Protein AF-A0AAD9Z386-F1 (afdb_monomer_lite)

InterPro domains:
  IPR005164 Allantoicase [MF_00813] (205-540)
  IPR005164 Allantoicase [PTHR12045] (207-539)
  IPR005164 Allantoicase [TIGR02961] (207-537)
  IPR008979 Galactose-binding-like domain superfamily [SSF49785] (203-373)
  IPR008979 Galactose-binding-like domain superfamily [SSF49785] (378-538)
  IPR015908 Allantoicase domain [PF03561] (217-370)
  IPR015908 Allantoicase domain [PF03561] (391-539)
  IPR036259 MFS transporter superfamily [SSF103473] (27-211)

Foldseek 3Di:
DDPVPPPDDDPPDDDDPVVVVVVVVVVVVLVVLLVVLLQVLLVVLLPVVVVVVVVVLVVVPVDDDDDPPPDLVVVLVVLVVLLVVLVVCVVVDPDSVSVSVSSSSNSNSVSSVVPSVLVVLVVVLVVVVVVVVVVCVVPVDDDDPVVNVVVSVVVSVVVVCVVVVVVVVLVVVLVVQLVVCVVVVHPPSVVSSVVVVVVVVVVCLQFDQQQAVQLVKDWLDWDFQQQHDQVLQRYPDDWDADPPDADPRGHHTSWGFGDPDQVDDWTKIKMFTSFQKWQFFKKKFFQAPFAPQGQQKKWKWFADFDDPCSSVLVPDPPNPRIDTFGPIDGDHHRGMDMDTTPSVVRDMGRMMMMIGPGTGITNYITGTGHQDADDDPDLQDKDFQQAVSLVKDFLDWDAFDAEDCRLQRRPDQDDAQRSWGFGDDDDDDQAKIKIKMFTSAWFQFFKKKWFQANFAPFAFQWKWKWFAAPDPPDDPSVPPDPPPPRTHTQGPIDGDHHRDMDMGGGDPVSVVVRDIGRMMMMMGPNTGITRHITTMGGHD

Secondary structure (DSSP, 8-state):
--GGGTT-S-TTSPPPHHHHHHHHHHHHHHHHHHHHHHHHHHHHHHHHHHHHHHHHHHHHTTS-SS-----HHHHHHHHHHHHHHHHHHGGG--SHHHHHHHHHHHHHHHHHHHHHHHHHHHHHHHHHHHHHHHHHHHH--PPPTHHHHHHHHHHHHHHHHHHHHHHHHHHHHHHHHHHHHHHTT-S-HHHHHHHHHHHHHHHHHHTEETT-GGGT-EEEEES--SSB-GGGGG-SSPP---TT-EETTEE--SSEE--SS-SSPPEEEEEE-SSSEEEEEEEEEE-TT-SSSB-SEEEEEEE---STTHHHHHHSTT----EEEEEEEE--TT-EEEEE--HHHH-EESEEEEEEESS-EESEEEEEEEEE----SSTTS-EETT-GGGT-EEEEES--SEE-GGGGGSSS--SSGGGSEEPPPP-STT--EEEEEEEEEEEEEEEEEEE-TT-SSSS-SEEEEEEE---SS---TTS--TT-TT-EEEEEEEE--TT-EEEEEPPHHHHHHT--EEEEEEEEES--EESEEEEEEEE-

pLDDT: mean 81.15, std 15.43, range [26.8, 98.44]

Radius of gyration: 28.8 Å; chains: 1; bounding box: 80×57×82 Å

Structure (mmCIF, N/CA/C/O backbone):
data_AF-A0AAD9Z386-F1
#
_entry.id   AF-A0AAD9Z386-F1
#
loop_
_atom_site.group_PDB
_atom_site.id
_atom_site.type_symbol
_atom_site.label_atom_id
_atom_site.label_alt_id
_atom_site.label_comp_id
_atom_site.label_asym_id
_atom_site.label_entity_id
_atom_site.label_seq_id
_atom_site.pdbx_PDB_ins_code
_atom_site.Cartn_x
_atom_site.Cartn_y
_atom_site.Cartn_z
_atom_site.occupancy
_atom_site.B_iso_or_equiv
_atom_site.auth_seq_id
_atom_site.auth_comp_id
_atom_site.auth_asym_id
_atom_site.auth_atom_id
_atom_site.pdbx_PDB_model_num
ATOM 1 N N . MET A 1 1 ? -5.342 23.054 47.811 1.00 36.28 1 MET A N 1
ATOM 2 C CA . MET A 1 1 ? -6.812 22.907 47.830 1.00 36.28 1 MET A CA 1
ATOM 3 C C . MET A 1 1 ? -7.147 21.473 47.480 1.00 36.28 1 MET A C 1
ATOM 5 O O . MET A 1 1 ? -6.485 20.893 46.631 1.00 36.28 1 MET A O 1
ATOM 9 N N . ASP A 1 2 ? -8.095 20.919 48.220 1.00 27.78 2 ASP A N 1
ATOM 10 C CA . ASP A 1 2 ? -8.404 19.498 48.348 1.00 27.78 2 ASP A CA 1
ATOM 11 C C . ASP A 1 2 ? -8.984 18.889 47.053 1.00 27.78 2 ASP A C 1
ATOM 13 O O . ASP A 1 2 ? -10.007 19.348 46.539 1.00 27.78 2 ASP A O 1
ATOM 17 N N . VAL A 1 3 ? -8.324 17.859 46.512 1.00 33.56 3 VAL A N 1
ATOM 18 C CA . VAL A 1 3 ? -8.701 17.167 45.257 1.00 33.56 3 VAL A CA 1
ATOM 19 C C . VAL A 1 3 ? -9.955 16.293 45.457 1.00 33.56 3 VAL A C 1
ATOM 21 O O . VAL A 1 3 ? -10.592 15.870 44.493 1.00 33.56 3 VAL A O 1
ATOM 24 N N . GLY A 1 4 ? -10.401 16.110 46.706 1.00 26.80 4 GLY A N 1
ATOM 25 C CA . GLY A 1 4 ? -11.643 15.416 47.055 1.00 26.80 4 GLY A CA 1
ATOM 26 C C . GLY A 1 4 ? -12.938 16.104 46.598 1.00 26.80 4 GLY A C 1
ATOM 27 O O . GLY A 1 4 ? -14.001 15.493 46.663 1.00 26.80 4 GLY A O 1
ATOM 28 N N . ARG A 1 5 ? -12.891 17.347 46.091 1.00 31.09 5 ARG A N 1
ATOM 29 C CA . ARG A 1 5 ? -14.097 18.086 45.659 1.00 31.09 5 ARG A CA 1
ATOM 30 C C . ARG A 1 5 ? -14.436 17.974 44.166 1.00 31.09 5 ARG A C 1
ATOM 32 O O . ARG A 1 5 ? -15.479 18.474 43.755 1.00 31.09 5 ARG A O 1
ATOM 39 N N . MET A 1 6 ? -13.619 17.292 43.357 1.00 36.38 6 MET A N 1
ATOM 40 C CA . MET A 1 6 ? -13.900 17.089 41.922 1.00 36.38 6 MET A CA 1
ATOM 41 C C . MET A 1 6 ? -14.957 16.010 41.628 1.00 36.38 6 MET A C 1
ATOM 43 O O . MET A 1 6 ? -15.382 15.886 40.485 1.00 36.38 6 MET A O 1
ATOM 47 N N . LYS A 1 7 ? -15.430 15.263 42.636 1.00 36.06 7 LYS A N 1
ATOM 48 C CA . LYS A 1 7 ? -16.470 14.227 42.471 1.00 36.06 7 LYS A CA 1
ATOM 49 C C . LYS A 1 7 ? -17.872 14.609 42.962 1.00 36.06 7 LYS A C 1
ATOM 51 O O . LYS A 1 7 ? -18.749 13.757 42.986 1.00 36.06 7 LYS A O 1
ATOM 56 N N . ALA A 1 8 ? -18.119 15.874 43.300 1.00 35.91 8 ALA A N 1
ATOM 57 C CA . ALA A 1 8 ? -19.462 16.338 43.652 1.00 35.91 8 ALA A CA 1
ATOM 58 C C . ALA A 1 8 ? -19.691 17.791 43.211 1.00 35.91 8 ALA A C 1
ATOM 60 O O . ALA A 1 8 ? -19.811 18.704 44.027 1.00 35.91 8 ALA A O 1
ATOM 61 N N . ARG A 1 9 ? -19.747 18.022 41.898 1.00 37.94 9 ARG A N 1
ATOM 62 C CA . ARG A 1 9 ? -20.515 19.141 41.351 1.00 37.94 9 ARG A CA 1
ATOM 63 C C . ARG A 1 9 ? -21.393 18.595 40.243 1.00 37.94 9 ARG A C 1
ATOM 65 O O . ARG A 1 9 ? -20.897 18.138 39.220 1.00 37.94 9 ARG A O 1
ATOM 72 N N . ASP A 1 10 ? -22.680 18.600 40.544 1.00 36.50 10 ASP A N 1
ATOM 73 C CA . ASP A 1 10 ? -23.784 18.306 39.649 1.00 36.50 10 ASP A CA 1
ATOM 74 C C . ASP A 1 10 ? -23.538 18.942 38.267 1.00 36.50 10 ASP A C 1
ATOM 76 O O . ASP A 1 10 ? -23.261 20.140 38.154 1.00 36.50 10 ASP A O 1
ATOM 80 N N . SER A 1 11 ? -23.555 18.118 37.222 1.00 44.53 11 SER A N 1
ATOM 81 C CA . SER A 1 11 ? -23.128 18.432 35.851 1.00 44.53 11 SER A CA 1
ATOM 82 C C . SER A 1 11 ? -24.136 19.290 35.072 1.00 44.53 11 SER A C 1
ATOM 84 O O . SER A 1 11 ? -24.190 19.230 33.847 1.00 44.53 11 SER A O 1
ATOM 86 N N . SER A 1 12 ? -24.951 20.084 35.766 1.00 37.69 12 SER A N 1
ATOM 87 C CA . SER A 1 12 ? -26.104 20.796 35.204 1.00 37.69 12 SER A CA 1
ATOM 88 C C . SER A 1 12 ? -25.915 22.314 35.065 1.00 37.69 12 SER A C 1
ATOM 90 O O . SER A 1 12 ? -26.811 22.990 34.564 1.00 37.69 12 SER A O 1
ATOM 92 N N . THR A 1 13 ? -24.758 22.884 35.436 1.00 42.47 13 THR A N 1
ATOM 93 C CA . THR A 1 13 ? -24.485 24.329 35.265 1.00 42.47 13 THR A CA 1
ATOM 94 C C . THR A 1 13 ? -23.171 24.616 34.525 1.00 42.47 13 THR A C 1
ATOM 96 O O . THR A 1 13 ? -22.113 24.147 34.951 1.00 42.47 13 THR A O 1
ATOM 99 N N . PRO A 1 14 ? -23.188 25.405 33.427 1.00 48.25 14 PRO A N 1
ATOM 100 C CA . PRO A 1 14 ? -21.967 25.792 32.729 1.00 48.25 14 PRO A CA 1
ATOM 101 C C . PRO A 1 14 ? -21.108 26.728 33.604 1.00 48.25 14 PRO A C 1
ATOM 103 O O . PRO A 1 14 ? -21.650 27.594 34.299 1.00 48.25 14 PRO A O 1
ATOM 106 N N . PRO A 1 15 ? -19.768 26.588 33.584 1.00 52.12 15 PRO A N 1
ATOM 107 C CA . PRO A 1 15 ? -18.875 27.421 34.385 1.00 52.12 15 PRO A CA 1
ATOM 108 C C . PRO A 1 15 ? -18.962 28.895 33.964 1.00 52.12 15 PRO A C 1
ATOM 110 O O . PRO A 1 15 ? -19.078 29.212 32.777 1.00 52.12 15 PRO A O 1
ATOM 113 N N . ARG A 1 16 ? -18.894 29.809 34.943 1.00 50.69 16 ARG A N 1
ATOM 114 C CA . ARG A 1 16 ? -18.948 31.258 34.696 1.00 50.69 16 ARG A CA 1
ATOM 115 C C . ARG A 1 16 ? -17.747 31.689 33.831 1.00 50.69 16 ARG A C 1
ATOM 117 O O . ARG A 1 16 ? -16.664 31.130 33.994 1.00 50.69 16 ARG A O 1
ATOM 124 N N . PRO A 1 17 ? -17.880 32.704 32.954 1.00 52.44 17 PRO A N 1
ATOM 125 C CA . PRO A 1 17 ? -16.821 33.107 32.017 1.00 52.44 17 PRO A CA 1
ATOM 126 C C . PRO A 1 17 ? -15.457 33.400 32.669 1.00 52.44 17 PRO A C 1
ATOM 128 O O . PRO A 1 17 ? -14.423 33.105 32.076 1.00 52.44 17 PRO A O 1
ATOM 131 N N . GLY A 1 18 ? -15.449 33.922 33.902 1.00 57.09 18 GLY A N 1
ATOM 132 C CA . GLY A 1 18 ? -14.222 34.186 34.664 1.00 57.09 18 GLY A CA 1
ATOM 133 C C . GLY A 1 18 ? -13.453 32.928 35.089 1.00 57.09 18 GLY A C 1
ATOM 134 O O . GLY A 1 18 ? -12.226 32.953 35.093 1.00 57.09 18 GLY A O 1
ATOM 135 N N . ASP A 1 19 ? -14.146 31.815 35.354 1.00 55.78 19 ASP A N 1
ATOM 136 C CA . ASP A 1 19 ? -13.522 30.548 35.770 1.00 55.78 19 ASP A CA 1
ATOM 137 C C . ASP A 1 19 ? -12.853 29.816 34.593 1.00 55.78 19 ASP A C 1
ATOM 139 O O . ASP A 1 19 ? -11.899 29.067 34.777 1.00 55.78 19 ASP A O 1
ATOM 143 N N . ARG A 1 20 ? -13.315 30.032 33.351 1.00 52.78 20 ARG A N 1
ATOM 144 C CA . ARG A 1 20 ? -12.667 29.452 32.157 1.00 52.78 20 ARG A CA 1
ATOM 145 C C . ARG A 1 20 ? -11.317 30.095 31.860 1.00 52.78 20 ARG A C 1
ATOM 147 O O . ARG A 1 20 ? -10.402 29.395 31.433 1.00 52.78 20 ARG A O 1
ATOM 154 N N . ASN A 1 21 ? -11.199 31.404 32.071 1.00 56.25 21 ASN A N 1
ATOM 155 C CA . ASN A 1 21 ? -9.950 32.119 31.829 1.00 56.25 21 ASN A CA 1
ATOM 156 C C . ASN A 1 21 ? -8.896 31.768 32.884 1.00 56.25 21 ASN A C 1
ATOM 158 O O . ASN A 1 21 ? -7.758 31.499 32.511 1.00 56.25 21 ASN A O 1
ATOM 162 N N . SER A 1 22 ? -9.279 31.660 34.161 1.00 62.91 22 SER A N 1
ATOM 163 C CA . SER A 1 22 ? -8.356 31.249 35.228 1.00 62.91 22 SER A CA 1
ATOM 164 C C . SER A 1 22 ? -7.860 29.810 35.052 1.00 62.91 22 SER A C 1
ATOM 166 O O . SER A 1 22 ? -6.659 29.569 35.122 1.00 62.91 22 SER A O 1
ATOM 168 N N . LEU A 1 23 ? -8.744 28.865 34.708 1.00 61.81 23 LEU A N 1
ATOM 169 C CA . LEU A 1 23 ? -8.351 27.477 34.426 1.00 61.81 23 LEU A CA 1
ATOM 170 C C . LEU A 1 23 ? -7.419 27.358 33.208 1.00 61.81 23 LEU A C 1
ATOM 172 O O . LEU A 1 23 ? -6.529 26.507 33.191 1.00 61.81 23 LEU A O 1
ATOM 176 N N . CYS A 1 24 ? -7.612 28.201 32.189 1.00 63.41 24 CYS A N 1
ATOM 177 C CA . CYS A 1 24 ? -6.743 28.252 31.014 1.00 63.41 24 CYS A CA 1
ATOM 178 C C . CYS A 1 24 ? -5.361 28.827 31.361 1.00 63.41 24 CYS A C 1
ATOM 180 O O . CYS A 1 24 ? -4.344 28.246 30.987 1.00 63.41 24 CYS A O 1
ATOM 182 N N . GLU A 1 25 ? -5.311 29.927 32.117 1.00 68.88 25 GLU A N 1
ATOM 183 C CA . GLU A 1 25 ? -4.057 30.520 32.596 1.00 68.88 25 GLU A CA 1
ATOM 184 C C . GLU A 1 25 ? -3.264 29.550 33.472 1.00 68.88 25 GLU A C 1
ATOM 186 O O . GLU A 1 25 ? -2.053 29.403 33.287 1.00 68.88 25 GLU A O 1
ATOM 191 N N . ASP A 1 26 ? -3.944 28.838 34.370 1.00 70.62 26 ASP A N 1
ATOM 192 C CA . ASP A 1 26 ? -3.333 27.804 35.193 1.00 70.62 26 ASP A CA 1
ATOM 193 C C . ASP A 1 26 ? -2.773 26.681 34.311 1.00 70.62 26 ASP A C 1
ATOM 195 O O . ASP A 1 26 ? -1.581 26.380 34.385 1.00 70.62 26 ASP A O 1
ATOM 199 N N . ALA A 1 27 ? -3.571 26.115 33.398 1.00 66.75 27 ALA A N 1
ATOM 200 C CA . ALA A 1 27 ? -3.113 25.067 32.483 1.00 66.75 27 ALA A CA 1
ATOM 201 C C . ALA A 1 27 ? -1.885 25.492 31.653 1.00 66.75 27 ALA A C 1
ATOM 203 O O . ALA A 1 27 ? -0.944 24.708 31.501 1.00 66.75 27 ALA A O 1
ATOM 204 N N . ILE A 1 28 ? -1.853 26.739 31.173 1.00 71.75 28 ILE A N 1
ATOM 205 C CA . ILE A 1 28 ? -0.713 27.306 30.438 1.00 71.75 28 ILE A CA 1
ATOM 206 C C . ILE A 1 28 ? 0.527 27.392 31.335 1.00 71.75 28 ILE A C 1
ATOM 208 O O . ILE A 1 28 ? 1.612 26.972 30.921 1.00 71.75 28 ILE A O 1
ATOM 212 N N . ARG A 1 29 ? 0.394 27.892 32.569 1.00 76.38 29 ARG A N 1
ATOM 213 C CA . ARG A 1 29 ? 1.510 27.981 33.526 1.00 76.38 29 ARG A CA 1
ATOM 214 C C . ARG A 1 29 ? 2.087 26.606 33.840 1.00 76.38 29 ARG A C 1
ATOM 216 O O . ARG A 1 29 ? 3.303 26.430 33.798 1.00 76.38 29 ARG A O 1
ATOM 223 N N . PHE A 1 30 ? 1.229 25.619 34.083 1.00 76.38 30 PHE A N 1
ATOM 224 C CA . PHE A 1 30 ? 1.662 24.259 34.392 1.00 76.38 30 PHE A CA 1
ATOM 225 C C . PHE A 1 30 ? 2.305 23.555 33.198 1.00 76.38 30 PHE A C 1
ATOM 227 O O . PHE A 1 30 ? 3.355 22.935 33.356 1.00 76.38 30 PHE A O 1
ATOM 234 N N . GLY A 1 31 ? 1.741 23.704 31.996 1.00 74.75 31 GLY A N 1
ATOM 235 C CA . GLY A 1 31 ? 2.355 23.187 30.771 1.00 74.75 31 GLY A CA 1
ATOM 236 C C . GLY A 1 31 ? 3.732 23.804 30.506 1.00 74.75 31 GLY A C 1
ATOM 237 O O . GLY A 1 31 ? 4.682 23.098 30.161 1.00 74.75 31 GLY A O 1
ATOM 238 N N . THR A 1 32 ? 3.872 25.110 30.746 1.00 79.62 32 THR A N 1
ATOM 239 C CA . THR A 1 32 ? 5.147 25.830 30.594 1.00 79.62 32 THR A CA 1
ATOM 240 C C . THR A 1 32 ? 6.180 25.360 31.622 1.00 79.62 32 THR A C 1
ATOM 242 O O . THR A 1 32 ? 7.324 25.080 31.267 1.00 79.62 32 THR A O 1
ATOM 245 N N . PHE A 1 33 ? 5.780 25.198 32.886 1.00 84.31 33 PHE A N 1
ATOM 246 C CA . PHE A 1 33 ? 6.657 24.705 33.950 1.00 84.31 33 PHE A CA 1
ATOM 247 C C . PHE A 1 33 ? 7.118 23.257 33.711 1.00 84.31 33 PHE A C 1
ATOM 249 O O . PHE A 1 33 ? 8.301 22.949 33.857 1.00 84.31 33 PHE A O 1
ATOM 256 N N . ALA A 1 34 ? 6.217 22.378 33.265 1.00 82.62 34 ALA A N 1
ATOM 257 C CA . ALA A 1 34 ? 6.567 21.011 32.884 1.00 82.62 34 ALA A CA 1
ATOM 258 C C . ALA A 1 34 ? 7.560 20.979 31.709 1.00 82.62 34 ALA A C 1
ATOM 260 O O . ALA A 1 34 ? 8.523 20.214 31.735 1.00 82.62 34 ALA A O 1
ATOM 261 N N . SER A 1 35 ? 7.378 21.860 30.721 1.00 84.19 35 SER A N 1
ATOM 262 C CA . SER A 1 35 ? 8.297 22.000 29.583 1.00 84.19 35 SER A CA 1
ATOM 263 C C . SER A 1 35 ? 9.687 22.486 30.014 1.00 84.19 35 SER A C 1
ATOM 265 O O . SER A 1 35 ? 10.698 21.997 29.511 1.00 84.19 35 SER A O 1
ATOM 267 N N . PHE A 1 36 ? 9.756 23.403 30.986 1.00 89.75 36 PHE A N 1
ATOM 268 C CA . PHE A 1 36 ? 11.018 23.851 31.578 1.00 89.75 36 PHE A CA 1
ATOM 269 C C . PHE A 1 36 ? 11.761 22.707 32.287 1.00 89.75 36 PHE A C 1
ATOM 271 O O . PHE A 1 36 ? 12.951 22.501 32.046 1.00 89.75 36 PHE A O 1
ATOM 278 N N . LEU A 1 37 ? 11.064 21.916 33.111 1.00 90.31 37 LEU A N 1
ATOM 279 C CA . LEU A 1 37 ? 11.667 20.768 33.796 1.00 90.31 37 LEU A CA 1
ATOM 280 C C . LEU A 1 37 ? 12.118 19.675 32.820 1.00 90.31 37 LEU A C 1
ATOM 282 O O . LEU A 1 37 ? 13.205 19.124 32.989 1.00 90.31 37 LEU A O 1
ATOM 286 N N . PHE A 1 38 ? 11.330 19.402 31.778 1.00 91.88 38 PHE A N 1
ATOM 287 C CA . PHE A 1 38 ? 11.721 18.516 30.678 1.00 91.88 38 PHE A CA 1
ATOM 288 C C . PHE A 1 38 ? 13.039 18.966 30.037 1.00 91.88 38 PHE A C 1
ATOM 290 O O . PHE A 1 38 ? 13.964 18.163 29.902 1.00 91.88 38 PHE A O 1
ATOM 297 N N . ALA A 1 39 ? 13.153 20.253 29.693 1.00 88.12 39 ALA A N 1
ATOM 298 C CA . ALA A 1 39 ? 14.359 20.801 29.082 1.00 88.12 39 ALA A CA 1
ATOM 299 C C . ALA A 1 39 ? 15.573 20.700 30.019 1.00 88.12 39 ALA A C 1
ATOM 301 O O . ALA A 1 39 ? 16.662 20.337 29.576 1.00 88.12 39 ALA A O 1
ATOM 302 N N . MET A 1 40 ? 15.383 20.951 31.318 1.00 92.50 40 MET A N 1
ATOM 303 C CA . MET A 1 40 ? 16.441 20.834 32.324 1.00 92.50 40 MET A CA 1
ATOM 304 C C . MET A 1 40 ? 16.939 19.390 32.476 1.00 92.50 40 MET A C 1
ATOM 306 O O . MET A 1 40 ? 18.147 19.153 32.473 1.00 92.50 40 MET A O 1
ATOM 310 N N . VAL A 1 41 ? 16.029 18.413 32.559 1.00 93.25 41 VAL A N 1
ATOM 311 C CA . VAL A 1 41 ? 16.389 16.987 32.633 1.00 93.25 41 VAL A CA 1
ATOM 312 C C . VAL A 1 41 ? 17.108 16.546 31.360 1.00 93.25 41 VAL A C 1
ATOM 314 O O . VAL A 1 41 ? 18.145 15.890 31.449 1.00 93.25 41 VAL A O 1
ATOM 317 N N . ALA A 1 42 ? 16.608 16.940 30.186 1.00 89.69 42 ALA A N 1
ATOM 318 C CA . ALA A 1 42 ? 17.246 16.621 28.913 1.00 89.69 42 ALA A CA 1
ATOM 319 C C . ALA A 1 42 ? 18.661 17.218 28.813 1.00 89.69 42 ALA A C 1
ATOM 321 O O . ALA A 1 42 ? 19.598 16.535 28.399 1.00 89.69 42 ALA A O 1
ATOM 322 N N . PHE A 1 43 ? 18.838 18.470 29.239 1.00 89.38 43 PHE A N 1
ATOM 323 C CA . PHE A 1 43 ? 20.136 19.143 29.268 1.00 89.38 43 PHE A CA 1
ATOM 324 C C . PHE A 1 43 ? 21.137 18.427 30.185 1.00 89.38 43 PHE A C 1
ATOM 326 O O . PHE A 1 43 ? 22.238 18.088 29.751 1.00 89.38 43 PHE A O 1
ATOM 333 N N . LEU A 1 44 ? 20.743 18.133 31.428 1.00 91.44 44 LEU A N 1
ATOM 334 C CA . LEU A 1 44 ? 21.600 17.422 32.381 1.00 91.44 44 LEU A CA 1
ATOM 335 C C . LEU A 1 44 ? 21.946 16.014 31.889 1.00 91.44 44 LEU A C 1
ATOM 337 O O . LEU A 1 44 ? 23.101 15.599 31.974 1.00 91.44 44 LEU A O 1
ATOM 341 N N . ALA A 1 45 ? 20.974 15.292 31.329 1.00 88.00 45 ALA A N 1
ATOM 342 C CA . ALA A 1 45 ? 21.192 13.962 30.771 1.00 88.00 45 ALA A CA 1
ATOM 343 C C . ALA A 1 45 ? 22.189 13.978 29.601 1.00 88.00 45 ALA A C 1
ATOM 345 O O . ALA A 1 45 ? 23.062 13.113 29.541 1.00 88.00 45 ALA A O 1
ATOM 346 N N . ASN A 1 46 ? 22.116 14.977 28.717 1.00 86.12 46 ASN A N 1
ATOM 347 C CA . ASN A 1 46 ? 23.056 15.130 27.602 1.00 86.12 46 ASN A CA 1
ATOM 348 C C . ASN A 1 46 ? 24.508 15.346 28.059 1.00 86.12 46 ASN A C 1
ATOM 350 O O . ASN A 1 46 ? 25.430 14.935 27.360 1.00 86.12 46 ASN A O 1
ATOM 354 N N . ILE A 1 47 ? 24.725 15.947 29.231 1.00 86.06 47 ILE A N 1
ATOM 355 C CA . ILE A 1 47 ? 26.067 16.153 29.795 1.00 86.06 47 ILE A CA 1
ATOM 356 C C . ILE A 1 47 ? 26.532 14.916 30.570 1.00 86.06 47 ILE A C 1
ATOM 358 O O . ILE A 1 47 ? 27.646 14.429 30.378 1.00 86.06 47 ILE A O 1
ATOM 362 N N . LEU A 1 48 ? 25.692 14.404 31.470 1.00 86.81 48 LEU A N 1
ATOM 363 C CA . LEU A 1 48 ? 26.098 13.408 32.462 1.00 86.81 48 LEU A CA 1
ATOM 364 C C . LEU A 1 48 ? 26.166 11.990 31.893 1.00 86.81 48 LEU A C 1
ATOM 366 O O . LEU A 1 48 ? 27.030 11.208 32.289 1.00 86.81 48 LEU A O 1
ATOM 370 N N . LEU A 1 49 ? 25.274 11.640 30.966 1.00 82.44 49 LEU A N 1
ATOM 371 C CA . LEU A 1 49 ? 25.134 10.263 30.503 1.00 82.44 49 LEU A CA 1
ATOM 372 C C . LEU A 1 49 ? 26.343 9.780 29.678 1.00 82.44 49 LEU A C 1
ATOM 374 O O . LEU A 1 49 ? 26.837 8.687 29.964 1.00 82.44 49 LEU A O 1
ATOM 378 N N . PRO A 1 50 ? 26.917 10.571 28.746 1.00 79.81 50 PRO A N 1
ATOM 379 C CA . PRO A 1 50 ? 28.158 10.193 28.065 1.00 79.81 50 PRO A CA 1
ATOM 380 C C . PRO A 1 50 ? 29.353 10.040 29.020 1.00 79.81 50 PRO A C 1
ATOM 382 O O . PRO A 1 50 ? 30.168 9.128 28.861 1.00 79.81 50 PRO A O 1
ATOM 385 N N . LEU A 1 51 ? 29.446 10.898 30.044 1.00 83.06 51 LEU A N 1
ATOM 386 C CA . LEU A 1 51 ? 30.506 10.836 31.057 1.00 83.06 51 LEU A CA 1
ATOM 387 C C . LEU A 1 51 ? 30.394 9.571 31.914 1.00 83.06 51 LEU A C 1
ATOM 389 O O . LEU A 1 51 ? 31.397 8.891 32.144 1.00 83.06 51 LEU A O 1
ATOM 393 N N . LEU A 1 52 ? 29.173 9.223 32.325 1.00 80.62 52 LEU A N 1
ATOM 394 C CA . LEU A 1 52 ? 28.887 7.998 33.065 1.00 80.62 52 LEU A CA 1
ATOM 395 C C . LEU A 1 52 ? 29.270 6.758 32.250 1.00 80.62 52 LEU A C 1
ATOM 397 O O . LEU A 1 52 ? 29.943 5.868 32.764 1.00 80.62 52 LEU A O 1
ATOM 401 N N . LEU A 1 53 ? 28.920 6.718 30.963 1.00 74.38 53 LEU A N 1
ATOM 402 C CA . LEU A 1 53 ? 29.273 5.604 30.077 1.00 74.38 53 LEU A CA 1
ATOM 403 C C . LEU A 1 53 ? 30.784 5.456 29.907 1.00 74.38 53 LEU A C 1
ATOM 405 O O . LEU A 1 53 ? 31.304 4.341 29.946 1.00 74.38 53 LEU A O 1
ATOM 409 N N . LYS A 1 54 ? 31.507 6.572 29.770 1.00 72.88 54 LYS A N 1
ATOM 410 C CA . LYS A 1 54 ? 32.973 6.565 29.707 1.00 72.88 54 LYS A CA 1
ATOM 411 C C . LYS A 1 54 ? 33.588 6.006 30.995 1.00 72.88 54 LYS A C 1
ATOM 413 O O . LYS A 1 54 ? 34.532 5.221 30.921 1.00 72.88 54 LYS A O 1
ATOM 418 N N . ALA A 1 55 ? 33.051 6.373 32.158 1.00 75.31 55 ALA A N 1
ATOM 419 C CA . ALA A 1 55 ? 33.510 5.869 33.452 1.00 75.31 55 ALA A CA 1
ATOM 420 C C . ALA A 1 55 ? 33.225 4.366 33.631 1.00 75.31 55 ALA A C 1
ATOM 422 O O . ALA A 1 55 ? 34.125 3.617 34.011 1.00 75.31 55 ALA A O 1
ATOM 423 N N . LEU A 1 56 ? 32.014 3.912 33.286 1.00 68.88 56 LEU A N 1
ATOM 424 C CA . LEU A 1 56 ? 31.617 2.500 33.350 1.00 68.88 56 LEU A CA 1
ATOM 425 C C . LEU A 1 56 ? 32.452 1.624 32.404 1.00 68.88 56 LEU A C 1
ATOM 427 O O . LEU A 1 56 ? 32.894 0.541 32.786 1.00 68.88 56 LEU A O 1
ATOM 431 N N . ASN A 1 57 ? 32.746 2.112 31.196 1.00 65.12 57 ASN A N 1
ATOM 432 C CA . ASN A 1 57 ? 33.605 1.399 30.249 1.00 65.12 57 ASN A CA 1
ATOM 433 C C . ASN A 1 57 ? 35.065 1.327 30.720 1.00 65.12 57 ASN A C 1
ATOM 435 O O . ASN A 1 57 ? 35.717 0.305 30.516 1.00 65.12 57 ASN A O 1
ATOM 439 N N . LYS A 1 58 ? 35.579 2.370 31.388 1.00 64.00 58 LYS A N 1
ATOM 440 C CA . LYS A 1 58 ? 36.936 2.368 31.960 1.00 64.00 58 LYS A CA 1
ATOM 441 C C . LYS A 1 58 ? 37.075 1.370 33.115 1.00 64.00 58 LYS A C 1
ATOM 443 O O . LYS A 1 58 ? 38.112 0.726 33.226 1.00 64.00 58 LYS A O 1
ATOM 448 N N . ALA A 1 59 ? 36.038 1.211 33.940 1.00 60.09 59 ALA A N 1
ATOM 449 C CA . ALA A 1 59 ? 36.016 0.227 35.025 1.00 60.09 59 ALA A CA 1
ATOM 450 C C . ALA A 1 59 ? 36.003 -1.227 34.507 1.00 60.09 59 ALA A C 1
ATOM 452 O O . ALA A 1 59 ? 36.663 -2.093 35.075 1.00 60.09 59 ALA A O 1
ATOM 453 N N . ASN A 1 60 ? 35.322 -1.483 33.385 1.00 54.47 60 ASN A N 1
ATOM 454 C CA . ASN A 1 60 ? 35.217 -2.818 32.781 1.00 54.47 60 ASN A CA 1
ATOM 455 C C . ASN A 1 60 ? 36.439 -3.240 31.938 1.00 54.47 60 ASN A C 1
ATOM 457 O O . ASN A 1 60 ? 36.539 -4.403 31.554 1.00 54.47 60 ASN A O 1
ATOM 461 N N . TYR A 1 61 ? 37.397 -2.342 31.679 1.00 48.16 61 TYR A N 1
ATOM 462 C CA . TYR A 1 61 ? 38.614 -2.642 30.905 1.00 48.16 61 TYR A CA 1
ATOM 463 C C . TYR A 1 61 ? 39.610 -3.568 31.635 1.00 48.16 61 TYR A C 1
ATOM 465 O O . TYR A 1 61 ? 40.531 -4.086 31.010 1.00 48.16 61 TYR A O 1
ATOM 473 N N . SER A 1 62 ? 39.434 -3.800 32.944 1.00 47.59 62 SER A N 1
ATOM 474 C CA . SER A 1 62 ? 40.311 -4.672 33.745 1.00 47.59 62 SER A CA 1
ATOM 475 C C . SER A 1 62 ? 40.043 -6.175 33.565 1.00 47.59 62 SER A C 1
ATOM 477 O O . SER A 1 62 ? 40.807 -6.984 34.087 1.00 47.59 62 SER A O 1
ATOM 479 N N . SER A 1 63 ? 38.985 -6.575 32.853 1.00 42.62 63 SER A N 1
ATOM 480 C CA . SER A 1 63 ? 38.671 -7.984 32.584 1.00 42.62 63 SER A CA 1
ATOM 481 C C . SER A 1 63 ? 38.713 -8.233 31.078 1.00 42.62 63 SER A C 1
ATOM 483 O O . SER A 1 63 ? 37.723 -8.108 30.359 1.00 42.62 63 SER A O 1
ATOM 485 N N . ALA A 1 64 ? 39.913 -8.501 30.571 1.00 41.06 64 ALA A N 1
ATOM 486 C CA . ALA A 1 64 ? 40.150 -8.740 29.159 1.00 41.06 64 ALA A CA 1
ATOM 487 C C . ALA A 1 64 ? 39.936 -10.218 28.816 1.00 41.06 64 ALA A C 1
ATOM 489 O O . ALA A 1 64 ? 40.882 -10.991 28.882 1.00 41.06 64 ALA A O 1
ATOM 490 N N . THR A 1 65 ? 38.724 -10.612 28.418 1.00 35.56 65 THR A N 1
ATOM 491 C CA . THR A 1 65 ? 38.487 -11.566 27.314 1.00 35.56 65 THR A CA 1
ATOM 492 C C . THR A 1 65 ? 36.991 -11.597 26.980 1.00 35.56 65 THR A C 1
ATOM 494 O O . THR A 1 65 ? 36.169 -11.961 27.810 1.00 35.56 65 THR A O 1
ATOM 497 N N . THR A 1 66 ? 36.656 -11.267 25.729 1.00 33.06 66 THR A N 1
ATOM 498 C CA . THR A 1 66 ? 35.344 -11.494 25.087 1.00 33.06 66 THR A CA 1
ATOM 499 C C . THR A 1 66 ? 34.225 -10.468 25.377 1.00 33.06 66 THR A C 1
ATOM 501 O O . THR A 1 66 ? 33.617 -10.426 26.436 1.00 33.06 66 THR A O 1
ATOM 504 N N . SER A 1 67 ? 33.858 -9.722 24.322 1.00 38.47 67 SER A N 1
ATOM 505 C CA . SER A 1 67 ? 32.575 -9.015 24.126 1.00 38.47 67 SER A CA 1
ATOM 506 C C . SER A 1 67 ? 32.326 -7.687 24.875 1.00 38.47 67 SER A C 1
ATOM 508 O O . SER A 1 67 ? 31.338 -7.537 25.593 1.00 38.47 67 SER A O 1
ATOM 510 N N . SER A 1 68 ? 33.087 -6.632 24.555 1.00 40.72 68 SER A N 1
ATOM 511 C CA . SER A 1 68 ? 32.753 -5.234 24.911 1.00 40.72 68 SER A CA 1
ATOM 512 C C . SER A 1 68 ? 31.694 -4.580 23.994 1.00 40.72 68 SER A C 1
ATOM 514 O O . SER A 1 68 ? 31.688 -3.371 23.780 1.00 40.72 68 SER A O 1
ATOM 516 N N . LYS A 1 69 ? 30.736 -5.353 23.463 1.00 43.16 69 LYS A N 1
ATOM 517 C CA . LYS A 1 69 ? 29.535 -4.834 22.771 1.00 43.16 69 LYS A CA 1
ATOM 518 C C . LYS A 1 69 ? 28.411 -4.508 23.770 1.00 43.16 69 LYS A C 1
ATOM 520 O O . LYS A 1 69 ? 27.250 -4.853 23.516 1.00 43.16 69 LYS A O 1
ATOM 525 N N . PHE A 1 70 ? 28.733 -3.875 24.902 1.00 49.38 70 PHE A N 1
ATOM 526 C CA . PHE A 1 70 ? 27.703 -3.223 25.713 1.00 49.38 70 PHE A CA 1
ATOM 527 C C . PHE A 1 70 ? 27.382 -1.894 25.032 1.00 49.38 70 PHE A C 1
ATOM 529 O O . PHE A 1 70 ? 28.201 -0.986 24.917 1.00 49.38 70 PHE A O 1
ATOM 536 N N . ARG A 1 71 ? 26.235 -1.912 24.371 1.00 67.12 71 ARG A N 1
ATOM 537 C CA . ARG A 1 71 ? 25.992 -1.265 23.088 1.00 67.12 71 ARG A CA 1
ATOM 538 C C . ARG A 1 71 ? 25.275 0.058 23.335 1.00 67.12 71 ARG A C 1
ATOM 540 O O . ARG A 1 71 ? 24.242 0.069 23.994 1.00 67.12 71 ARG A O 1
ATOM 547 N N . ILE A 1 72 ? 25.734 1.154 22.732 1.00 70.06 72 ILE A N 1
ATOM 548 C CA . ILE A 1 72 ? 24.978 2.424 22.663 1.00 70.06 72 ILE A CA 1
ATOM 549 C C . ILE A 1 72 ? 23.527 2.166 22.200 1.00 70.06 72 ILE A C 1
ATOM 551 O O . ILE A 1 72 ? 22.596 2.811 22.675 1.00 70.06 72 ILE A O 1
ATOM 555 N N . SER A 1 73 ? 23.305 1.133 21.375 1.00 67.19 73 SER A N 1
ATOM 556 C CA . SER A 1 73 ? 21.968 0.677 20.987 1.00 67.19 73 SER A CA 1
ATOM 557 C C . SER A 1 73 ? 21.126 0.076 22.122 1.00 67.19 73 SER A C 1
ATOM 559 O O . SER A 1 73 ? 19.914 0.261 22.114 1.00 67.19 73 SER A O 1
ATOM 561 N N . GLN A 1 74 ? 21.710 -0.582 23.130 1.00 75.88 74 GLN A N 1
ATOM 562 C CA . GLN A 1 74 ? 20.981 -1.044 24.323 1.00 75.88 74 GLN A CA 1
ATOM 563 C C . GLN A 1 74 ? 20.521 0.134 25.185 1.00 75.88 74 GLN A C 1
ATOM 565 O O . GLN A 1 74 ? 19.400 0.125 25.685 1.00 75.88 74 GLN A O 1
ATOM 570 N N . LEU A 1 75 ? 21.351 1.171 25.315 1.00 78.31 75 LEU A N 1
ATOM 571 C CA . LEU A 1 75 ? 20.976 2.386 26.035 1.00 78.31 75 LEU A CA 1
ATOM 572 C C . LEU A 1 75 ? 19.898 3.178 25.285 1.00 78.31 75 LEU A C 1
ATOM 574 O O . LEU A 1 75 ? 18.952 3.675 25.889 1.00 78.31 75 LEU A O 1
ATOM 578 N N . TRP A 1 76 ? 19.995 3.244 23.959 1.00 83.62 76 TRP A N 1
ATOM 579 C CA . TRP A 1 76 ? 18.948 3.830 23.128 1.00 83.62 76 TRP A CA 1
ATOM 580 C C . TRP A 1 76 ? 17.627 3.050 23.236 1.00 83.62 76 TRP A C 1
ATOM 582 O O . TRP A 1 76 ? 16.565 3.642 23.423 1.00 83.62 76 TRP A O 1
ATOM 592 N N . THR A 1 77 ? 17.703 1.715 23.247 1.00 79.50 77 THR A N 1
ATOM 593 C CA . THR A 1 77 ? 16.551 0.833 23.502 1.00 79.50 77 THR A CA 1
ATOM 594 C C . THR A 1 77 ? 15.955 1.086 24.890 1.00 79.50 77 THR A C 1
ATOM 596 O O . THR A 1 77 ? 14.735 1.165 25.022 1.00 79.50 77 THR A O 1
ATOM 599 N N . PHE A 1 78 ? 16.791 1.282 25.918 1.00 85.62 78 PHE A N 1
ATOM 600 C CA . PHE A 1 78 ? 16.336 1.696 27.248 1.00 85.62 78 PHE A CA 1
ATOM 601 C C . PHE A 1 78 ? 15.613 3.044 27.200 1.00 85.62 78 PHE A C 1
ATOM 603 O O . PHE A 1 78 ? 14.561 3.174 27.811 1.00 85.62 78 PHE A O 1
ATOM 610 N N . GLY A 1 79 ? 16.112 4.020 26.436 1.00 84.69 79 GLY A N 1
ATOM 611 C CA . GLY A 1 79 ? 15.437 5.303 26.232 1.00 84.69 79 GLY A CA 1
ATOM 612 C C . GLY A 1 79 ? 14.020 5.138 25.675 1.00 84.69 79 GLY A C 1
ATOM 613 O O . GLY A 1 79 ? 13.078 5.733 26.205 1.00 84.69 79 GLY A O 1
ATOM 614 N N . HIS A 1 80 ? 13.838 4.283 24.667 1.00 83.00 80 HIS A N 1
ATOM 615 C CA . HIS A 1 80 ? 12.513 3.972 24.120 1.00 83.00 80 HIS A CA 1
ATOM 616 C C . HIS A 1 80 ? 11.621 3.218 25.113 1.00 83.00 80 HIS A C 1
ATOM 618 O O . HIS A 1 80 ? 10.451 3.566 25.268 1.00 83.00 80 HIS A O 1
ATOM 624 N N . ALA A 1 81 ? 12.164 2.228 25.824 1.00 80.69 81 ALA A N 1
ATOM 625 C CA . ALA A 1 81 ? 11.429 1.486 26.846 1.00 80.69 81 ALA A CA 1
ATOM 626 C C . ALA A 1 81 ? 11.002 2.388 28.016 1.00 80.69 81 ALA A C 1
ATOM 628 O O . ALA A 1 81 ? 9.872 2.300 28.488 1.00 80.69 81 ALA A O 1
ATOM 629 N N . PHE A 1 82 ? 11.878 3.298 28.444 1.00 86.81 82 PHE A N 1
ATOM 630 C CA . PHE A 1 82 ? 11.609 4.281 29.485 1.00 86.81 82 PHE A CA 1
ATOM 631 C C . PHE A 1 82 ? 10.531 5.276 29.050 1.00 86.81 82 PHE A C 1
ATOM 633 O O . PHE A 1 82 ? 9.617 5.556 29.819 1.00 86.81 82 PHE A O 1
ATOM 640 N N . PHE A 1 83 ? 10.580 5.761 27.805 1.00 86.56 83 PHE A N 1
ATOM 641 C CA . PHE A 1 83 ? 9.512 6.595 27.248 1.00 86.56 83 PHE A CA 1
ATOM 642 C C . PHE A 1 83 ? 8.176 5.859 27.210 1.00 86.56 83 PHE A C 1
ATOM 644 O O . PHE A 1 83 ? 7.167 6.401 27.649 1.00 86.56 83 PHE A O 1
ATOM 651 N N . ALA A 1 84 ? 8.166 4.612 26.738 1.00 75.44 84 ALA A N 1
ATOM 652 C CA . ALA A 1 84 ? 6.959 3.797 26.700 1.00 75.44 84 ALA A CA 1
ATOM 653 C C . ALA A 1 84 ? 6.382 3.564 28.108 1.00 75.44 84 ALA A C 1
ATOM 655 O O . ALA A 1 84 ? 5.175 3.699 28.299 1.00 75.44 84 ALA A O 1
ATOM 656 N N . LEU A 1 85 ? 7.237 3.280 29.098 1.00 82.75 85 LEU A N 1
ATOM 657 C CA . LEU A 1 85 ? 6.839 3.151 30.501 1.00 82.75 85 LEU A CA 1
ATOM 658 C C . LEU A 1 85 ? 6.283 4.471 31.045 1.00 82.75 85 LEU A C 1
ATOM 660 O O . LEU A 1 85 ? 5.271 4.467 31.740 1.00 82.75 85 LEU A O 1
ATOM 664 N N . ALA A 1 86 ? 6.908 5.598 30.701 1.00 80.88 86 ALA A N 1
ATOM 665 C CA . ALA A 1 86 ? 6.433 6.908 31.108 1.00 80.88 86 ALA A CA 1
ATOM 666 C C . ALA A 1 86 ? 5.054 7.217 30.501 1.00 80.88 86 ALA A C 1
ATOM 668 O O . ALA A 1 86 ? 4.147 7.625 31.217 1.00 80.88 86 ALA A O 1
ATOM 669 N N . MET A 1 87 ? 4.847 6.943 29.209 1.00 87.50 87 MET A N 1
ATOM 670 C CA . MET A 1 87 ? 3.531 7.087 28.576 1.00 87.50 87 MET A CA 1
ATOM 671 C C . MET A 1 87 ? 2.488 6.172 29.224 1.00 87.50 87 MET A C 1
ATOM 673 O O . MET A 1 87 ? 1.365 6.605 29.455 1.00 87.50 87 MET A O 1
ATOM 677 N N . PHE A 1 88 ? 2.853 4.947 29.602 1.00 76.75 88 PHE A N 1
ATOM 678 C CA . PHE A 1 88 ? 1.953 4.036 30.315 1.00 76.75 88 PHE A CA 1
ATOM 679 C C . PHE A 1 88 ? 1.625 4.511 31.740 1.00 76.75 88 PHE A C 1
ATOM 681 O O . PHE A 1 88 ? 0.499 4.363 32.206 1.00 76.75 88 PHE A O 1
ATOM 688 N N . ALA A 1 89 ? 2.572 5.148 32.431 1.00 78.56 89 ALA A N 1
ATOM 689 C CA . ALA A 1 89 ? 2.338 5.695 33.764 1.00 78.56 89 ALA A CA 1
ATOM 690 C C . ALA A 1 89 ? 1.267 6.804 33.781 1.00 78.56 89 ALA A C 1
ATOM 692 O O . ALA A 1 89 ? 0.685 7.055 34.835 1.00 78.56 89 ALA A O 1
ATOM 693 N N . THR A 1 90 ? 0.949 7.422 32.633 1.00 81.38 90 THR A N 1
ATOM 694 C CA . THR A 1 90 ? -0.118 8.437 32.532 1.00 81.38 90 THR A CA 1
ATOM 695 C C . THR A 1 90 ? -1.484 7.923 32.993 1.00 81.38 90 THR A C 1
ATOM 697 O O . THR A 1 90 ? -2.229 8.694 33.589 1.00 81.38 90 THR A O 1
ATOM 700 N N . PHE A 1 91 ? -1.785 6.627 32.827 1.00 72.56 91 PHE A N 1
ATOM 701 C CA . PHE A 1 91 ? -3.045 6.022 33.284 1.00 72.56 91 PHE A CA 1
ATOM 702 C C . PHE A 1 91 ? -3.229 6.068 34.806 1.00 72.56 91 PHE A C 1
ATOM 704 O O . PHE A 1 91 ? -4.357 6.078 35.294 1.00 72.56 91 PHE A O 1
ATOM 711 N N . PHE A 1 92 ? -2.130 6.105 35.561 1.00 82.88 92 PHE A N 1
ATOM 712 C CA . PHE A 1 92 ? -2.143 6.074 37.026 1.00 82.88 92 PHE A CA 1
ATOM 713 C C . PHE A 1 92 ? -1.922 7.456 37.648 1.00 82.88 92 PHE A C 1
ATOM 715 O O . PHE A 1 92 ? -2.026 7.622 38.865 1.00 82.88 92 PHE A O 1
ATOM 722 N N . ILE A 1 93 ? -1.620 8.463 36.828 1.00 83.94 93 ILE A N 1
ATOM 723 C CA . ILE A 1 93 ? -1.381 9.826 37.283 1.00 83.94 93 ILE A CA 1
ATOM 724 C C . ILE A 1 93 ? -2.710 10.569 37.347 1.00 83.94 93 ILE A C 1
ATOM 726 O O . ILE A 1 93 ? -3.291 10.959 36.341 1.00 83.94 93 ILE A O 1
ATOM 730 N N . THR A 1 94 ? -3.159 10.823 38.567 1.00 78.44 94 THR A N 1
ATOM 731 C CA . THR A 1 94 ? -4.368 11.610 38.851 1.00 78.44 94 THR A CA 1
ATOM 732 C C . THR A 1 94 ? -4.048 13.012 39.364 1.00 78.44 94 THR A C 1
ATOM 734 O O . THR A 1 94 ? -4.952 13.814 39.590 1.00 78.44 94 THR A O 1
ATOM 737 N N . SER A 1 95 ? -2.761 13.326 39.549 1.00 84.38 95 SER A N 1
ATOM 738 C CA . SER A 1 95 ? -2.294 14.604 40.078 1.00 84.38 95 SER A CA 1
ATOM 739 C C . SER A 1 95 ? -1.470 15.382 39.056 1.00 84.38 95 SER A C 1
ATOM 741 O O . SER A 1 95 ? -0.678 14.839 38.286 1.00 84.38 95 SER A O 1
ATOM 743 N N . GLN A 1 96 ? -1.608 16.701 39.107 1.00 79.31 96 GLN A N 1
ATOM 744 C CA . GLN A 1 96 ? -0.844 17.626 38.279 1.00 79.31 96 GLN A CA 1
ATOM 745 C C . GLN A 1 96 ? 0.664 17.591 38.555 1.00 79.31 96 GLN A C 1
ATOM 747 O O . GLN A 1 96 ? 1.473 17.717 37.632 1.00 79.31 96 GLN A O 1
ATOM 752 N N . ALA A 1 97 ? 1.047 17.390 39.819 1.00 81.94 97 ALA A N 1
ATOM 753 C CA . ALA A 1 97 ? 2.441 17.201 40.198 1.00 81.94 97 ALA A CA 1
ATOM 754 C C . ALA A 1 97 ? 3.010 15.918 39.569 1.00 81.94 97 ALA A C 1
ATOM 756 O O . ALA A 1 97 ? 4.112 15.942 39.027 1.00 81.94 97 ALA A O 1
ATOM 757 N N . GLY A 1 98 ? 2.231 14.829 39.559 1.00 83.00 98 GLY A N 1
ATOM 758 C CA . GLY A 1 98 ? 2.610 13.579 38.901 1.00 83.00 98 GLY A CA 1
ATOM 759 C C . GLY A 1 98 ? 2.777 13.741 37.390 1.00 83.00 98 GLY A C 1
ATOM 760 O O . GLY A 1 98 ? 3.769 13.274 36.838 1.00 83.00 98 GLY A O 1
ATOM 761 N N . ALA A 1 99 ? 1.870 14.466 36.728 1.00 80.12 99 ALA A N 1
ATOM 762 C CA . ALA A 1 99 ? 1.953 14.710 35.286 1.00 80.12 99 ALA A CA 1
ATOM 763 C C . ALA A 1 99 ? 3.190 15.546 34.927 1.00 80.12 99 ALA A C 1
ATOM 765 O O . ALA A 1 99 ? 3.934 15.207 34.011 1.00 80.12 99 ALA A O 1
ATOM 766 N N . THR A 1 100 ? 3.453 16.598 35.706 1.00 86.75 100 THR A N 1
ATOM 767 C CA . THR A 1 100 ? 4.646 17.445 35.570 1.00 86.75 100 THR A CA 1
ATOM 768 C C . THR A 1 100 ? 5.937 16.644 35.768 1.00 86.75 100 THR A C 1
ATOM 770 O O . THR A 1 100 ? 6.863 16.763 34.968 1.00 86.75 100 THR A O 1
ATOM 773 N N . PHE A 1 101 ? 5.998 15.798 36.801 1.00 90.00 101 PHE A N 1
ATOM 774 C CA . PHE A 1 101 ? 7.150 14.933 37.068 1.00 90.00 101 PHE A CA 1
ATOM 775 C C . PHE A 1 101 ? 7.399 13.951 35.921 1.00 90.00 101 PHE A C 1
ATOM 777 O O . PHE A 1 101 ? 8.528 13.792 35.466 1.00 90.00 101 PHE A O 1
ATOM 784 N N . LEU A 1 102 ? 6.334 13.338 35.407 1.00 86.88 102 LEU A N 1
ATOM 785 C CA . LEU A 1 102 ? 6.426 12.398 34.301 1.00 86.88 102 LEU A CA 1
ATOM 786 C C . LEU A 1 102 ? 6.958 13.062 33.025 1.00 86.88 102 LEU A C 1
ATOM 788 O O . LEU A 1 102 ? 7.861 12.527 32.382 1.00 86.88 102 LEU A O 1
ATOM 792 N N . VAL A 1 103 ? 6.438 14.247 32.687 1.00 86.81 103 VAL A N 1
ATOM 793 C CA . VAL A 1 103 ? 6.932 15.051 31.561 1.00 86.81 103 VAL A CA 1
ATOM 794 C C . VAL A 1 103 ? 8.405 15.408 31.763 1.00 86.81 103 VAL A C 1
ATOM 796 O O . VAL A 1 103 ? 9.187 15.272 30.827 1.00 86.81 103 VAL A O 1
ATOM 799 N N . ALA A 1 104 ? 8.825 15.769 32.979 1.00 90.88 104 ALA A N 1
ATOM 800 C CA . ALA A 1 104 ? 10.234 16.017 33.277 1.00 90.88 104 ALA A CA 1
ATOM 801 C C . ALA A 1 104 ? 11.105 14.773 33.020 1.00 90.88 104 ALA A C 1
ATOM 803 O O . ALA A 1 104 ? 12.126 14.861 32.339 1.00 90.88 104 ALA A O 1
ATOM 804 N N . CYS A 1 105 ? 10.678 13.597 33.490 1.00 87.50 105 CYS A N 1
ATOM 805 C CA . CYS A 1 105 ? 11.381 12.331 33.274 1.00 87.50 105 CYS A CA 1
ATOM 806 C C . CYS A 1 105 ? 11.543 11.986 31.789 1.00 87.50 105 CYS A C 1
ATOM 808 O O . CYS A 1 105 ? 12.610 11.524 31.384 1.00 87.50 105 CYS A O 1
ATOM 810 N N . VAL A 1 106 ? 10.528 12.247 30.960 1.00 89.88 106 VAL A N 1
ATOM 811 C CA . VAL A 1 106 ? 10.579 12.019 29.504 1.00 89.88 106 VAL A CA 1
ATOM 812 C C . VAL A 1 106 ? 11.744 12.772 28.837 1.00 89.88 106 VAL A C 1
ATOM 814 O O . VAL A 1 106 ? 12.275 12.296 27.830 1.00 89.88 106 VAL A O 1
ATOM 817 N N . GLY A 1 107 ? 12.241 13.855 29.450 1.00 88.94 107 GLY A N 1
ATOM 818 C CA . GLY A 1 107 ? 13.461 14.557 29.033 1.00 88.94 107 GLY A CA 1
ATOM 819 C C . GLY A 1 107 ? 14.699 13.658 28.929 1.00 88.94 107 GLY A C 1
ATOM 820 O O . GLY A 1 107 ? 15.530 13.859 28.046 1.00 88.94 107 GLY A O 1
ATOM 821 N N . LEU A 1 108 ? 14.799 12.606 29.750 1.00 89.06 108 LEU A N 1
ATOM 822 C CA . LEU A 1 108 ? 15.897 11.633 29.692 1.00 89.06 108 LEU A CA 1
ATOM 823 C C . LEU A 1 108 ? 15.861 10.789 28.408 1.00 89.06 108 LEU A C 1
ATOM 825 O O . LEU A 1 108 ? 16.897 10.543 27.789 1.00 89.06 108 LEU A O 1
ATOM 829 N N . SER A 1 109 ? 14.671 10.354 27.991 1.00 87.31 109 SER A N 1
ATOM 830 C CA . SER A 1 109 ? 14.508 9.603 26.740 1.00 87.31 109 SER A CA 1
ATOM 831 C C . SER A 1 109 ? 14.759 10.487 25.519 1.00 87.31 109 SER A C 1
ATOM 833 O O . SER A 1 109 ? 15.407 10.070 24.553 1.00 87.31 109 SER A O 1
ATOM 835 N N . TRP A 1 110 ? 14.308 11.740 25.593 1.00 85.75 110 TRP A N 1
ATOM 836 C CA . TRP A 1 110 ? 14.585 12.733 24.566 1.00 85.75 110 TRP A CA 1
ATOM 837 C C . TRP A 1 110 ? 16.089 12.961 24.389 1.00 85.75 110 TRP A C 1
ATOM 839 O O . TRP A 1 110 ? 16.589 12.871 23.271 1.00 85.75 110 TRP A O 1
ATOM 849 N N . ALA A 1 111 ? 16.828 13.153 25.488 1.00 87.56 111 ALA A N 1
ATOM 850 C CA . ALA A 1 111 ? 18.285 13.279 25.460 1.00 87.56 111 ALA A CA 1
ATOM 851 C C . ALA A 1 111 ? 18.953 12.092 24.748 1.00 87.56 111 ALA A C 1
ATOM 853 O O . ALA A 1 111 ? 19.755 12.284 23.840 1.00 87.56 111 ALA A O 1
ATOM 854 N N . LEU A 1 112 ? 18.565 10.859 25.082 1.00 84.94 112 LEU A N 1
ATOM 855 C CA . LEU A 1 112 ? 19.093 9.657 24.429 1.00 84.94 112 LEU A CA 1
ATOM 856 C C . LEU A 1 112 ? 18.823 9.608 22.924 1.00 84.94 112 LEU A C 1
ATOM 858 O O . LEU A 1 112 ? 19.700 9.226 22.151 1.00 84.94 112 LEU A O 1
ATOM 862 N N . THR A 1 113 ? 17.628 10.019 22.510 1.00 82.56 113 THR A N 1
ATOM 863 C CA . THR A 1 113 ? 17.232 10.053 21.097 1.00 82.56 113 THR A CA 1
ATOM 864 C C . THR A 1 113 ? 18.063 11.061 20.298 1.00 82.56 113 THR A C 1
ATOM 866 O O . THR A 1 113 ? 18.336 10.826 19.123 1.00 82.56 113 THR A O 1
ATOM 869 N N . LEU A 1 114 ? 18.520 12.147 20.932 1.00 79.62 114 LEU A N 1
ATOM 870 C CA . LEU A 1 114 ? 19.288 13.200 20.266 1.00 79.62 114 LEU A CA 1
ATOM 871 C C . LEU A 1 114 ? 20.725 12.811 19.909 1.00 79.62 114 LEU A C 1
ATOM 873 O O . LEU A 1 114 ? 21.238 13.349 18.937 1.00 79.62 114 LEU A O 1
ATOM 877 N N . TRP A 1 115 ? 21.394 11.927 20.659 1.00 79.75 115 TRP A N 1
ATOM 878 C CA . TRP A 1 115 ? 22.822 11.638 20.426 1.00 79.75 115 TRP A CA 1
ATOM 879 C C . TRP A 1 115 ? 23.151 10.163 20.192 1.00 79.75 115 TRP A C 1
ATOM 881 O O . TRP A 1 115 ? 24.162 9.868 19.545 1.00 79.75 115 TRP A O 1
ATOM 891 N N . ALA A 1 116 ? 22.337 9.222 20.682 1.00 80.31 116 ALA A N 1
ATOM 892 C CA . ALA A 1 116 ? 22.653 7.800 20.563 1.00 80.31 116 ALA A CA 1
ATOM 893 C C . ALA A 1 116 ? 22.695 7.315 19.097 1.00 80.31 116 ALA A C 1
ATOM 895 O O . ALA A 1 116 ? 23.670 6.644 18.748 1.00 80.31 116 ALA A O 1
ATOM 896 N N . PRO A 1 117 ? 21.753 7.694 18.203 1.00 75.38 117 PRO A N 1
ATOM 897 C CA . PRO A 1 117 ? 21.828 7.332 16.784 1.00 75.38 117 PRO A CA 1
ATOM 898 C C . PRO A 1 117 ? 23.085 7.877 16.097 1.00 75.38 117 PRO A C 1
ATOM 900 O O . PRO A 1 117 ? 23.784 7.133 15.411 1.00 75.38 117 PRO A O 1
ATOM 903 N N . PHE A 1 118 ? 23.431 9.144 16.346 1.00 75.25 118 PHE A N 1
ATOM 904 C CA . PHE A 1 118 ? 24.635 9.766 15.784 1.00 75.25 118 PHE A CA 1
ATOM 905 C C . PHE A 1 118 ? 25.911 9.088 16.277 1.00 75.25 118 PHE A C 1
ATOM 907 O O . PHE A 1 118 ? 26.839 8.881 15.502 1.00 75.25 118 PHE A O 1
ATOM 914 N N . SER A 1 119 ? 25.937 8.674 17.543 1.00 75.81 119 SER A N 1
ATOM 915 C CA . SER A 1 119 ? 27.079 7.959 18.113 1.00 75.81 119 SER A CA 1
ATOM 916 C C . SER A 1 119 ? 27.231 6.550 17.527 1.00 75.81 119 SER A C 1
ATOM 918 O O . SER A 1 119 ? 28.352 6.102 17.298 1.00 75.81 119 SER A O 1
ATOM 920 N N . ILE A 1 120 ? 26.122 5.864 17.219 1.00 72.62 120 ILE A N 1
ATOM 921 C CA . ILE A 1 120 ? 26.137 4.568 16.519 1.00 72.62 120 ILE A CA 1
ATOM 922 C C . ILE A 1 120 ? 26.669 4.743 15.092 1.00 72.62 120 ILE A C 1
ATOM 924 O O . ILE A 1 120 ? 27.609 4.047 14.709 1.00 72.62 120 ILE A O 1
ATOM 928 N N . ILE A 1 121 ? 26.120 5.699 14.335 1.00 70.00 121 ILE A N 1
ATOM 929 C CA . ILE A 1 121 ? 26.547 5.999 12.960 1.00 70.00 121 ILE A CA 1
ATOM 930 C C . ILE A 1 121 ? 28.031 6.384 12.933 1.00 70.00 121 ILE A C 1
ATOM 932 O O . ILE A 1 121 ? 28.781 5.867 12.109 1.00 70.00 121 ILE A O 1
ATOM 936 N N . GLY A 1 122 ? 28.473 7.231 13.866 1.00 67.56 122 GLY A N 1
ATOM 937 C CA . GLY A 1 122 ? 29.874 7.625 13.994 1.00 67.56 122 GLY A CA 1
ATOM 938 C C . GLY A 1 122 ? 30.797 6.444 14.302 1.00 67.56 122 GLY A C 1
ATOM 939 O O . GLY A 1 122 ? 31.861 6.334 13.701 1.00 67.56 122 GLY A O 1
ATOM 940 N N . SER A 1 123 ? 30.382 5.520 15.177 1.00 68.12 123 SER A N 1
ATOM 941 C CA . SER A 1 123 ? 31.185 4.329 15.497 1.00 68.12 123 SER A CA 1
ATOM 942 C C . SER A 1 123 ? 31.306 3.344 14.328 1.00 68.12 123 SER A C 1
ATOM 944 O O . SER A 1 123 ? 32.385 2.810 14.084 1.00 68.12 123 SER A O 1
ATOM 946 N N . GLU A 1 124 ? 30.227 3.144 13.568 1.00 65.50 124 GLU A N 1
ATOM 947 C CA . GLU A 1 124 ? 30.224 2.309 12.363 1.00 65.50 124 GLU A CA 1
ATOM 948 C C . GLU A 1 124 ? 31.088 2.935 11.264 1.00 65.50 124 GLU A C 1
ATOM 950 O O . GLU A 1 124 ? 31.842 2.243 10.579 1.00 65.50 124 GLU A O 1
ATOM 955 N N . LEU A 1 125 ? 31.030 4.260 11.115 1.00 66.38 125 LEU A N 1
ATOM 956 C CA . LEU A 1 125 ? 31.858 4.965 10.148 1.00 66.38 125 LEU A CA 1
ATOM 957 C C . LEU A 1 125 ? 33.344 4.908 10.515 1.00 66.38 125 LEU A C 1
ATOM 959 O O . LEU A 1 125 ? 34.166 4.655 9.639 1.00 66.38 125 LEU A O 1
ATOM 963 N N . ALA A 1 126 ? 33.681 5.057 11.798 1.00 66.12 126 ALA A N 1
ATOM 964 C CA . ALA A 1 126 ? 35.044 4.879 12.292 1.00 66.12 126 ALA A CA 1
ATOM 965 C C . ALA A 1 126 ? 35.563 3.447 12.055 1.00 66.12 126 ALA A C 1
ATOM 967 O O . ALA A 1 126 ? 36.708 3.273 11.649 1.00 66.12 126 ALA A O 1
ATOM 968 N N . ALA A 1 127 ? 34.720 2.421 12.225 1.00 66.38 127 ALA A N 1
ATOM 969 C CA . ALA A 1 127 ? 35.085 1.032 11.931 1.00 66.38 127 ALA A CA 1
ATOM 970 C C . ALA A 1 127 ? 35.322 0.791 10.427 1.00 66.38 127 ALA A C 1
ATOM 972 O O . ALA A 1 127 ? 36.274 0.112 10.032 1.00 66.38 127 ALA A O 1
ATOM 973 N N . ARG A 1 128 ? 34.487 1.385 9.564 1.00 68.06 128 ARG A N 1
ATOM 974 C CA . ARG A 1 128 ? 34.683 1.355 8.104 1.00 68.06 128 ARG A CA 1
ATOM 975 C C . ARG A 1 128 ? 35.927 2.120 7.674 1.00 68.06 128 ARG A C 1
ATOM 977 O O . ARG A 1 128 ? 36.558 1.718 6.701 1.00 68.06 128 ARG A O 1
ATOM 984 N N . GLN A 1 129 ? 36.273 3.189 8.388 1.00 67.38 129 GLN A N 1
ATOM 985 C CA . GLN A 1 129 ? 37.511 3.927 8.176 1.00 67.38 129 GLN A CA 1
ATOM 986 C C . GLN A 1 129 ? 38.718 3.057 8.526 1.00 67.38 129 GLN A C 1
ATOM 988 O O . GLN A 1 129 ? 39.558 2.848 7.662 1.00 67.38 129 GLN A O 1
ATOM 993 N N . SER A 1 130 ? 38.745 2.429 9.708 1.00 66.88 130 SER A N 1
ATOM 994 C CA . SER A 1 130 ? 39.857 1.546 10.092 1.00 66.88 130 SER A CA 1
ATOM 995 C C . SER A 1 130 ? 40.037 0.360 9.144 1.00 66.88 130 SER A C 1
ATOM 997 O O . SER A 1 130 ? 41.162 -0.028 8.841 1.00 66.88 130 SER A O 1
ATOM 999 N N . LEU A 1 131 ? 38.937 -0.205 8.635 1.00 68.50 131 LEU A N 1
ATOM 1000 C CA . LEU A 1 131 ? 38.997 -1.276 7.642 1.00 68.50 131 LEU A CA 1
ATOM 1001 C C . LEU A 1 131 ? 39.582 -0.771 6.317 1.00 68.50 131 LEU A C 1
ATOM 1003 O O . LEU A 1 131 ? 40.388 -1.457 5.700 1.00 68.50 131 LEU A O 1
ATOM 1007 N N . ARG A 1 132 ? 39.190 0.431 5.890 1.00 65.38 132 ARG A N 1
ATOM 1008 C CA . ARG A 1 132 ? 39.682 1.058 4.663 1.00 65.38 132 ARG A CA 1
ATOM 1009 C C . ARG A 1 132 ? 41.158 1.434 4.761 1.00 65.38 132 ARG A C 1
ATOM 1011 O O . ARG A 1 132 ? 41.878 1.189 3.805 1.00 65.38 132 ARG A O 1
ATOM 1018 N N . ASP A 1 133 ? 41.598 1.959 5.902 1.00 69.69 133 ASP A N 1
ATOM 1019 C CA . ASP A 1 133 ? 43.009 2.259 6.168 1.00 69.69 133 ASP A CA 1
ATOM 1020 C C . ASP A 1 133 ? 43.840 0.964 6.149 1.00 69.69 133 ASP A C 1
ATOM 1022 O O . ASP A 1 133 ? 44.852 0.896 5.465 1.00 69.69 133 ASP A O 1
ATOM 1026 N N . THR A 1 134 ? 43.332 -0.121 6.749 1.00 72.25 134 THR A N 1
ATOM 1027 C CA . THR A 1 134 ? 43.969 -1.452 6.669 1.00 72.25 134 THR A CA 1
ATOM 1028 C C . THR A 1 134 ? 44.083 -1.956 5.221 1.00 72.25 134 THR A C 1
ATOM 1030 O O . THR A 1 134 ? 45.096 -2.526 4.831 1.00 72.25 134 THR A O 1
ATOM 1033 N N . ILE A 1 135 ? 43.046 -1.758 4.400 1.00 67.62 135 ILE A N 1
ATOM 1034 C CA . ILE A 1 135 ? 43.055 -2.133 2.976 1.00 67.62 135 ILE A CA 1
ATOM 1035 C C . ILE A 1 135 ? 44.031 -1.252 2.180 1.00 67.62 135 ILE A C 1
ATOM 1037 O O . ILE A 1 135 ? 44.703 -1.753 1.281 1.00 67.62 135 ILE A O 1
ATOM 1041 N N . SER A 1 136 ? 44.140 0.034 2.518 1.00 70.69 136 SER A N 1
ATOM 1042 C CA . SER A 1 136 ? 45.112 0.968 1.937 1.00 70.69 136 SER A CA 1
ATOM 1043 C C . SER A 1 136 ? 46.549 0.538 2.245 1.00 70.69 136 SER A C 1
ATOM 1045 O O . SER A 1 136 ? 47.368 0.495 1.332 1.00 70.69 136 SER A O 1
ATOM 1047 N N . ASP A 1 137 ? 46.833 0.131 3.486 1.00 72.56 137 ASP A N 1
ATOM 1048 C CA . ASP A 1 137 ? 48.149 -0.381 3.897 1.00 72.56 137 ASP A CA 1
ATOM 1049 C C . ASP A 1 137 ? 48.530 -1.669 3.146 1.00 72.56 137 ASP A C 1
ATOM 1051 O O . ASP A 1 137 ? 49.699 -1.895 2.838 1.00 72.56 137 ASP A O 1
ATOM 1055 N N . ILE A 1 138 ? 47.545 -2.516 2.823 1.00 71.94 138 ILE A N 1
ATOM 1056 C CA . ILE A 1 138 ? 47.757 -3.767 2.076 1.00 71.94 138 ILE A CA 1
ATOM 1057 C C . ILE A 1 138 ? 47.932 -3.514 0.568 1.00 71.94 138 ILE A C 1
ATOM 1059 O O . ILE A 1 138 ? 48.687 -4.230 -0.087 1.00 71.94 138 ILE A O 1
ATOM 1063 N N . SER A 1 139 ? 47.219 -2.538 0.002 1.00 73.94 139 SER A N 1
ATOM 1064 C CA . SER A 1 139 ? 47.188 -2.279 -1.449 1.00 73.94 139 SER A CA 1
ATOM 1065 C C . SER A 1 139 ? 48.215 -1.250 -1.929 1.00 73.94 139 SER A C 1
ATOM 1067 O O . SER A 1 139 ? 48.530 -1.230 -3.115 1.00 73.94 139 SER A O 1
ATOM 1069 N N . GLY A 1 140 ? 48.761 -0.419 -1.036 1.00 71.19 140 GLY A N 1
ATOM 1070 C CA . GLY A 1 140 ? 49.762 0.603 -1.361 1.00 71.19 140 GLY A CA 1
ATOM 1071 C C . GLY A 1 140 ? 49.216 1.838 -2.093 1.00 71.19 140 GLY A C 1
ATOM 1072 O O . GLY A 1 140 ? 49.985 2.748 -2.392 1.00 71.19 140 GLY A O 1
ATOM 1073 N N . GLU A 1 141 ? 47.910 1.901 -2.367 1.00 66.38 141 GLU A N 1
ATOM 1074 C CA . GLU A 1 141 ? 47.240 3.068 -2.948 1.00 66.38 141 GLU A CA 1
ATOM 1075 C C . GLU A 1 141 ? 46.547 3.882 -1.849 1.00 66.38 141 GLU A C 1
ATOM 1077 O O . GLU A 1 141 ? 45.597 3.414 -1.221 1.00 66.38 141 GLU A O 1
ATOM 1082 N N . GLU A 1 142 ? 46.995 5.122 -1.619 1.00 59.53 142 GLU A N 1
ATOM 1083 C CA . GLU A 1 142 ? 46.312 6.023 -0.688 1.00 59.53 142 GLU A CA 1
ATOM 1084 C C . GLU A 1 142 ? 45.009 6.573 -1.298 1.00 59.53 142 GLU A C 1
ATOM 1086 O O . GLU A 1 142 ? 45.029 7.189 -2.370 1.00 59.53 142 GLU A O 1
ATOM 1091 N N . PRO A 1 143 ? 43.856 6.449 -0.613 1.00 60.19 143 PRO A N 1
ATOM 1092 C CA . PRO A 1 143 ? 42.611 7.023 -1.099 1.00 60.19 143 PRO A CA 1
ATOM 1093 C C . PRO A 1 143 ? 42.640 8.560 -1.021 1.00 60.19 143 PRO A C 1
ATOM 1095 O O . PRO A 1 143 ? 43.179 9.116 -0.055 1.00 60.19 143 PRO A O 1
ATOM 1098 N N . PRO A 1 144 ? 41.994 9.270 -1.967 1.00 62.28 144 PRO A N 1
ATOM 1099 C CA . PRO A 1 144 ? 42.062 10.725 -2.068 1.00 62.28 144 PRO A CA 1
ATOM 1100 C C . PRO A 1 144 ? 41.571 11.428 -0.783 1.00 62.28 144 PRO A C 1
ATOM 1102 O O . PRO A 1 144 ? 40.506 11.073 -0.253 1.00 62.28 144 PRO A O 1
ATOM 1105 N N . PRO A 1 145 ? 42.298 12.454 -0.291 1.00 55.16 145 PRO A N 1
ATOM 1106 C CA . PRO A 1 145 ? 42.089 13.052 1.033 1.00 55.16 145 PRO A CA 1
ATOM 1107 C C . PRO A 1 145 ? 40.733 13.758 1.191 1.00 55.16 145 PRO A C 1
ATOM 1109 O O . PRO A 1 145 ? 40.175 13.791 2.283 1.00 55.16 145 PRO A O 1
ATOM 1112 N N . SER A 1 146 ? 40.144 14.258 0.103 1.00 50.97 146 SER A N 1
ATOM 1113 C CA . SER A 1 146 ? 38.867 14.990 0.113 1.00 50.97 146 SER A CA 1
ATOM 1114 C C . SER A 1 146 ? 37.623 14.112 0.303 1.00 50.97 146 SER A C 1
ATOM 1116 O O . SER A 1 146 ? 36.544 14.631 0.583 1.00 50.97 146 SER A O 1
ATOM 1118 N N . SER A 1 147 ? 37.745 12.788 0.168 1.00 55.31 147 SER A N 1
ATOM 1119 C CA . SER A 1 147 ? 36.610 11.856 0.272 1.00 55.31 147 SER A CA 1
ATOM 1120 C C . SER A 1 147 ? 36.291 11.414 1.707 1.00 55.31 147 SER A C 1
ATOM 1122 O O . SER A 1 147 ? 35.207 10.886 1.955 1.00 55.31 147 SER A O 1
ATOM 1124 N N . ARG A 1 148 ? 37.222 11.630 2.648 1.00 51.72 148 ARG A N 1
ATOM 1125 C CA . ARG A 1 148 ? 37.209 11.027 3.992 1.00 51.72 148 ARG A CA 1
ATOM 1126 C C . ARG A 1 148 ? 36.263 11.759 4.958 1.00 51.72 148 ARG A C 1
ATOM 1128 O O . ARG A 1 148 ? 35.343 11.148 5.497 1.00 51.72 148 ARG A O 1
ATOM 1135 N N . ASP A 1 149 ? 36.411 13.077 5.096 1.00 54.41 149 ASP A N 1
ATOM 1136 C CA . ASP A 1 149 ? 35.645 13.875 6.073 1.00 54.41 149 ASP A CA 1
ATOM 1137 C C . ASP A 1 149 ? 34.290 14.370 5.541 1.00 54.41 149 ASP A C 1
ATOM 1139 O O . ASP A 1 149 ? 33.315 14.505 6.287 1.00 54.41 149 ASP A O 1
ATOM 1143 N N . VAL A 1 150 ? 34.194 14.582 4.224 1.00 55.84 150 VAL A N 1
ATOM 1144 C CA . VAL A 1 150 ? 32.977 15.086 3.567 1.00 55.84 150 VAL A CA 1
ATOM 1145 C C . VAL A 1 150 ? 31.837 14.065 3.656 1.00 55.84 150 VAL A C 1
ATOM 1147 O O . VAL A 1 150 ? 30.686 14.443 3.864 1.00 55.84 150 VAL A O 1
ATOM 1150 N N . GLN A 1 151 ? 32.139 12.764 3.574 1.00 61.69 151 GLN A N 1
ATOM 1151 C CA . GLN A 1 151 ? 31.132 11.697 3.616 1.00 61.69 151 GLN A CA 1
ATOM 1152 C C . GLN A 1 151 ? 30.554 11.502 5.027 1.00 61.69 151 GLN A C 1
ATOM 1154 O O . GLN A 1 151 ? 29.346 11.318 5.176 1.00 61.69 151 GLN A O 1
ATOM 1159 N N . ALA A 1 152 ? 31.390 11.616 6.064 1.00 61.00 152 ALA A N 1
ATOM 1160 C CA . ALA A 1 152 ? 30.972 11.553 7.464 1.00 61.00 152 ALA A CA 1
ATOM 1161 C C . ALA A 1 152 ? 30.018 12.691 7.833 1.00 61.00 152 ALA A C 1
ATOM 1163 O O . ALA A 1 152 ? 28.915 12.459 8.339 1.00 61.00 152 ALA A O 1
ATOM 1164 N N . GLY A 1 153 ? 30.437 13.922 7.526 1.00 66.38 153 GLY A N 1
ATOM 1165 C CA . GLY A 1 153 ? 29.641 15.122 7.753 1.00 66.38 153 GLY A CA 1
ATOM 1166 C C . GLY A 1 153 ? 28.337 15.105 6.957 1.00 66.38 153 GLY A C 1
ATOM 1167 O O . GLY A 1 153 ? 27.286 15.430 7.508 1.00 66.38 153 GLY A O 1
ATOM 1168 N N . ALA A 1 154 ? 28.370 14.653 5.698 1.00 67.88 154 ALA A N 1
ATOM 1169 C CA . ALA A 1 154 ? 27.181 14.546 4.856 1.00 67.88 154 ALA A CA 1
ATOM 1170 C C . ALA A 1 154 ? 26.174 13.508 5.373 1.00 67.88 154 ALA A C 1
ATOM 1172 O O . ALA A 1 154 ? 24.980 13.795 5.408 1.00 67.88 154 ALA A O 1
ATOM 1173 N N . ILE A 1 155 ? 26.624 12.328 5.818 1.00 66.62 155 ILE A N 1
ATOM 1174 C CA . ILE A 1 155 ? 25.738 11.287 6.369 1.00 66.62 155 ILE A CA 1
ATOM 1175 C C . ILE A 1 155 ? 25.079 11.768 7.669 1.00 66.62 155 ILE A C 1
ATOM 1177 O O . ILE A 1 155 ? 23.866 11.620 7.836 1.00 66.62 155 ILE A O 1
ATOM 1181 N N . MET A 1 156 ? 25.851 12.384 8.572 1.00 68.50 156 MET A N 1
ATOM 1182 C CA . MET A 1 156 ? 25.305 12.956 9.808 1.00 68.50 156 MET A CA 1
ATOM 1183 C C . MET A 1 156 ? 24.336 14.111 9.521 1.00 68.50 156 MET A C 1
ATOM 1185 O O . MET A 1 156 ? 23.255 14.171 10.109 1.00 68.50 156 MET A O 1
ATOM 1189 N N . GLY A 1 157 ? 24.682 14.991 8.578 1.00 70.00 157 GLY A N 1
ATOM 1190 C CA . GLY A 1 157 ? 23.826 16.091 8.139 1.00 70.00 157 GLY A CA 1
ATOM 1191 C C . GLY A 1 157 ? 22.512 15.606 7.524 1.00 70.00 157 GLY A C 1
ATOM 1192 O O . GLY A 1 157 ? 21.446 16.092 7.896 1.00 70.00 157 GLY A O 1
ATOM 1193 N N . LEU A 1 158 ? 22.563 14.598 6.649 1.00 70.88 158 LEU A N 1
ATOM 1194 C CA . LEU A 1 158 ? 21.385 14.018 6.004 1.00 70.88 158 LEU A CA 1
ATOM 1195 C C . LEU A 1 158 ? 20.433 13.379 7.022 1.00 70.88 158 LEU A C 1
ATOM 1197 O O . LEU A 1 158 ? 19.222 13.559 6.919 1.00 70.88 158 LEU A O 1
ATOM 1201 N N . HIS A 1 159 ? 20.963 12.676 8.026 1.00 67.25 159 HIS A N 1
ATOM 1202 C CA . HIS A 1 159 ? 20.148 12.095 9.095 1.00 67.25 159 HIS A CA 1
ATOM 1203 C C . HIS A 1 159 ? 19.443 13.174 9.928 1.00 67.25 159 HIS A C 1
ATOM 1205 O O . HIS A 1 159 ? 18.245 13.067 10.192 1.00 67.25 159 HIS A O 1
ATOM 1211 N N . ASN A 1 160 ? 20.159 14.247 10.282 1.00 73.69 160 ASN A N 1
ATOM 1212 C CA . ASN A 1 160 ? 19.581 15.372 11.014 1.00 73.69 160 ASN A CA 1
ATOM 1213 C C . ASN A 1 160 ? 18.460 16.053 10.209 1.00 73.69 160 ASN A C 1
ATOM 1215 O O . ASN A 1 160 ? 17.372 16.294 10.726 1.00 73.69 160 ASN A O 1
ATOM 1219 N N . VAL A 1 161 ? 18.684 16.283 8.912 1.00 76.31 161 VAL A N 1
ATOM 1220 C CA . VAL A 1 161 ? 17.662 16.831 8.006 1.00 76.31 161 VAL A CA 1
ATOM 1221 C C . VAL A 1 161 ? 16.460 15.889 7.893 1.00 76.31 161 VAL A C 1
ATOM 1223 O O . VAL A 1 161 ? 15.325 16.352 7.965 1.00 76.31 161 VAL A O 1
ATOM 1226 N N . ALA A 1 162 ? 16.677 14.578 7.777 1.00 67.06 162 ALA A N 1
ATOM 1227 C CA . ALA A 1 162 ? 15.601 13.595 7.652 1.00 67.06 162 ALA A CA 1
ATOM 1228 C C . ALA A 1 162 ? 14.678 13.544 8.883 1.00 67.06 162 ALA A C 1
ATOM 1230 O O . ALA A 1 162 ? 13.482 13.297 8.738 1.00 67.06 162 ALA A O 1
ATOM 1231 N N . ILE A 1 163 ? 15.209 13.802 10.081 1.00 64.94 163 ILE A N 1
ATOM 1232 C CA . ILE A 1 163 ? 14.422 13.834 11.322 1.00 64.94 163 ILE A CA 1
ATOM 1233 C C . ILE A 1 163 ? 13.758 15.201 11.519 1.00 64.94 163 ILE A C 1
ATOM 1235 O O . ILE A 1 163 ? 12.568 15.275 11.828 1.00 64.94 163 ILE A O 1
ATOM 1239 N N . SER A 1 164 ? 14.509 16.290 11.348 1.00 73.81 164 SER A N 1
ATOM 1240 C CA . SER A 1 164 ? 14.029 17.633 11.680 1.00 73.81 164 SER A CA 1
ATOM 1241 C C . SER A 1 164 ? 13.132 18.241 10.603 1.00 73.81 164 SER A C 1
ATOM 1243 O O . SER A 1 164 ? 12.193 18.959 10.942 1.00 73.81 164 SER A O 1
ATOM 1245 N N . ALA A 1 165 ? 13.363 17.965 9.314 1.00 73.19 165 ALA A N 1
ATOM 1246 C CA . ALA A 1 165 ? 12.606 18.609 8.237 1.00 73.19 165 ALA A CA 1
ATOM 1247 C C . ALA A 1 165 ? 11.097 18.298 8.283 1.00 73.19 165 ALA A C 1
ATOM 1249 O O . ALA A 1 165 ? 10.314 19.249 8.232 1.00 73.19 165 ALA A O 1
ATOM 1250 N N . PRO A 1 166 ? 10.643 17.038 8.467 1.00 71.25 166 PRO A N 1
ATOM 1251 C CA . PRO A 1 166 ? 9.213 16.752 8.584 1.00 71.25 166 PRO A CA 1
ATOM 1252 C C . PRO A 1 166 ? 8.567 17.447 9.787 1.00 71.25 166 PRO A C 1
ATOM 1254 O O . PRO A 1 166 ? 7.455 17.960 9.682 1.00 71.25 166 PRO A O 1
ATOM 1257 N N . GLN A 1 167 ? 9.278 17.512 10.917 1.00 72.62 167 GLN A N 1
ATOM 1258 C CA . GLN A 1 167 ? 8.788 18.148 12.140 1.00 72.62 167 GLN A CA 1
ATOM 1259 C C . GLN A 1 167 ? 8.656 19.664 11.977 1.00 72.62 167 GLN A C 1
ATOM 1261 O O . GLN A 1 167 ? 7.637 20.232 12.362 1.00 72.62 167 GLN A O 1
ATOM 1266 N N . ILE A 1 168 ? 9.651 20.313 11.365 1.00 75.31 168 ILE A N 1
ATOM 1267 C CA . ILE A 1 168 ? 9.636 21.755 11.089 1.00 75.31 168 ILE A CA 1
ATOM 1268 C C . ILE A 1 168 ? 8.487 22.095 10.138 1.00 75.31 168 ILE A C 1
ATOM 1270 O O . ILE A 1 168 ? 7.706 23.001 10.421 1.00 75.31 168 ILE A O 1
ATOM 1274 N N . ILE A 1 169 ? 8.344 21.345 9.043 1.00 77.81 169 ILE A N 1
ATOM 1275 C CA . ILE A 1 169 ? 7.276 21.562 8.059 1.00 77.81 169 ILE A CA 1
ATOM 1276 C C . ILE A 1 169 ? 5.903 21.383 8.716 1.00 77.81 169 ILE A C 1
ATOM 1278 O O . ILE A 1 169 ? 5.032 22.240 8.557 1.00 77.81 169 ILE A O 1
ATOM 1282 N N . ALA A 1 170 ? 5.716 20.318 9.499 1.00 73.62 170 ALA A N 1
ATOM 1283 C CA . ALA A 1 170 ? 4.464 20.067 10.204 1.00 73.62 170 ALA A CA 1
ATOM 1284 C C . ALA A 1 170 ? 4.154 21.161 11.239 1.00 73.62 170 ALA A C 1
ATOM 1286 O O . ALA A 1 170 ? 3.027 21.647 11.299 1.00 73.62 170 ALA A O 1
ATOM 1287 N N . ALA A 1 171 ? 5.144 21.598 12.022 1.00 77.62 171 ALA A N 1
ATOM 1288 C CA . ALA A 1 171 ? 4.970 22.650 13.019 1.00 77.62 171 ALA A CA 1
ATOM 1289 C C . ALA A 1 171 ? 4.619 24.002 12.380 1.00 77.62 171 ALA A C 1
ATOM 1291 O O . ALA A 1 171 ? 3.713 24.686 12.858 1.00 77.62 171 ALA A O 1
ATOM 1292 N N . LEU A 1 172 ? 5.285 24.372 11.281 1.00 83.50 172 LEU A N 1
ATOM 1293 C CA . LEU A 1 172 ? 4.986 25.592 10.527 1.00 83.50 172 LEU A CA 1
ATOM 1294 C C . LEU A 1 172 ? 3.580 25.546 9.919 1.00 83.50 172 LEU A C 1
ATOM 1296 O O . LEU A 1 172 ? 2.834 26.518 10.039 1.00 83.50 172 LEU A O 1
ATOM 1300 N N . ALA A 1 173 ? 3.191 24.411 9.333 1.00 80.19 173 ALA A N 1
ATOM 1301 C CA . ALA A 1 173 ? 1.851 24.216 8.787 1.00 80.19 173 ALA A CA 1
ATOM 1302 C C . ALA A 1 173 ? 0.775 24.320 9.880 1.00 80.19 173 ALA A C 1
ATOM 1304 O O . ALA A 1 173 ? -0.185 25.078 9.733 1.00 80.19 173 ALA A O 1
ATOM 1305 N N . CYS A 1 174 ? 0.962 23.632 11.011 1.00 81.50 174 CYS A N 1
ATOM 1306 C CA . CYS A 1 174 ? 0.066 23.722 12.162 1.00 81.50 174 CYS A CA 1
ATOM 1307 C C . CYS A 1 174 ? -0.030 25.159 12.686 1.00 81.50 174 CYS A C 1
ATOM 1309 O O . CYS A 1 174 ? -1.135 25.658 12.881 1.00 81.50 174 CYS A O 1
ATOM 1311 N N . SER A 1 175 ? 1.103 25.842 12.872 1.00 83.69 175 SER A N 1
ATOM 1312 C CA . SER A 1 175 ? 1.153 27.233 13.338 1.00 83.69 175 SER A CA 1
ATOM 1313 C C . SER A 1 175 ? 0.392 28.181 12.404 1.00 83.69 175 SER A C 1
ATOM 1315 O O . SER A 1 175 ? -0.420 28.983 12.867 1.00 83.69 175 SER A O 1
ATOM 1317 N N . GLY A 1 176 ? 0.566 28.035 11.085 1.00 85.00 176 GLY A N 1
ATOM 1318 C CA . GLY A 1 176 ? -0.189 28.794 10.086 1.00 85.00 176 GLY A CA 1
ATOM 1319 C C . GLY A 1 176 ? -1.697 28.550 10.176 1.00 85.00 176 GLY A C 1
ATOM 1320 O O . GLY A 1 176 ? -2.475 29.503 10.215 1.00 85.00 176 GLY A O 1
ATOM 1321 N N . ILE A 1 177 ? -2.118 27.286 10.295 1.00 83.44 177 ILE A N 1
ATOM 1322 C CA . ILE A 1 177 ? -3.536 26.917 10.438 1.00 83.44 177 ILE A CA 1
ATOM 1323 C C . ILE A 1 177 ? -4.125 27.482 11.739 1.00 83.44 177 ILE A C 1
ATOM 1325 O O . ILE A 1 177 ? -5.220 28.045 11.719 1.00 83.44 177 ILE A O 1
ATOM 1329 N N . PHE A 1 178 ? -3.401 27.395 12.860 1.00 79.12 178 PHE A N 1
ATOM 1330 C CA . PHE A 1 178 ? -3.811 28.001 14.130 1.00 79.12 178 PHE A CA 1
ATOM 1331 C C . PHE A 1 178 ? -3.932 29.526 14.025 1.00 79.12 178 PHE A C 1
ATOM 1333 O O . PHE A 1 178 ? -4.904 30.095 14.523 1.00 79.12 178 PHE A O 1
ATOM 1340 N N . GLY A 1 179 ? -2.979 30.184 13.359 1.00 81.12 179 GLY A N 1
ATOM 1341 C CA . GLY A 1 179 ? -2.994 31.627 13.126 1.00 81.12 179 GLY A CA 1
ATOM 1342 C C . GLY A 1 179 ? -4.216 32.075 12.325 1.00 81.12 179 GLY A C 1
ATOM 1343 O O . GLY A 1 179 ? -4.925 32.987 12.747 1.00 81.12 179 GLY A O 1
ATOM 1344 N N . ILE A 1 180 ? -4.517 31.383 11.222 1.00 83.88 180 ILE A N 1
ATOM 1345 C CA . ILE A 1 180 ? -5.697 31.652 10.386 1.00 83.88 180 ILE A CA 1
ATOM 1346 C C . ILE A 1 180 ? -6.989 31.388 11.168 1.00 83.88 180 ILE A C 1
ATOM 1348 O O . ILE A 1 180 ? -7.884 32.230 11.182 1.00 83.88 180 ILE A O 1
ATOM 1352 N N . ALA A 1 181 ? -7.083 30.257 11.874 1.00 81.06 181 ALA A N 1
ATOM 1353 C CA . ALA A 1 181 ? -8.259 29.926 12.677 1.00 81.06 181 ALA A CA 1
ATOM 1354 C C . ALA A 1 181 ? -8.529 30.986 13.760 1.00 81.06 181 ALA A C 1
ATOM 1356 O O . ALA A 1 181 ? -9.681 31.366 13.976 1.00 81.06 181 ALA A O 1
ATOM 1357 N N . LYS A 1 182 ? -7.471 31.505 14.398 1.00 79.62 182 LYS A N 1
ATOM 1358 C CA . LYS A 1 182 ? -7.567 32.589 15.383 1.00 79.62 182 LYS A CA 1
ATOM 1359 C C . LYS A 1 182 ? -7.985 33.914 14.740 1.00 79.62 182 LYS A C 1
ATOM 1361 O O . LYS A 1 182 ? -8.836 34.598 15.301 1.00 79.62 182 LYS A O 1
ATOM 1366 N N . ALA A 1 183 ? -7.437 34.258 13.571 1.00 81.62 183 ALA A N 1
ATOM 1367 C CA . ALA A 1 183 ? -7.811 35.464 12.824 1.00 81.62 183 ALA A CA 1
ATOM 1368 C C . ALA A 1 183 ? -9.290 35.457 12.393 1.00 81.62 183 ALA A C 1
ATOM 1370 O O . ALA A 1 183 ? -9.928 36.503 12.357 1.00 81.62 183 ALA A O 1
ATOM 1371 N N . LEU A 1 184 ? -9.850 34.271 12.140 1.00 82.25 184 LEU A N 1
ATOM 1372 C CA . LEU A 1 184 ? -11.264 34.061 11.810 1.00 82.25 184 LEU A CA 1
ATOM 1373 C C . LEU A 1 184 ? -12.176 33.912 13.047 1.00 82.25 184 LEU A C 1
ATOM 1375 O O . LEU A 1 184 ? -13.348 33.572 12.909 1.00 82.25 184 LEU A O 1
ATOM 1379 N N . GLY A 1 185 ? -11.661 34.131 14.264 1.00 77.50 185 GLY A N 1
ATOM 1380 C CA . GLY A 1 185 ? -12.445 34.093 15.506 1.00 77.50 185 GLY A CA 1
ATOM 1381 C C . GLY A 1 185 ? -12.790 32.691 16.030 1.00 77.50 185 GLY A C 1
ATOM 1382 O O . GLY A 1 185 ? -13.578 32.561 16.967 1.00 77.50 185 GLY A O 1
ATOM 1383 N N . SER A 1 186 ? -12.204 31.627 15.473 1.00 70.12 186 SER A N 1
ATOM 1384 C CA . SER A 1 186 ? -12.488 30.245 15.875 1.00 70.12 186 SER A CA 1
ATOM 1385 C C . SER A 1 186 ? -11.650 29.807 17.083 1.00 70.12 186 SER A C 1
ATOM 1387 O O . SER A 1 186 ? -10.423 29.809 17.042 1.00 70.12 186 SER A O 1
ATOM 1389 N N . GLN A 1 187 ? -12.315 29.309 18.132 1.00 63.47 187 GLN A N 1
ATOM 1390 C CA . GLN A 1 187 ? -11.676 28.754 19.340 1.00 63.47 187 GLN A CA 1
ATOM 1391 C C . GLN A 1 187 ? -11.228 27.285 19.180 1.00 63.47 187 GLN A C 1
ATOM 1393 O O . GLN A 1 187 ? -10.536 26.743 20.036 1.00 63.47 187 GLN A O 1
ATOM 1398 N N . ALA A 1 188 ? -11.601 26.625 18.078 1.00 64.25 188 ALA A N 1
ATOM 1399 C CA . ALA A 1 188 ? -11.327 25.208 17.822 1.00 64.25 188 ALA A CA 1
ATOM 1400 C C . ALA A 1 188 ? -10.107 24.996 16.904 1.00 64.25 188 ALA A C 1
ATOM 1402 O O . ALA A 1 188 ? -10.203 24.312 15.884 1.00 64.25 188 ALA A O 1
ATOM 1403 N N . GLY A 1 189 ? -8.961 25.602 17.233 1.00 67.56 189 GLY A N 1
ATOM 1404 C CA . GLY A 1 189 ? -7.752 25.541 16.397 1.00 67.56 189 GLY A CA 1
ATOM 1405 C C . GLY A 1 189 ? -7.299 24.110 16.070 1.00 67.56 189 GLY A C 1
ATOM 1406 O O . GLY A 1 189 ? -7.026 23.799 14.913 1.00 67.56 189 GLY A O 1
ATOM 1407 N N . THR A 1 190 ? -7.353 23.200 17.049 1.00 64.00 190 THR A N 1
ATOM 1408 C CA . THR A 1 190 ? -7.042 21.771 16.856 1.00 64.00 190 THR A CA 1
ATOM 1409 C C . THR A 1 190 ? -7.971 21.111 15.834 1.00 64.00 190 THR A C 1
ATOM 1411 O O . THR A 1 190 ? -7.528 20.318 15.010 1.00 64.00 190 THR A O 1
ATOM 1414 N N . GLY A 1 191 ? -9.256 21.480 15.826 1.00 63.69 191 GLY A N 1
ATOM 1415 C CA . GLY A 1 191 ? -10.225 20.960 14.860 1.00 63.69 191 GLY A CA 1
ATOM 1416 C C . GLY A 1 191 ? -9.924 21.391 13.423 1.00 63.69 191 GLY A C 1
ATOM 1417 O O . GLY A 1 191 ? -10.130 20.614 12.497 1.00 63.69 191 GLY A O 1
ATOM 1418 N N . TRP A 1 192 ? -9.399 22.600 13.212 1.00 73.19 192 TRP A N 1
ATOM 1419 C CA . TRP A 1 192 ? -8.982 23.060 11.882 1.00 73.19 192 TRP A CA 1
ATOM 1420 C C . TRP A 1 192 ? -7.722 22.360 11.381 1.00 73.19 192 TRP A C 1
ATOM 1422 O O . TRP A 1 192 ? -7.668 22.004 10.207 1.00 73.19 192 TRP A O 1
ATOM 1432 N N . VAL A 1 193 ? -6.757 22.091 12.266 1.00 70.81 193 VAL A N 1
ATOM 1433 C CA . VAL A 1 193 ? -5.572 21.285 11.931 1.00 70.81 193 VAL A CA 1
ATOM 1434 C C . VAL A 1 193 ? -5.986 19.881 11.482 1.00 70.81 193 VAL A C 1
ATOM 1436 O O . VAL A 1 193 ? -5.539 19.420 10.434 1.00 70.81 193 VAL A O 1
ATOM 1439 N N . LEU A 1 194 ? -6.903 19.230 12.208 1.00 63.00 194 LEU A N 1
ATOM 1440 C CA . LEU A 1 194 ? -7.415 17.906 11.837 1.00 63.00 194 LEU A CA 1
ATOM 1441 C C . LEU A 1 194 ? -8.191 17.922 10.509 1.00 63.00 194 LEU A C 1
ATOM 1443 O O . LEU A 1 194 ? -7.986 17.045 9.674 1.00 63.00 194 LEU A O 1
ATOM 1447 N N . ARG A 1 195 ? -9.037 18.933 10.267 1.00 69.88 195 ARG A N 1
ATOM 1448 C CA . ARG A 1 195 ? -9.777 19.079 8.997 1.00 69.88 195 ARG A CA 1
ATOM 1449 C C . ARG A 1 195 ? -8.850 19.319 7.806 1.00 69.88 195 ARG A C 1
ATOM 1451 O O . ARG A 1 195 ? -9.031 18.698 6.765 1.00 69.88 195 ARG A O 1
ATOM 1458 N N . ALA A 1 196 ? -7.840 20.174 7.966 1.00 69.62 196 ALA A N 1
ATOM 1459 C CA . ALA A 1 196 ? -6.822 20.398 6.942 1.00 69.62 196 ALA A CA 1
ATOM 1460 C C . ALA A 1 196 ? -6.014 19.119 6.662 1.00 69.62 196 ALA A C 1
ATOM 1462 O O . ALA A 1 196 ? -5.763 18.792 5.502 1.00 69.62 196 ALA A O 1
ATOM 1463 N N . GLY A 1 197 ? -5.686 18.351 7.708 1.00 59.53 197 GLY A N 1
ATOM 1464 C CA . GLY A 1 197 ? -5.119 17.007 7.576 1.00 59.53 197 GLY A CA 1
ATOM 1465 C C . GLY A 1 197 ? -6.030 16.055 6.790 1.00 59.53 197 GLY A C 1
ATOM 1466 O O . GLY A 1 197 ? -5.552 15.326 5.924 1.00 59.53 197 GLY A O 1
ATOM 1467 N N . GLY A 1 198 ? -7.347 16.125 7.002 1.00 56.72 198 GLY A N 1
ATOM 1468 C CA . GLY A 1 198 ? -8.343 15.403 6.204 1.00 56.72 198 GLY A CA 1
ATOM 1469 C C . GLY A 1 198 ? -8.310 15.770 4.715 1.00 56.72 198 GLY A C 1
ATOM 1470 O O . GLY A 1 198 ? -8.324 14.884 3.864 1.00 56.72 198 GLY A O 1
ATOM 1471 N N . CYS A 1 199 ? -8.175 17.055 4.372 1.00 68.00 199 CYS A N 1
ATOM 1472 C CA . CYS A 1 199 ? -8.005 17.486 2.977 1.00 68.00 199 CYS A CA 1
ATOM 1473 C C . CYS A 1 199 ? -6.709 16.947 2.352 1.00 68.00 199 CYS A C 1
ATOM 1475 O O . CYS A 1 199 ? -6.708 16.545 1.189 1.00 68.00 199 CYS A O 1
ATOM 1477 N N . ALA A 1 200 ? -5.616 16.893 3.119 1.00 61.84 200 ALA A N 1
ATOM 1478 C CA . ALA A 1 200 ? -4.371 16.276 2.665 1.00 61.84 200 ALA A CA 1
ATOM 1479 C C . ALA A 1 200 ? -4.540 14.765 2.418 1.00 61.84 200 ALA A C 1
ATOM 1481 O O . ALA A 1 200 ? -4.007 14.250 1.436 1.00 61.84 200 ALA A O 1
ATOM 1482 N N . ALA A 1 201 ? -5.337 14.069 3.237 1.00 53.09 201 ALA A N 1
ATOM 1483 C CA . ALA A 1 201 ? -5.681 12.663 3.019 1.00 53.09 201 ALA A CA 1
ATOM 1484 C C . ALA A 1 201 ? -6.521 12.456 1.744 1.00 53.09 201 ALA A C 1
ATOM 1486 O O . ALA A 1 201 ? -6.256 11.523 0.988 1.00 53.09 201 ALA A O 1
ATOM 1487 N N . LEU A 1 202 ? -7.468 13.355 1.444 1.00 57.53 202 LEU A N 1
ATOM 1488 C CA . LEU A 1 202 ? -8.202 13.349 0.169 1.00 57.53 202 LEU A CA 1
ATOM 1489 C C . LEU A 1 202 ? -7.271 13.599 -1.028 1.00 57.53 202 LEU A C 1
ATOM 1491 O O . LEU A 1 202 ? -7.399 12.942 -2.060 1.00 57.53 202 LEU A O 1
ATOM 1495 N N . GLY A 1 203 ? -6.300 14.504 -0.880 1.00 61.53 203 GLY A N 1
ATOM 1496 C CA . GLY A 1 203 ? -5.252 14.729 -1.877 1.00 61.53 203 GLY A CA 1
ATOM 1497 C C . GLY A 1 203 ? -4.376 13.494 -2.100 1.00 61.53 203 GLY A C 1
ATOM 1498 O O . GLY A 1 203 ? -4.109 13.131 -3.243 1.00 61.53 203 GLY A O 1
ATOM 1499 N N . ALA A 1 204 ? -3.984 12.799 -1.030 1.00 60.59 204 ALA A N 1
ATOM 1500 C CA . ALA A 1 204 ? -3.240 11.544 -1.113 1.00 60.59 204 ALA A CA 1
ATOM 1501 C C . ALA A 1 204 ? -4.059 10.435 -1.794 1.00 60.59 204 ALA A C 1
ATOM 1503 O O . ALA A 1 204 ? -3.539 9.739 -2.664 1.00 60.59 204 ALA A O 1
ATOM 1504 N N . ALA A 1 205 ? -5.353 10.322 -1.475 1.00 55.38 205 ALA A N 1
ATOM 1505 C CA . ALA A 1 205 ? -6.263 9.400 -2.150 1.00 55.38 205 ALA A CA 1
ATOM 1506 C C . ALA A 1 205 ? -6.371 9.713 -3.655 1.00 55.38 205 ALA A C 1
ATOM 1508 O O . ALA A 1 205 ? -6.280 8.805 -4.479 1.00 55.38 205 ALA A O 1
ATOM 1509 N N . TYR A 1 206 ? -6.470 10.995 -4.024 1.00 59.34 206 TYR A N 1
ATOM 1510 C CA . TYR A 1 206 ? -6.496 11.445 -5.421 1.00 59.34 206 TYR A CA 1
ATOM 1511 C C . TYR A 1 206 ? -5.179 11.180 -6.176 1.00 59.34 206 TYR A C 1
ATOM 1513 O O . TYR A 1 206 ? -5.187 10.958 -7.387 1.00 59.34 206 TYR A O 1
ATOM 1521 N N . LEU A 1 207 ? -4.050 11.175 -5.462 1.00 67.38 207 LEU A N 1
ATOM 1522 C CA . LEU A 1 207 ? -2.701 10.952 -5.990 1.00 67.38 207 LEU A CA 1
ATOM 1523 C C . LEU A 1 207 ? -2.175 9.536 -5.702 1.00 67.38 207 LEU A C 1
ATOM 1525 O O . LEU A 1 207 ? -0.963 9.318 -5.662 1.00 67.38 207 LEU A O 1
ATOM 1529 N N . THR A 1 208 ? -3.057 8.554 -5.508 1.00 79.19 208 THR A N 1
ATOM 1530 C CA . THR A 1 208 ? -2.627 7.175 -5.243 1.00 79.19 208 THR A CA 1
ATOM 1531 C C . THR A 1 208 ? -1.950 6.589 -6.479 1.00 79.19 208 THR A C 1
ATOM 1533 O O . THR A 1 208 ? -2.513 6.607 -7.573 1.00 79.19 208 THR A O 1
ATOM 1536 N N . ASN A 1 209 ? -0.742 6.038 -6.313 1.00 85.94 209 ASN A N 1
ATOM 1537 C CA . ASN A 1 209 ? -0.090 5.262 -7.365 1.00 85.94 209 ASN A CA 1
ATOM 1538 C C . ASN A 1 209 ? -0.739 3.871 -7.458 1.00 85.94 209 ASN A C 1
ATOM 1540 O O . ASN A 1 209 ? -0.442 2.984 -6.660 1.00 85.94 209 ASN A O 1
ATOM 1544 N N . LEU A 1 210 ? -1.604 3.685 -8.450 1.00 87.06 210 LEU A N 1
ATOM 1545 C CA . LEU A 1 210 ? -2.408 2.484 -8.679 1.00 87.06 210 LEU A CA 1
ATOM 1546 C C . LEU A 1 210 ? -1.578 1.237 -9.021 1.00 87.06 210 LEU A C 1
ATOM 1548 O O . LEU A 1 210 ? -2.070 0.118 -8.883 1.00 87.06 210 LEU A O 1
ATOM 1552 N N . ILE A 1 211 ? -0.329 1.418 -9.455 1.00 89.50 211 ILE A N 1
ATOM 1553 C CA . ILE A 1 211 ? 0.617 0.338 -9.786 1.00 89.50 211 ILE A CA 1
ATOM 1554 C C . ILE A 1 211 ? 1.777 0.261 -8.785 1.00 89.50 211 ILE A C 1
ATOM 1556 O O . ILE A 1 211 ? 2.890 -0.119 -9.131 1.00 89.50 211 ILE A O 1
ATOM 1560 N N . SER A 1 212 ? 1.558 0.707 -7.549 1.00 81.00 212 SER A N 1
ATOM 1561 C CA . SER A 1 212 ? 2.568 0.606 -6.496 1.00 81.00 212 SER A CA 1
ATOM 1562 C C . SER A 1 212 ? 2.662 -0.832 -5.984 1.00 81.00 212 SER A C 1
ATOM 1564 O O . SER A 1 212 ? 1.644 -1.404 -5.587 1.00 81.00 212 SER A O 1
ATOM 1566 N N . ALA A 1 213 ? 3.872 -1.393 -5.902 1.00 72.31 213 ALA A N 1
ATOM 1567 C CA . ALA A 1 213 ? 4.083 -2.764 -5.424 1.00 72.31 213 ALA A CA 1
ATOM 1568 C C . ALA A 1 213 ? 3.460 -3.068 -4.035 1.00 72.31 213 ALA A C 1
ATOM 1570 O O . ALA A 1 213 ? 2.890 -4.147 -3.878 1.00 72.31 213 ALA A O 1
ATOM 1571 N N . PRO A 1 214 ? 3.453 -2.149 -3.041 1.00 69.06 214 PRO A N 1
ATOM 1572 C CA . PRO A 1 214 ? 2.737 -2.345 -1.773 1.00 69.06 214 PRO A CA 1
ATOM 1573 C C . PRO A 1 214 ? 1.217 -2.528 -1.898 1.00 69.06 214 PRO A C 1
ATOM 1575 O O . PRO A 1 214 ? 0.603 -3.105 -1.007 1.00 69.06 214 PRO A O 1
ATOM 1578 N N . LEU A 1 215 ? 0.602 -2.069 -2.994 1.00 70.19 215 LEU A N 1
ATOM 1579 C CA . LEU A 1 215 ? -0.802 -2.352 -3.310 1.00 70.19 215 LEU A CA 1
ATOM 1580 C C . LEU A 1 215 ? -0.969 -3.699 -4.037 1.00 70.19 215 LEU A C 1
ATOM 1582 O O . LEU A 1 215 ? -2.056 -3.981 -4.528 1.00 70.19 215 LEU A O 1
ATOM 1586 N N . ASN A 1 216 ? 0.086 -4.523 -4.114 1.00 75.12 216 ASN A N 1
ATOM 1587 C CA . ASN A 1 216 ? 0.140 -5.802 -4.832 1.00 75.12 216 ASN A CA 1
ATOM 1588 C C . ASN A 1 216 ? -0.184 -5.662 -6.328 1.00 75.12 216 ASN A C 1
ATOM 1590 O O . ASN A 1 216 ? -0.811 -6.536 -6.924 1.00 75.12 216 ASN A O 1
ATOM 1594 N N . SER A 1 217 ? 0.257 -4.568 -6.953 1.00 85.19 217 SER A N 1
ATOM 1595 C CA . SER A 1 217 ? 0.357 -4.538 -8.411 1.00 85.19 217 SER A CA 1
ATOM 1596 C C . SER A 1 217 ? 1.335 -5.611 -8.879 1.00 85.19 217 SER A C 1
ATOM 1598 O O . SER A 1 217 ? 2.359 -5.834 -8.230 1.00 85.19 217 SER A O 1
ATOM 1600 N N . ARG A 1 218 ? 1.055 -6.254 -10.012 1.00 89.00 218 ARG A N 1
ATOM 1601 C CA . ARG A 1 218 ? 1.873 -7.365 -10.518 1.00 89.00 218 ARG A CA 1
ATOM 1602 C C . ARG A 1 218 ? 2.304 -7.108 -11.946 1.00 89.00 218 ARG A C 1
ATOM 1604 O O . ARG A 1 218 ? 1.477 -6.744 -12.778 1.00 89.00 218 ARG A O 1
ATOM 1611 N N . ILE A 1 219 ? 3.577 -7.353 -12.231 1.00 94.38 219 ILE A N 1
ATOM 1612 C CA . ILE A 1 219 ? 4.044 -7.492 -13.608 1.00 94.38 219 ILE A CA 1
ATOM 1613 C C . ILE A 1 219 ? 3.494 -8.819 -14.137 1.00 94.38 219 ILE A C 1
ATOM 1615 O O . ILE A 1 219 ? 3.721 -9.866 -13.534 1.00 94.38 219 ILE A O 1
ATOM 1619 N N . LEU A 1 220 ? 2.713 -8.769 -15.215 1.00 93.62 220 LEU A N 1
ATOM 1620 C CA . LEU A 1 220 ? 2.091 -9.948 -15.821 1.00 93.62 220 LEU A CA 1
ATOM 1621 C C . LEU A 1 220 ? 2.932 -10.526 -16.953 1.00 93.62 220 LEU A C 1
ATOM 1623 O O . LEU A 1 220 ? 3.025 -11.744 -17.084 1.00 93.62 220 LEU A O 1
ATOM 1627 N N . SER A 1 221 ? 3.487 -9.654 -17.790 1.00 95.12 221 SER A N 1
ATOM 1628 C CA . SER A 1 221 ? 4.337 -10.025 -18.915 1.00 95.12 221 SER A CA 1
ATOM 1629 C C . SER A 1 221 ? 5.220 -8.855 -19.325 1.00 95.12 221 SER A C 1
ATOM 1631 O O . SER A 1 221 ? 4.881 -7.692 -19.095 1.00 95.12 221 SER A O 1
ATOM 1633 N N . PHE A 1 222 ? 6.339 -9.178 -19.955 1.00 95.94 222 PHE A N 1
ATOM 1634 C CA . PHE A 1 222 ? 7.284 -8.233 -20.531 1.00 95.94 222 PHE A CA 1
ATOM 1635 C C . PHE A 1 222 ? 7.923 -8.856 -21.777 1.00 95.94 222 PHE A C 1
ATOM 1637 O O . PHE A 1 222 ? 7.901 -10.078 -21.934 1.00 95.94 222 PHE A O 1
ATOM 1644 N N . THR A 1 223 ? 8.468 -8.029 -22.664 1.00 95.31 223 THR A N 1
ATOM 1645 C CA . THR A 1 223 ? 9.175 -8.488 -23.872 1.00 95.31 223 THR A CA 1
ATOM 1646 C C . THR A 1 223 ? 10.601 -8.943 -23.582 1.00 95.31 223 THR A C 1
ATOM 1648 O O . THR A 1 223 ? 11.004 -10.009 -24.040 1.00 95.31 223 THR A O 1
ATOM 1651 N N . ASP A 1 224 ? 11.349 -8.164 -22.801 1.00 94.88 224 ASP A N 1
ATOM 1652 C CA . ASP A 1 224 ? 12.734 -8.440 -22.411 1.00 94.88 224 ASP A CA 1
ATOM 1653 C C . ASP A 1 224 ? 13.037 -7.786 -21.047 1.00 94.88 224 ASP A C 1
ATOM 1655 O O . ASP A 1 224 ? 12.372 -6.833 -20.644 1.00 94.88 224 ASP A O 1
ATOM 1659 N N . GLU A 1 225 ? 14.011 -8.324 -20.314 1.00 94.94 225 GLU A N 1
ATOM 1660 C CA . GLU A 1 225 ? 14.505 -7.816 -19.017 1.00 94.94 225 GLU A CA 1
ATOM 1661 C C . GLU A 1 225 ? 16.027 -8.038 -18.891 1.00 94.94 225 GLU A C 1
ATOM 1663 O O . GLU A 1 225 ? 16.544 -8.331 -17.814 1.00 94.94 225 GLU A O 1
ATOM 1668 N N . PHE A 1 226 ? 16.765 -8.004 -20.005 1.00 92.19 226 PHE A N 1
ATOM 1669 C CA . PHE A 1 226 ? 18.136 -8.519 -20.039 1.00 92.19 226 PHE A CA 1
ATOM 1670 C C . PHE A 1 226 ? 19.110 -7.791 -19.105 1.00 92.19 226 PHE A C 1
ATOM 1672 O O . PHE A 1 226 ? 19.934 -8.440 -18.458 1.00 92.19 226 PHE A O 1
ATOM 1679 N N . PHE A 1 227 ? 19.040 -6.460 -19.033 1.00 91.38 227 PHE A N 1
ATOM 1680 C CA . PHE A 1 227 ? 19.952 -5.678 -18.193 1.00 91.38 227 PHE A CA 1
ATOM 1681 C C . PHE A 1 227 ? 19.357 -5.386 -16.815 1.00 91.38 227 PHE A C 1
ATOM 1683 O O . PHE A 1 227 ? 20.079 -5.423 -15.819 1.00 91.38 227 PHE A O 1
ATOM 1690 N N . ALA A 1 228 ? 18.047 -5.133 -16.729 1.00 93.94 228 ALA A N 1
ATOM 1691 C CA . ALA A 1 228 ? 17.384 -4.884 -15.454 1.00 93.94 228 ALA A CA 1
ATOM 1692 C C . ALA A 1 228 ? 15.896 -5.274 -15.483 1.00 93.94 228 ALA A C 1
ATOM 1694 O O . ALA A 1 228 ? 15.217 -5.095 -16.494 1.00 93.94 228 ALA A O 1
ATOM 1695 N N . SER A 1 229 ? 15.378 -5.792 -14.363 1.00 95.81 229 SER A N 1
ATOM 1696 C CA . SER A 1 229 ? 14.024 -6.366 -14.286 1.00 95.81 229 SER A CA 1
ATOM 1697 C C . SER A 1 229 ? 12.904 -5.318 -14.248 1.00 95.81 229 SER A C 1
ATOM 1699 O O . SER A 1 229 ? 12.983 -4.314 -13.535 1.00 95.81 229 SER A O 1
ATOM 1701 N N . ALA A 1 230 ? 11.792 -5.591 -14.937 1.00 96.00 230 ALA A N 1
ATOM 1702 C CA . ALA A 1 230 ? 10.612 -4.738 -14.995 1.00 96.00 230 ALA A CA 1
ATOM 1703 C C . ALA A 1 230 ? 9.878 -4.623 -13.657 1.00 96.00 230 ALA A C 1
ATOM 1705 O O . ALA A 1 230 ? 9.131 -3.662 -13.453 1.00 96.00 230 ALA A O 1
ATOM 1706 N N . SER A 1 231 ? 10.122 -5.524 -12.696 1.00 93.75 231 SER A N 1
ATOM 1707 C CA . SER A 1 231 ? 9.585 -5.379 -11.336 1.00 93.75 231 SER A CA 1
ATOM 1708 C C . SER A 1 231 ? 9.988 -4.048 -10.690 1.00 93.75 231 SER A C 1
ATOM 1710 O O . SER A 1 231 ? 9.198 -3.463 -9.941 1.00 93.75 231 SER A O 1
ATOM 1712 N N . ASN A 1 232 ? 11.173 -3.525 -11.037 1.00 94.38 232 ASN A N 1
ATOM 1713 C CA . ASN A 1 232 ? 11.703 -2.265 -10.512 1.00 94.38 232 ASN A CA 1
ATOM 1714 C C . ASN A 1 232 ? 10.842 -1.047 -10.876 1.00 94.38 232 ASN A C 1
ATOM 1716 O O . ASN A 1 232 ? 10.800 -0.082 -10.110 1.00 94.38 232 ASN A O 1
ATOM 1720 N N . LEU A 1 233 ? 10.081 -1.101 -11.978 1.00 96.12 233 LEU A N 1
ATOM 1721 C CA . LEU A 1 233 ? 9.189 -0.013 -12.402 1.00 96.12 233 LEU A CA 1
ATOM 1722 C C . LEU A 1 233 ? 8.196 0.385 -11.303 1.00 96.12 233 LEU A C 1
ATOM 1724 O O . LEU A 1 233 ? 7.883 1.565 -11.133 1.00 96.12 233 LEU A O 1
ATOM 1728 N N . THR A 1 234 ? 7.716 -0.609 -10.552 1.00 91.56 234 THR A N 1
ATOM 1729 C CA . THR A 1 234 ? 6.653 -0.467 -9.543 1.00 91.56 234 THR A CA 1
ATOM 1730 C C . THR A 1 234 ? 7.177 -0.248 -8.121 1.00 91.56 234 THR A C 1
ATOM 1732 O O . THR A 1 234 ? 6.393 0.014 -7.202 1.00 91.56 234 THR A O 1
ATOM 1735 N N . THR A 1 235 ? 8.500 -0.283 -7.924 1.00 85.81 235 THR A N 1
ATOM 1736 C CA . THR A 1 235 ? 9.152 -0.101 -6.620 1.00 85.81 235 THR A CA 1
ATOM 1737 C C . THR A 1 235 ? 8.836 1.282 -6.047 1.00 85.81 235 THR A C 1
ATOM 1739 O O . THR A 1 235 ? 9.046 2.273 -6.743 1.00 85.81 235 THR A O 1
ATOM 1742 N N . PRO A 1 236 ? 8.342 1.421 -4.801 1.00 76.44 236 PRO A N 1
ATOM 1743 C CA . PRO A 1 236 ? 7.875 2.706 -4.269 1.00 76.44 236 PRO A CA 1
ATOM 1744 C C . PRO A 1 236 ? 9.008 3.697 -3.968 1.00 76.44 236 PRO A C 1
ATOM 1746 O O . PRO A 1 236 ? 8.789 4.906 -4.009 1.00 76.44 236 PRO A O 1
ATOM 1749 N N . THR A 1 237 ? 10.217 3.210 -3.683 1.00 80.94 237 THR A N 1
ATOM 1750 C CA . THR A 1 237 ? 11.368 4.067 -3.389 1.00 80.94 237 THR A CA 1
ATOM 1751 C C . THR A 1 237 ? 11.876 4.776 -4.648 1.00 80.94 237 THR A C 1
ATOM 1753 O O . THR A 1 237 ? 11.718 4.251 -5.760 1.00 80.94 237 THR A O 1
ATOM 1756 N N . PRO A 1 238 ? 12.505 5.955 -4.498 1.00 81.94 238 PRO A N 1
ATOM 1757 C CA . PRO A 1 238 ? 13.264 6.568 -5.580 1.00 81.94 238 PRO A CA 1
ATOM 1758 C C . PRO A 1 238 ? 14.320 5.600 -6.139 1.00 81.94 238 PRO A C 1
ATOM 1760 O O . PRO A 1 238 ? 14.820 4.768 -5.372 1.00 81.94 238 PRO A O 1
ATOM 1763 N N . PRO A 1 239 ? 14.647 5.687 -7.438 1.00 89.50 239 PRO A N 1
ATOM 1764 C CA . PRO A 1 239 ? 15.774 4.969 -8.022 1.00 89.50 239 PRO A CA 1
ATOM 1765 C C . PRO A 1 239 ? 17.075 5.252 -7.274 1.00 89.50 239 PRO A C 1
ATOM 1767 O O . PRO A 1 239 ? 17.314 6.383 -6.841 1.00 89.50 239 PRO A O 1
ATOM 1770 N N . ILE A 1 240 ? 17.941 4.247 -7.169 1.00 89.50 240 ILE A N 1
ATOM 1771 C CA . ILE A 1 240 ? 19.311 4.403 -6.675 1.00 89.50 240 ILE A CA 1
ATOM 1772 C C . ILE A 1 240 ? 20.333 4.085 -7.768 1.00 89.50 240 ILE A C 1
ATOM 1774 O O . ILE A 1 240 ? 20.145 3.180 -8.574 1.00 89.50 240 ILE A O 1
ATOM 1778 N N . CYS A 1 241 ? 21.457 4.797 -7.755 1.00 85.12 241 CYS A N 1
ATOM 1779 C CA . CYS A 1 241 ? 22.599 4.507 -8.616 1.00 85.12 241 CYS A CA 1
ATOM 1780 C C . CYS A 1 241 ? 23.734 3.897 -7.791 1.00 85.12 241 CYS A C 1
ATOM 1782 O O . CYS A 1 241 ? 23.985 4.316 -6.657 1.00 85.12 241 CYS A O 1
ATOM 1784 N N . ARG A 1 242 ? 24.435 2.915 -8.365 1.00 86.25 242 ARG A N 1
ATOM 1785 C CA . ARG A 1 242 ? 25.655 2.328 -7.796 1.00 86.25 242 ARG A CA 1
ATOM 1786 C C . ARG A 1 242 ? 26.781 2.384 -8.832 1.00 86.25 242 ARG A C 1
ATOM 1788 O O . ARG A 1 242 ? 27.026 1.388 -9.511 1.00 86.25 242 ARG A O 1
ATOM 1795 N N . PRO A 1 243 ? 27.465 3.533 -8.972 1.00 80.94 243 PRO A N 1
ATOM 1796 C CA . PRO A 1 243 ? 28.562 3.666 -9.924 1.00 80.94 243 PRO A CA 1
ATOM 1797 C C . PRO A 1 243 ? 29.633 2.594 -9.691 1.00 80.94 243 PRO A C 1
ATOM 1799 O O . PRO A 1 243 ? 30.049 2.369 -8.555 1.00 80.94 243 PRO A O 1
ATOM 1802 N N . GLY A 1 244 ? 30.062 1.924 -10.761 1.00 80.38 244 GLY A N 1
ATOM 1803 C CA . GLY A 1 244 ? 31.073 0.863 -10.700 1.00 80.38 244 GLY A CA 1
ATOM 1804 C C . GLY A 1 244 ? 30.566 -0.505 -10.227 1.00 80.38 244 GLY A C 1
ATOM 1805 O O . GLY A 1 244 ? 31.362 -1.436 -10.143 1.00 80.38 244 GLY A O 1
ATOM 1806 N N . TYR A 1 245 ? 29.270 -0.657 -9.934 1.00 86.00 245 TYR A N 1
ATOM 1807 C CA . TYR A 1 245 ? 28.678 -1.953 -9.606 1.00 86.00 245 TYR A CA 1
ATOM 1808 C C . TYR A 1 245 ? 28.153 -2.638 -10.873 1.00 86.00 245 TYR A C 1
ATOM 1810 O O . TYR A 1 245 ? 27.215 -2.157 -11.509 1.00 86.00 245 TYR A O 1
ATOM 1818 N N . TYR A 1 246 ? 28.766 -3.766 -11.227 1.00 84.31 246 TYR A N 1
ATOM 1819 C CA . TYR A 1 246 ? 28.424 -4.558 -12.404 1.00 84.31 246 TYR A CA 1
ATOM 1820 C C . TYR A 1 246 ? 27.836 -5.909 -11.992 1.00 84.31 246 TYR A C 1
ATOM 1822 O O . TYR A 1 246 ? 28.254 -6.516 -11.005 1.00 84.31 246 TYR A O 1
ATOM 1830 N N . ILE A 1 247 ? 26.864 -6.361 -12.770 1.00 85.19 247 ILE A N 1
ATOM 1831 C CA . ILE A 1 247 ? 26.302 -7.709 -12.770 1.00 85.19 247 ILE A CA 1
ATOM 1832 C C . ILE A 1 247 ? 26.762 -8.438 -14.037 1.00 85.19 247 ILE A C 1
ATOM 1834 O O . ILE A 1 247 ? 27.396 -7.848 -14.910 1.00 85.19 247 ILE A O 1
ATOM 1838 N N . GLU A 1 248 ? 26.436 -9.723 -14.155 1.00 82.69 248 GLU A N 1
ATOM 1839 C CA . GLU A 1 248 ? 26.868 -10.562 -15.285 1.00 82.69 248 GLU A CA 1
ATOM 1840 C C . GLU A 1 248 ? 26.467 -9.999 -16.657 1.00 82.69 248 GLU A C 1
ATOM 1842 O O . GLU A 1 248 ? 27.165 -10.220 -17.644 1.00 82.69 248 GLU A O 1
ATOM 1847 N N . THR A 1 249 ? 25.371 -9.240 -16.721 1.00 83.94 249 THR A N 1
ATOM 1848 C CA . THR A 1 249 ? 24.852 -8.654 -17.959 1.00 83.94 249 THR A CA 1
ATOM 1849 C C . THR A 1 249 ? 25.344 -7.232 -18.228 1.00 83.94 249 THR A C 1
ATOM 1851 O O . THR A 1 249 ? 25.134 -6.740 -19.330 1.00 83.94 249 THR A O 1
ATOM 1854 N N . GLY A 1 250 ? 26.033 -6.565 -17.293 1.00 86.06 250 GLY A N 1
ATOM 1855 C CA . GLY A 1 250 ? 26.508 -5.190 -17.480 1.00 86.06 250 GLY A CA 1
ATOM 1856 C C . GLY A 1 250 ? 26.469 -4.346 -16.208 1.00 86.06 250 GLY A C 1
ATOM 1857 O O . GLY A 1 250 ? 26.565 -4.864 -15.098 1.00 86.06 250 GLY A O 1
ATOM 1858 N N . ALA A 1 251 ? 26.375 -3.023 -16.355 1.00 85.38 251 ALA A N 1
ATOM 1859 C CA . ALA A 1 251 ? 26.200 -2.132 -15.210 1.00 85.38 251 ALA A CA 1
ATOM 1860 C C . ALA A 1 251 ? 24.841 -2.399 -14.549 1.00 85.38 251 ALA A C 1
ATOM 1862 O O . ALA A 1 251 ? 23.834 -2.572 -15.230 1.00 85.38 251 ALA A O 1
ATOM 1863 N N . TRP A 1 252 ? 24.808 -2.437 -13.220 1.00 90.88 252 TRP A N 1
ATOM 1864 C CA . TRP A 1 252 ? 23.557 -2.634 -12.499 1.00 90.88 252 TRP A CA 1
ATOM 1865 C C . TRP A 1 252 ? 22.712 -1.355 -12.497 1.00 90.88 252 TRP A C 1
ATOM 1867 O O . TRP A 1 252 ? 23.194 -0.297 -12.085 1.00 90.88 252 TRP A O 1
ATOM 1877 N N . TYR A 1 253 ? 21.433 -1.481 -12.855 1.00 90.38 253 TYR A N 1
ATOM 1878 C CA . TYR A 1 253 ? 20.454 -0.396 -12.797 1.00 90.38 253 TYR A CA 1
ATOM 1879 C C . TYR A 1 253 ? 19.269 -0.724 -11.886 1.00 90.38 253 TYR A C 1
ATOM 1881 O O . TYR A 1 253 ? 18.724 -1.828 -11.894 1.00 90.38 253 TYR A O 1
ATOM 1889 N N . ASP A 1 254 ? 18.819 0.283 -11.136 1.00 94.19 254 ASP A N 1
ATOM 1890 C CA . ASP A 1 254 ? 17.553 0.257 -10.402 1.00 94.19 254 ASP A CA 1
ATOM 1891 C C . ASP A 1 254 ? 16.403 0.711 -11.317 1.00 94.19 254 ASP A C 1
ATOM 1893 O O . ASP A 1 254 ? 15.846 1.801 -11.171 1.00 94.19 254 ASP A O 1
ATOM 1897 N N . GLY A 1 255 ? 16.083 -0.124 -12.303 1.00 95.75 255 GLY A N 1
ATOM 1898 C CA . GLY A 1 255 ? 15.063 0.141 -13.312 1.00 95.75 255 GLY A CA 1
ATOM 1899 C C . GLY A 1 255 ? 14.732 -1.096 -14.138 1.00 95.75 255 GLY A C 1
ATOM 1900 O O . GLY A 1 255 ? 15.135 -2.201 -13.786 1.00 95.75 255 GLY A O 1
ATOM 1901 N N . TRP A 1 256 ? 13.986 -0.896 -15.217 1.00 97.88 256 TRP A N 1
ATOM 1902 C CA . TRP A 1 256 ? 13.782 -1.860 -16.292 1.00 97.88 256 TRP A CA 1
ATOM 1903 C C . TRP A 1 256 ? 14.663 -1.465 -17.469 1.00 97.88 256 TRP A C 1
ATOM 1905 O O . TRP A 1 256 ? 14.605 -0.307 -17.880 1.00 97.88 256 TRP A O 1
ATOM 1915 N N . GLU A 1 257 ? 15.455 -2.393 -17.999 1.00 97.31 257 GLU A N 1
ATOM 1916 C CA . GLU A 1 257 ? 16.291 -2.138 -19.173 1.00 97.31 257 GLU A CA 1
ATOM 1917 C C . GLU A 1 257 ? 16.361 -3.372 -20.075 1.00 97.31 257 GLU A C 1
ATOM 1919 O O . GLU A 1 257 ? 16.645 -4.486 -19.611 1.00 97.31 257 GLU A O 1
ATOM 1924 N N . THR A 1 258 ? 16.105 -3.150 -21.364 1.00 96.31 258 THR A N 1
ATOM 1925 C CA . THR A 1 258 ? 16.039 -4.188 -22.396 1.00 96.31 258 THR A CA 1
ATOM 1926 C C . THR A 1 258 ? 17.274 -4.208 -23.294 1.00 96.31 258 THR A C 1
ATOM 1928 O O . THR A 1 258 ? 18.090 -3.282 -23.306 1.00 96.31 258 THR A O 1
ATOM 1931 N N . ARG A 1 259 ? 17.456 -5.299 -24.049 1.00 94.06 259 ARG A N 1
ATOM 1932 C CA . ARG A 1 259 ? 18.533 -5.401 -25.047 1.00 94.06 259 ARG A CA 1
ATOM 1933 C C . ARG A 1 259 ? 18.397 -4.335 -26.126 1.00 94.06 259 ARG A C 1
ATOM 1935 O O . ARG A 1 259 ? 17.313 -4.056 -26.620 1.00 94.06 259 ARG A O 1
ATOM 1942 N N . ARG A 1 260 ? 19.552 -3.842 -26.567 1.00 92.50 260 ARG A N 1
ATOM 1943 C CA . ARG A 1 260 ? 19.659 -2.913 -27.693 1.00 92.50 260 ARG A CA 1
ATOM 1944 C C . ARG A 1 260 ? 19.206 -3.552 -29.001 1.00 92.50 260 ARG A C 1
ATOM 1946 O O . ARG A 1 260 ? 19.431 -4.745 -29.219 1.00 92.50 260 ARG A O 1
ATOM 1953 N N . HIS A 1 261 ? 18.735 -2.701 -29.910 1.00 91.62 261 HIS A N 1
ATOM 1954 C CA . HIS A 1 261 ? 18.388 -3.051 -31.289 1.00 91.62 261 HIS A CA 1
ATOM 1955 C C . HIS A 1 261 ? 17.219 -4.033 -31.359 1.00 91.62 261 HIS A C 1
ATOM 1957 O O . HIS A 1 261 ? 17.297 -5.062 -32.037 1.00 91.62 261 HIS A O 1
ATOM 1963 N N . ASN A 1 262 ? 16.135 -3.715 -30.654 1.00 90.25 262 ASN A N 1
ATOM 1964 C CA . ASN A 1 262 ? 14.923 -4.514 -30.678 1.00 90.25 262 ASN A CA 1
ATOM 1965 C C . ASN A 1 262 ? 14.431 -4.695 -32.133 1.00 90.25 262 ASN A C 1
ATOM 1967 O O . ASN A 1 262 ? 14.073 -3.713 -32.790 1.00 90.25 262 ASN A O 1
ATOM 1971 N N . PRO A 1 263 ? 14.392 -5.934 -32.666 1.00 87.81 263 PRO A N 1
ATOM 1972 C CA . PRO A 1 263 ? 13.967 -6.191 -34.041 1.00 87.81 263 PRO A CA 1
ATOM 1973 C C . PRO A 1 263 ? 12.445 -6.084 -34.220 1.00 87.81 263 PRO A C 1
ATOM 1975 O O . PRO A 1 263 ? 11.944 -6.167 -35.341 1.00 87.81 263 PRO A O 1
ATOM 1978 N N . SER A 1 264 ? 11.683 -5.968 -33.132 1.00 91.50 264 SER A N 1
ATOM 1979 C CA . SER A 1 264 ? 10.219 -5.932 -33.126 1.00 91.50 264 SER A CA 1
ATOM 1980 C C . SER A 1 264 ? 9.700 -4.921 -32.095 1.00 91.50 264 SER A C 1
ATOM 1982 O O . SER A 1 264 ? 9.052 -5.312 -31.123 1.00 91.50 264 SER A O 1
ATOM 1984 N N . PRO A 1 265 ? 9.974 -3.615 -32.287 1.00 89.06 265 PRO A N 1
ATOM 1985 C CA . PRO A 1 265 ? 9.518 -2.582 -31.366 1.00 89.06 265 PRO A CA 1
ATOM 1986 C C . PRO A 1 265 ? 7.981 -2.494 -31.331 1.00 89.06 265 PRO A C 1
ATOM 1988 O O . PRO A 1 265 ? 7.325 -2.729 -32.352 1.00 89.06 265 PRO A O 1
ATOM 1991 N N . PRO A 1 266 ? 7.380 -2.075 -30.203 1.00 95.56 266 PRO A N 1
ATOM 1992 C CA . PRO A 1 266 ? 8.032 -1.653 -28.959 1.00 95.56 266 PRO A CA 1
ATOM 1993 C C . PRO A 1 266 ? 8.366 -2.802 -28.004 1.00 95.56 266 PRO A C 1
ATOM 1995 O O . PRO A 1 266 ? 7.639 -3.799 -27.936 1.00 95.56 266 PRO A O 1
ATOM 1998 N N . ASP A 1 267 ? 9.359 -2.572 -27.144 1.00 97.31 267 ASP A N 1
ATOM 1999 C CA . ASP A 1 267 ? 9.419 -3.282 -25.870 1.00 97.31 267 ASP A CA 1
ATOM 2000 C C . ASP A 1 267 ? 8.236 -2.881 -24.994 1.00 97.31 267 ASP A C 1
ATOM 2002 O O . ASP A 1 267 ? 7.866 -1.707 -24.910 1.00 97.31 267 ASP A O 1
ATOM 2006 N N . HIS A 1 268 ? 7.610 -3.847 -24.329 1.00 96.50 268 HIS A N 1
ATOM 2007 C CA . HIS A 1 268 ? 6.455 -3.553 -23.494 1.00 96.50 268 HIS A CA 1
ATOM 2008 C C . HIS A 1 268 ? 6.425 -4.358 -22.206 1.00 96.50 268 HIS A C 1
ATOM 2010 O O . HIS A 1 268 ? 6.895 -5.487 -22.142 1.00 96.50 268 HIS A O 1
ATOM 2016 N N . CYS A 1 269 ? 5.802 -3.765 -21.192 1.00 97.38 269 CYS A N 1
ATOM 2017 C CA . CYS A 1 269 ? 5.567 -4.358 -19.887 1.00 97.38 269 CYS A CA 1
ATOM 2018 C C . CYS A 1 269 ? 4.089 -4.194 -19.514 1.00 97.38 269 CYS A C 1
ATOM 2020 O O . CYS A 1 269 ? 3.558 -3.080 -19.471 1.00 97.38 269 CYS A O 1
ATOM 2022 N N . THR A 1 270 ? 3.410 -5.314 -19.276 1.00 97.62 270 THR A N 1
ATOM 2023 C CA . THR A 1 270 ? 1.998 -5.373 -18.886 1.00 97.62 270 THR A CA 1
ATOM 2024 C C . THR A 1 270 ? 1.887 -5.540 -17.376 1.00 97.62 270 THR A C 1
ATOM 2026 O O . THR A 1 270 ? 2.474 -6.450 -16.795 1.00 97.62 270 THR A O 1
ATOM 2029 N N . ILE A 1 271 ? 1.098 -4.680 -16.737 1.00 97.19 271 ILE A N 1
ATOM 2030 C CA . ILE A 1 271 ? 0.989 -4.561 -15.284 1.00 97.19 271 ILE A CA 1
ATOM 2031 C C . ILE A 1 271 ? -0.482 -4.646 -14.870 1.00 97.19 271 ILE A C 1
ATOM 2033 O O . ILE A 1 271 ? -1.323 -3.875 -15.339 1.00 97.19 271 ILE A O 1
ATOM 2037 N N . ARG A 1 272 ? -0.788 -5.555 -13.943 1.00 94.50 272 ARG A N 1
ATOM 2038 C CA . ARG A 1 272 ? -2.051 -5.597 -13.199 1.00 94.50 272 ARG A CA 1
ATOM 2039 C C . ARG A 1 272 ? -2.025 -4.511 -12.127 1.00 94.50 272 ARG A C 1
ATOM 2041 O O . ARG A 1 272 ? -1.083 -4.461 -11.332 1.00 94.50 272 ARG A O 1
ATOM 2048 N N . LEU A 1 273 ? -3.057 -3.661 -12.080 1.00 91.62 273 LEU A N 1
ATOM 2049 C CA . LEU A 1 273 ? -3.202 -2.660 -11.015 1.00 91.62 273 LEU A CA 1
ATOM 2050 C C . LEU A 1 273 ? -3.225 -3.347 -9.641 1.00 91.62 273 LEU A C 1
ATOM 2052 O O . LEU A 1 273 ? -3.669 -4.485 -9.531 1.00 91.62 273 LEU A O 1
ATOM 2056 N N . GLY A 1 274 ? -2.782 -2.657 -8.593 1.00 84.62 274 GLY A N 1
ATOM 2057 C CA . GLY A 1 274 ? -2.958 -3.145 -7.225 1.00 84.62 274 GLY A CA 1
ATOM 2058 C C . GLY A 1 274 ? -4.436 -3.179 -6.812 1.00 84.62 274 GLY A C 1
ATOM 2059 O O . GLY A 1 274 ? -4.944 -4.232 -6.427 1.00 84.62 274 GLY A O 1
ATOM 2060 N N . PRO A 1 275 ? -5.168 -2.055 -6.953 1.00 80.31 275 PRO A N 1
ATOM 2061 C CA . PRO A 1 275 ? -6.618 -2.018 -6.776 1.00 80.31 275 PRO A CA 1
ATOM 2062 C C . PRO A 1 275 ? -7.396 -2.864 -7.794 1.00 80.31 275 PRO A C 1
ATOM 2064 O O . PRO A 1 275 ? -6.897 -3.169 -8.880 1.00 80.31 275 PRO A O 1
ATOM 2067 N N . ALA A 1 276 ? -8.659 -3.184 -7.478 1.00 79.38 276 ALA A N 1
ATOM 2068 C CA . ALA A 1 276 ? -9.543 -3.948 -8.361 1.00 79.38 276 ALA A CA 1
ATOM 2069 C C . ALA A 1 276 ? -9.680 -3.278 -9.741 1.00 79.38 276 ALA A C 1
ATOM 2071 O O . ALA A 1 276 ? -9.377 -3.913 -10.751 1.00 79.38 276 ALA A O 1
ATOM 2072 N N . ALA A 1 277 ? -10.021 -1.988 -9.766 1.00 87.38 277 ALA A N 1
ATOM 2073 C CA . ALA A 1 277 ? -9.856 -1.078 -10.897 1.00 87.38 277 ALA A CA 1
ATOM 2074 C C . ALA A 1 277 ? -9.339 0.283 -10.418 1.00 87.38 277 ALA A C 1
ATOM 2076 O O . ALA A 1 277 ? -9.299 0.579 -9.224 1.00 87.38 277 ALA A O 1
ATOM 2077 N N . GLY A 1 278 ? -9.002 1.156 -11.362 1.00 88.75 278 GLY A N 1
ATOM 2078 C CA . GLY A 1 278 ? -8.834 2.572 -11.087 1.00 88.75 278 GLY A CA 1
ATOM 2079 C C . GLY A 1 278 ? -9.184 3.464 -12.268 1.00 88.75 278 GLY A C 1
ATOM 2080 O O . GLY A 1 278 ? -9.291 3.008 -13.404 1.00 88.75 278 GLY A O 1
ATOM 2081 N N . ILE A 1 279 ? -9.379 4.749 -11.987 1.00 90.31 279 ILE A N 1
ATOM 2082 C CA . ILE A 1 279 ? -9.521 5.804 -12.997 1.00 90.31 279 ILE A CA 1
ATOM 2083 C C . ILE A 1 279 ? -8.211 6.584 -13.020 1.00 90.31 279 ILE A C 1
ATOM 2085 O O . ILE A 1 279 ? -7.866 7.248 -12.040 1.00 90.31 279 ILE A O 1
ATOM 2089 N N . VAL A 1 280 ? -7.486 6.506 -14.136 1.00 92.31 280 VAL A N 1
ATOM 2090 C CA . VAL A 1 280 ? -6.169 7.140 -14.293 1.00 92.31 280 VAL A CA 1
ATOM 2091 C C . VAL A 1 280 ? -6.319 8.656 -14.400 1.00 92.31 280 VAL A C 1
ATOM 2093 O O . VAL A 1 280 ? -7.088 9.155 -15.214 1.00 92.31 280 VAL A O 1
ATOM 2096 N N . LYS A 1 281 ? -5.566 9.406 -13.598 1.00 90.06 281 LYS A N 1
ATOM 2097 C CA . LYS A 1 281 ? -5.518 10.878 -13.613 1.00 90.06 281 LYS A CA 1
ATOM 2098 C C . LYS A 1 281 ? -4.138 11.423 -13.983 1.00 90.06 281 LYS A C 1
ATOM 2100 O O . LYS A 1 281 ? -4.031 12.579 -14.395 1.00 90.06 281 LYS A O 1
ATOM 2105 N N . GLY A 1 282 ? -3.091 10.608 -13.884 1.00 92.62 282 GLY A N 1
ATOM 2106 C CA . GLY A 1 282 ? -1.741 10.992 -14.272 1.00 92.62 282 GLY A CA 1
ATOM 2107 C C . GLY A 1 282 ? -0.843 9.796 -14.559 1.00 92.62 282 GLY A C 1
ATOM 2108 O O . GLY A 1 282 ? -1.026 8.716 -14.002 1.00 92.62 282 GLY A O 1
ATOM 2109 N N . VAL A 1 283 ? 0.139 10.017 -15.422 1.00 96.50 283 VAL A N 1
ATOM 2110 C CA . VAL A 1 283 ? 1.223 9.079 -15.724 1.00 96.50 283 VAL A CA 1
ATOM 2111 C C . VAL A 1 283 ? 2.536 9.783 -15.436 1.00 96.50 283 VAL A C 1
ATOM 2113 O O . VAL A 1 283 ? 2.720 10.922 -15.862 1.00 96.50 283 VAL A O 1
ATOM 2116 N N . GLU A 1 284 ? 3.446 9.105 -14.746 1.00 96.75 284 GLU A N 1
ATOM 2117 C CA . GLU A 1 284 ? 4.825 9.550 -14.584 1.00 96.75 284 GLU A CA 1
ATOM 2118 C C . GLU A 1 284 ? 5.799 8.462 -15.028 1.00 96.75 284 GLU A C 1
ATOM 2120 O O . GLU A 1 284 ? 5.665 7.303 -14.632 1.00 96.75 284 GLU A O 1
ATOM 2125 N N . ILE A 1 285 ? 6.790 8.864 -15.817 1.00 98.06 285 ILE A N 1
ATOM 2126 C CA . ILE A 1 285 ? 7.908 8.037 -16.259 1.00 98.06 285 ILE A CA 1
ATOM 2127 C C . ILE A 1 285 ? 9.199 8.700 -15.792 1.00 98.06 285 ILE A C 1
ATOM 2129 O O . ILE A 1 285 ? 9.498 9.842 -16.153 1.00 98.06 285 ILE A O 1
ATOM 2133 N N . ASP A 1 286 ? 9.952 7.979 -14.973 1.00 97.31 286 ASP A N 1
ATOM 2134 C CA . ASP A 1 286 ? 11.254 8.402 -14.476 1.00 97.31 286 ASP A CA 1
ATOM 2135 C C . ASP A 1 286 ? 12.348 7.638 -15.218 1.00 97.31 286 ASP A C 1
ATOM 2137 O O . ASP A 1 286 ? 12.403 6.412 -15.138 1.00 97.31 286 ASP A O 1
ATOM 2141 N N . THR A 1 287 ? 13.209 8.354 -15.939 1.00 97.56 287 THR A N 1
ATOM 2142 C CA . THR A 1 287 ? 14.376 7.793 -16.637 1.00 97.56 287 THR A CA 1
ATOM 2143 C C . THR A 1 287 ? 15.667 7.973 -15.836 1.00 97.56 287 THR A C 1
ATOM 2145 O O . THR A 1 287 ? 16.746 7.863 -16.407 1.00 97.56 287 THR A O 1
ATOM 2148 N N . ALA A 1 288 ? 15.591 8.275 -14.530 1.00 94.69 288 ALA A N 1
ATOM 2149 C CA . ALA A 1 288 ? 16.750 8.505 -13.663 1.00 94.69 288 ALA A CA 1
ATOM 2150 C C . ALA A 1 288 ? 17.895 7.506 -13.895 1.00 94.69 288 ALA A C 1
ATOM 2152 O O . ALA A 1 288 ? 17.687 6.294 -13.912 1.00 94.69 288 ALA A O 1
ATOM 2153 N N . PHE A 1 289 ? 19.107 8.049 -14.025 1.00 93.50 289 PHE A N 1
ATOM 2154 C CA . PHE A 1 289 ? 20.369 7.337 -14.258 1.00 93.50 289 PHE A CA 1
ATOM 2155 C C . PHE A 1 289 ? 20.529 6.675 -15.628 1.00 93.50 289 PHE A C 1
ATOM 2157 O O . PHE A 1 289 ? 21.657 6.353 -15.984 1.00 93.50 289 PHE A O 1
ATOM 2164 N N . PHE A 1 290 ? 19.470 6.560 -16.429 1.00 93.81 290 PHE A N 1
ATOM 2165 C CA . PHE A 1 290 ? 19.588 6.217 -17.841 1.00 93.81 290 PHE A CA 1
ATOM 2166 C C . PHE A 1 290 ? 19.941 7.482 -18.632 1.00 93.81 290 PHE A C 1
ATOM 2168 O O . PHE A 1 290 ? 19.090 8.337 -18.898 1.00 93.81 290 PHE A O 1
ATOM 2175 N N . ASP A 1 291 ? 21.223 7.627 -18.963 1.00 90.88 291 ASP A N 1
ATOM 2176 C CA . ASP A 1 291 ? 21.768 8.765 -19.704 1.00 90.88 291 ASP A CA 1
ATOM 2177 C C . ASP A 1 291 ? 22.390 8.276 -21.015 1.00 90.88 291 ASP A C 1
ATOM 2179 O O . ASP A 1 291 ? 23.390 7.562 -21.036 1.00 90.88 291 ASP A O 1
ATOM 2183 N N . GLY A 1 292 ? 21.715 8.584 -22.124 1.00 89.62 292 GLY A N 1
ATOM 2184 C CA . GLY A 1 292 ? 22.009 8.038 -23.454 1.00 89.62 292 GLY A CA 1
ATOM 2185 C C . GLY A 1 292 ? 21.379 6.673 -23.779 1.00 89.62 292 GLY A C 1
ATOM 2186 O O . GLY A 1 292 ? 21.207 6.378 -24.953 1.00 89.62 292 GLY A O 1
ATOM 2187 N N . ASN A 1 293 ? 20.980 5.867 -22.787 1.00 93.56 293 ASN A N 1
ATOM 2188 C CA . ASN A 1 293 ? 20.261 4.585 -22.965 1.00 93.56 293 ASN A CA 1
ATOM 2189 C C . ASN A 1 293 ? 18.824 4.605 -22.405 1.00 93.56 293 ASN A C 1
ATOM 2191 O O . ASN A 1 293 ? 18.238 3.560 -22.140 1.00 93.56 293 ASN A O 1
ATOM 2195 N N . HIS A 1 294 ? 18.259 5.790 -22.178 1.00 96.44 294 HIS A N 1
ATOM 2196 C CA . HIS A 1 294 ? 16.871 5.940 -21.743 1.00 96.44 294 HIS A CA 1
ATOM 2197 C C . HIS A 1 294 ? 15.891 5.578 -22.861 1.00 96.44 294 HIS A C 1
ATOM 2199 O O . HIS A 1 294 ? 16.225 5.680 -24.038 1.00 96.44 294 HIS A O 1
ATOM 2205 N N . ALA A 1 295 ? 14.662 5.226 -22.484 1.00 96.81 295 ALA A N 1
ATOM 2206 C CA . ALA A 1 295 ? 13.542 5.176 -23.419 1.00 96.81 295 ALA A CA 1
ATOM 2207 C C . ALA A 1 295 ? 13.418 6.506 -24.181 1.00 96.81 295 ALA A C 1
ATOM 2209 O O . ALA A 1 295 ? 13.168 7.530 -23.543 1.00 96.81 295 ALA A O 1
ATOM 2210 N N . GLU A 1 296 ? 13.550 6.505 -25.509 1.00 95.38 296 GLU A N 1
ATOM 2211 C CA . GLU A 1 296 ? 13.395 7.728 -26.312 1.00 95.38 296 GLU A CA 1
ATOM 2212 C C . GLU A 1 296 ? 11.935 8.170 -26.375 1.00 95.38 296 GLU A C 1
ATOM 2214 O O . GLU A 1 296 ? 11.622 9.346 -26.188 1.00 95.38 296 GLU A O 1
ATOM 2219 N N . GLU A 1 297 ? 11.021 7.222 -26.591 1.00 97.81 297 GLU A N 1
ATOM 2220 C CA . GLU A 1 297 ? 9.586 7.473 -26.557 1.00 97.81 297 GLU A CA 1
ATOM 2221 C C . GLU A 1 297 ? 8.844 6.414 -25.745 1.00 97.81 297 GLU A C 1
ATOM 2223 O O . GLU A 1 297 ? 9.208 5.237 -25.710 1.00 97.81 297 GLU A O 1
ATOM 2228 N N . VAL A 1 298 ? 7.743 6.834 -25.127 1.00 98.25 298 VAL A N 1
ATOM 2229 C CA . VAL A 1 298 ? 6.855 5.964 -24.358 1.00 98.25 298 VAL A CA 1
ATOM 2230 C C . VAL A 1 298 ? 5.402 6.145 -24.765 1.00 98.25 298 VAL A C 1
ATOM 2232 O O . VAL A 1 298 ? 4.964 7.230 -25.152 1.00 98.25 298 VAL A O 1
ATOM 2235 N N . GLU A 1 299 ? 4.629 5.075 -24.643 1.00 98.12 299 GLU A N 1
ATOM 2236 C CA . GLU A 1 299 ? 3.175 5.072 -24.791 1.00 98.12 299 GLU A CA 1
ATOM 2237 C C . GLU A 1 299 ? 2.568 4.214 -23.679 1.00 98.12 299 GLU A C 1
ATOM 2239 O O . GLU A 1 299 ? 3.159 3.215 -23.271 1.00 98.12 299 GLU A O 1
ATOM 2244 N N . VAL A 1 300 ? 1.390 4.588 -23.174 1.00 98.25 300 VAL A N 1
ATOM 2245 C CA . VAL A 1 300 ? 0.694 3.802 -22.147 1.00 98.25 300 VAL A CA 1
ATOM 2246 C C . VAL A 1 300 ? -0.694 3.437 -22.632 1.00 98.25 300 VAL A C 1
ATOM 2248 O O . VAL A 1 300 ? -1.489 4.295 -23.024 1.00 98.25 300 VAL A O 1
ATOM 2251 N N . TRP A 1 301 ? -0.997 2.151 -22.537 1.00 97.56 301 TRP A N 1
ATOM 2252 C CA . TRP A 1 301 ? -2.301 1.579 -22.821 1.00 97.56 301 TRP A CA 1
ATOM 2253 C C . TRP A 1 301 ? -2.947 1.082 -21.533 1.00 97.56 301 TRP A C 1
ATOM 2255 O O . TRP A 1 301 ? -2.265 0.732 -20.575 1.00 97.56 301 TRP A O 1
ATOM 2265 N N . GLY A 1 302 ? -4.271 1.050 -21.506 1.00 96.62 302 GLY A N 1
ATOM 2266 C CA . GLY A 1 302 ? -5.070 0.580 -20.385 1.00 96.62 302 GLY A CA 1
ATOM 2267 C C . GLY A 1 302 ? -6.235 -0.258 -20.875 1.00 96.62 302 GLY A C 1
ATOM 2268 O O . GLY A 1 302 ? -6.729 -0.059 -21.983 1.00 96.62 302 GLY A O 1
ATOM 2269 N N . THR A 1 303 ? -6.675 -1.208 -20.060 1.00 96.38 303 THR A N 1
ATOM 2270 C CA . THR A 1 303 ? -7.860 -2.008 -20.367 1.00 96.38 303 THR A CA 1
ATOM 2271 C C . THR A 1 303 ? -8.658 -2.354 -19.115 1.00 96.38 303 THR A C 1
ATOM 2273 O O . THR A 1 303 ? -8.130 -2.368 -17.997 1.00 96.38 303 THR A O 1
ATOM 2276 N N . TYR A 1 304 ? -9.947 -2.614 -19.301 1.00 94.81 304 TYR A N 1
ATOM 2277 C CA . TYR A 1 304 ? -10.869 -3.071 -18.273 1.00 94.81 304 TYR A CA 1
ATOM 2278 C C . TYR A 1 304 ? -11.270 -4.511 -18.575 1.00 94.81 304 TYR A C 1
ATOM 2280 O O . TYR A 1 304 ? -12.193 -4.752 -19.346 1.00 94.81 304 TYR A O 1
ATOM 2288 N N . GLU A 1 305 ? -10.563 -5.451 -17.959 1.00 91.81 305 GLU A N 1
ATOM 2289 C CA . GLU A 1 305 ? -10.807 -6.879 -18.080 1.00 91.81 305 GLU A CA 1
ATOM 2290 C C . GLU A 1 305 ? -11.038 -7.442 -16.678 1.00 91.81 305 GLU A C 1
ATOM 2292 O O . GLU A 1 305 ? -10.228 -7.235 -15.771 1.00 91.81 305 GLU A O 1
ATOM 2297 N N . VAL A 1 306 ? -12.167 -8.119 -16.492 1.00 85.75 306 VAL A N 1
ATOM 2298 C CA . VAL A 1 306 ? -12.616 -8.646 -15.198 1.00 85.75 306 VAL A CA 1
ATOM 2299 C C . VAL A 1 306 ? -13.071 -10.096 -15.342 1.00 85.75 306 VAL A C 1
ATOM 2301 O O . VAL A 1 306 ? -13.300 -10.578 -16.451 1.00 85.75 306 VAL A O 1
ATOM 2304 N N . GLY A 1 307 ? -13.221 -10.783 -14.212 1.00 78.94 307 GLY A N 1
ATOM 2305 C CA . GLY A 1 307 ? -13.643 -12.181 -14.160 1.00 78.94 307 GLY A CA 1
ATOM 2306 C C . GLY A 1 307 ? -12.482 -13.172 -14.239 1.00 78.94 307 GLY A C 1
ATOM 2307 O O . GLY A 1 307 ? -11.313 -12.803 -14.376 1.00 78.94 307 GLY A O 1
ATOM 2308 N N . GLU A 1 308 ? -12.817 -14.454 -14.134 1.00 75.75 308 GLU A N 1
ATOM 2309 C CA . GLU A 1 308 ? -11.842 -15.542 -14.128 1.00 75.75 308 GLU A CA 1
ATOM 2310 C C . GLU A 1 308 ? -11.020 -15.566 -15.430 1.00 75.75 308 GLU A C 1
ATOM 2312 O O . GLU A 1 308 ? -11.545 -15.357 -16.527 1.00 75.75 308 GLU A O 1
ATOM 2317 N N . GLY A 1 309 ? -9.703 -15.754 -15.314 1.00 84.06 309 GLY A N 1
ATOM 2318 C CA . GLY A 1 309 ? -8.777 -15.768 -16.453 1.00 84.06 309 GLY A CA 1
ATOM 2319 C C . GLY A 1 309 ? -8.510 -14.406 -17.113 1.00 84.06 309 GLY A C 1
ATOM 2320 O O . GLY A 1 309 ? -7.901 -14.379 -18.183 1.00 84.06 309 GLY A O 1
ATOM 2321 N N . ALA A 1 310 ? -8.941 -13.286 -16.516 1.00 88.19 310 ALA A N 1
ATOM 2322 C CA . ALA A 1 310 ? -8.684 -11.937 -17.035 1.00 88.19 310 ALA A CA 1
ATOM 2323 C C . ALA A 1 310 ? -7.193 -11.688 -17.318 1.00 88.19 310 ALA A C 1
ATOM 2325 O O . ALA A 1 310 ? -6.832 -11.303 -18.430 1.00 88.19 310 ALA A O 1
ATOM 2326 N N . ASP A 1 311 ? -6.326 -11.981 -16.346 1.00 91.94 311 ASP A N 1
ATOM 2327 C CA . ASP A 1 311 ? -4.879 -11.791 -16.466 1.00 91.94 311 ASP A CA 1
ATOM 2328 C C . ASP A 1 311 ? -4.296 -12.598 -17.645 1.00 91.94 311 ASP A C 1
ATOM 2330 O O . ASP A 1 311 ? -3.478 -12.080 -18.404 1.00 91.94 311 ASP A O 1
ATOM 2334 N N . GLU A 1 312 ? -4.753 -13.838 -17.858 1.00 92.88 312 GLU A N 1
ATOM 2335 C CA . GLU A 1 312 ? -4.299 -14.693 -18.968 1.00 92.88 312 GLU A CA 1
ATOM 2336 C C . GLU A 1 312 ? -4.768 -14.175 -20.333 1.00 92.88 312 GLU A C 1
ATOM 2338 O O . GLU A 1 312 ? -4.000 -14.173 -21.298 1.00 92.88 312 GLU A O 1
ATOM 2343 N N . ARG A 1 313 ? -5.998 -13.649 -20.421 1.00 94.00 313 ARG A N 1
ATOM 2344 C CA . ARG A 1 313 ? -6.486 -12.997 -21.647 1.00 94.00 313 ARG A CA 1
ATOM 2345 C C . ARG A 1 313 ? -5.651 -11.771 -21.996 1.00 94.00 313 ARG A C 1
ATOM 2347 O O . ARG A 1 313 ? -5.261 -11.622 -23.149 1.00 94.00 313 ARG A O 1
ATOM 2354 N N . VAL A 1 314 ? -5.348 -10.923 -21.013 1.00 94.50 314 VAL A N 1
ATOM 2355 C CA . VAL A 1 314 ? -4.589 -9.676 -21.212 1.00 94.50 314 VAL A CA 1
ATOM 2356 C C . VAL A 1 314 ? -3.120 -9.943 -21.575 1.00 94.50 314 VAL A C 1
ATOM 2358 O O . VAL A 1 314 ? -2.519 -9.168 -22.326 1.00 94.50 314 VAL A O 1
ATOM 2361 N N . LYS A 1 315 ? -2.537 -11.047 -21.086 1.00 92.19 315 LYS A N 1
ATOM 2362 C CA . LYS A 1 315 ? -1.187 -11.498 -21.468 1.00 92.19 315 LYS A CA 1
ATOM 2363 C C . LYS A 1 315 ? -1.093 -11.942 -22.927 1.00 92.19 315 LYS A C 1
ATOM 2365 O O . LYS A 1 315 ? -0.007 -11.865 -23.499 1.00 92.19 315 LYS A O 1
ATOM 2370 N N . SER A 1 316 ? -2.195 -12.399 -23.527 1.00 90.56 316 SER A N 1
ATOM 2371 C CA . SER A 1 316 ? -2.197 -12.892 -24.905 1.00 90.56 316 SER A CA 1
ATOM 2372 C C . SER A 1 316 ? -1.709 -11.816 -25.889 1.00 90.56 316 SER A C 1
ATOM 2374 O O . SER A 1 316 ? -2.230 -10.695 -25.881 1.00 90.56 316 SER A O 1
ATOM 2376 N N . PRO A 1 317 ? -0.777 -12.142 -26.807 1.00 84.00 317 PRO A N 1
ATOM 2377 C CA . PRO A 1 317 ? -0.356 -11.225 -27.868 1.00 84.00 317 PRO A CA 1
ATOM 2378 C C . PRO A 1 317 ? -1.508 -10.761 -28.772 1.00 84.00 317 PRO A C 1
ATOM 2380 O O . PRO A 1 317 ? -1.428 -9.695 -29.372 1.00 84.00 317 PRO A O 1
ATOM 2383 N N . GLN A 1 318 ? -2.588 -11.545 -28.855 1.00 86.81 318 GLN A N 1
ATOM 2384 C CA . GLN A 1 318 ? -3.764 -11.253 -29.683 1.00 86.81 318 GLN A CA 1
ATOM 2385 C C . GLN A 1 318 ? -4.801 -10.368 -28.970 1.00 86.81 318 GLN A C 1
ATOM 2387 O O . GLN A 1 318 ? -5.848 -10.063 -29.541 1.00 86.81 318 GLN A O 1
ATOM 2392 N N . TYR A 1 319 ? -4.552 -9.965 -27.721 1.00 93.19 319 TYR A N 1
ATOM 2393 C CA . TYR A 1 319 ? -5.504 -9.161 -26.963 1.00 93.19 319 TYR A CA 1
ATOM 2394 C C . TYR A 1 319 ? -5.675 -7.762 -27.574 1.00 93.19 319 TYR A C 1
ATOM 2396 O O . TYR A 1 319 ? -4.771 -6.927 -27.524 1.00 93.19 319 TYR A O 1
ATOM 2404 N N . GLY A 1 320 ? -6.864 -7.497 -28.121 1.00 91.44 320 GLY A N 1
ATOM 2405 C CA . GLY A 1 320 ? -7.212 -6.232 -28.779 1.00 91.44 320 GLY A CA 1
ATOM 2406 C C . GLY A 1 320 ? -7.936 -5.210 -27.895 1.00 91.44 320 GLY A C 1
ATOM 2407 O O . GLY A 1 320 ? -8.225 -4.112 -28.358 1.00 91.44 320 GLY A O 1
ATOM 2408 N N . GLY A 1 321 ? -8.236 -5.531 -26.632 1.00 94.19 321 GLY A N 1
ATOM 2409 C CA . GLY A 1 321 ? -9.050 -4.693 -25.736 1.00 94.19 321 GLY A CA 1
ATOM 2410 C C . GLY A 1 321 ? -8.347 -3.455 -25.164 1.00 94.19 321 GLY A C 1
ATOM 2411 O O . GLY A 1 321 ? -8.792 -2.912 -24.153 1.00 94.19 321 GLY A O 1
ATOM 2412 N N . TRP A 1 322 ? -7.228 -3.023 -25.745 1.00 95.25 322 TRP A N 1
ATOM 2413 C CA . TRP A 1 322 ? -6.427 -1.907 -25.246 1.00 95.25 322 TRP A CA 1
ATOM 2414 C C . TRP A 1 322 ? -6.993 -0.551 -25.672 1.00 95.25 322 TRP A C 1
ATOM 2416 O O . TRP A 1 322 ? -7.330 -0.324 -26.831 1.00 95.25 322 TRP A O 1
ATOM 2426 N N . LYS A 1 323 ? -7.018 0.396 -24.733 1.00 95.50 323 LYS A N 1
ATOM 2427 C CA . LYS A 1 323 ? -7.322 1.809 -24.973 1.00 95.50 323 LYS A CA 1
ATOM 2428 C C . LYS A 1 323 ? -6.116 2.669 -24.637 1.00 95.50 323 LYS A C 1
ATOM 2430 O O . LYS A 1 323 ? -5.365 2.372 -23.711 1.00 95.50 323 LYS A O 1
ATOM 2435 N N . LYS A 1 324 ? -5.928 3.748 -25.388 1.00 95.62 324 LYS A N 1
ATOM 2436 C CA . LYS A 1 324 ? -4.793 4.652 -25.205 1.00 95.62 324 LYS A CA 1
ATOM 2437 C C . LYS A 1 324 ? -5.007 5.501 -23.950 1.00 95.62 324 LYS A C 1
ATOM 2439 O O . LYS A 1 324 ? -5.973 6.251 -23.876 1.00 95.62 324 LYS A O 1
ATOM 2444 N N . VAL A 1 325 ? -4.117 5.362 -22.969 1.00 96.69 325 VAL A N 1
ATOM 2445 C CA . VAL A 1 325 ? -4.106 6.164 -21.730 1.00 96.69 325 VAL A CA 1
ATOM 2446 C C . VAL A 1 325 ? -3.219 7.387 -21.926 1.00 96.69 325 VAL A C 1
ATOM 2448 O O . VAL A 1 325 ? -3.617 8.504 -21.617 1.00 96.69 325 VAL A O 1
ATOM 2451 N N . LEU A 1 326 ? -2.024 7.172 -22.476 1.00 97.19 326 LEU A N 1
ATOM 2452 C CA . LEU A 1 326 ? -1.081 8.207 -22.876 1.00 97.19 326 LEU A CA 1
ATOM 2453 C C . LEU A 1 326 ? -0.632 7.884 -24.298 1.00 97.19 326 LEU A C 1
ATOM 2455 O O . LEU A 1 326 ? -0.059 6.821 -24.522 1.00 97.19 326 LEU A O 1
ATOM 2459 N N . GLY A 1 327 ? -0.896 8.781 -25.250 1.00 96.00 327 GLY A N 1
ATOM 2460 C CA . GLY A 1 327 ? -0.331 8.652 -26.595 1.00 96.00 327 GLY A CA 1
ATOM 2461 C C . GLY A 1 327 ? 1.175 8.867 -26.604 1.00 96.00 327 GLY A C 1
ATOM 2462 O O . GLY A 1 327 ? 1.715 9.391 -25.637 1.00 96.00 327 GLY A O 1
ATOM 2463 N N . ARG A 1 328 ? 1.843 8.465 -27.688 1.00 96.75 328 ARG A N 1
ATOM 2464 C CA . ARG A 1 328 ? 3.306 8.479 -27.770 1.00 96.75 328 ARG A CA 1
ATOM 2465 C C . ARG A 1 328 ? 3.907 9.841 -27.387 1.00 96.75 328 ARG A C 1
ATOM 2467 O O . ARG A 1 328 ? 3.487 10.881 -27.905 1.00 96.75 328 ARG A O 1
ATOM 2474 N N . ARG A 1 329 ? 4.866 9.831 -26.459 1.00 97.38 329 ARG A N 1
ATOM 2475 C CA . ARG A 1 329 ? 5.602 11.008 -25.977 1.00 97.38 329 ARG A CA 1
ATOM 2476 C C . ARG A 1 329 ? 7.093 10.723 -25.940 1.00 97.38 329 ARG A C 1
ATOM 2478 O O . ARG A 1 329 ? 7.484 9.649 -25.503 1.00 97.38 329 ARG A O 1
ATOM 2485 N N . GLY A 1 330 ? 7.891 11.722 -26.305 1.00 96.62 330 GLY A N 1
ATOM 2486 C CA . GLY A 1 330 ? 9.332 11.695 -26.090 1.00 96.62 330 GLY A CA 1
ATOM 2487 C C . GLY A 1 330 ? 9.700 11.836 -24.611 1.00 96.62 330 GLY A C 1
ATOM 2488 O O . GLY A 1 330 ? 9.052 12.578 -23.863 1.00 96.62 330 GLY A O 1
ATOM 2489 N N . CYS A 1 331 ? 10.765 11.152 -24.223 1.00 96.44 331 CYS A N 1
ATOM 2490 C CA . CYS A 1 331 ? 11.421 11.223 -22.928 1.00 96.44 331 CYS A CA 1
ATOM 2491 C C . CYS A 1 331 ? 12.860 11.723 -23.125 1.00 96.44 331 CYS A C 1
ATOM 2493 O O . CYS A 1 331 ? 13.467 11.521 -24.169 1.00 96.44 331 CYS A O 1
ATOM 2495 N N . GLY A 1 332 ? 13.399 12.417 -22.127 1.00 95.25 332 GLY A N 1
ATOM 2496 C CA . GLY A 1 332 ? 14.806 12.799 -22.069 1.00 95.25 332 GLY A CA 1
ATOM 2497 C C . GLY A 1 332 ? 15.592 11.960 -21.067 1.00 95.25 332 GLY A C 1
ATOM 2498 O O . GLY A 1 332 ? 15.023 11.263 -20.222 1.00 95.25 332 GLY A O 1
ATOM 2499 N N . ALA A 1 333 ? 16.912 12.088 -21.135 1.00 95.94 333 ALA A N 1
ATOM 2500 C CA . ALA A 1 333 ? 17.852 11.398 -20.264 1.00 95.94 333 ALA A CA 1
ATOM 2501 C C . ALA A 1 333 ? 17.709 11.800 -18.788 1.00 95.94 333 ALA A C 1
ATOM 2503 O O . ALA A 1 333 ? 17.530 12.979 -18.469 1.00 95.94 333 ALA A O 1
ATOM 2504 N N . SER A 1 334 ? 17.818 10.806 -17.901 1.00 93.50 334 SER A N 1
ATOM 2505 C CA . SER A 1 334 ? 17.925 10.943 -16.444 1.00 93.50 334 SER A CA 1
ATOM 2506 C C . SER A 1 334 ? 16.998 11.988 -15.805 1.00 93.50 334 SER A C 1
ATOM 2508 O O . SER A 1 334 ? 17.430 12.810 -14.988 1.00 93.50 334 SER A O 1
ATOM 2510 N N . ARG A 1 335 ? 15.707 11.971 -16.155 1.00 92.69 335 ARG A N 1
ATOM 2511 C CA . ARG A 1 335 ? 14.733 12.945 -15.644 1.00 92.69 335 ARG A CA 1
ATOM 2512 C C . ARG A 1 335 ? 13.330 12.360 -15.501 1.00 92.69 335 ARG A C 1
ATOM 2514 O O . ARG A 1 335 ? 12.958 11.373 -16.130 1.00 92.69 335 ARG A O 1
ATOM 2521 N N . ARG A 1 336 ? 12.510 13.052 -14.712 1.00 92.62 336 ARG A N 1
ATOM 2522 C CA . ARG A 1 336 ? 11.093 12.727 -14.521 1.00 92.62 336 ARG A CA 1
ATOM 2523 C C . ARG A 1 336 ? 10.230 13.413 -15.573 1.00 92.62 336 ARG A C 1
ATOM 2525 O O . ARG A 1 336 ? 10.405 14.599 -15.866 1.00 92.62 336 ARG A O 1
ATOM 2532 N N . HIS A 1 337 ? 9.264 12.671 -16.090 1.00 96.81 337 HIS A N 1
ATOM 2533 C CA . HIS A 1 337 ? 8.257 13.136 -17.033 1.00 96.81 337 HIS A CA 1
ATOM 2534 C C . HIS A 1 337 ? 6.890 12.827 -16.456 1.00 96.81 337 HIS A C 1
ATOM 2536 O O . HIS A 1 337 ? 6.632 11.685 -16.095 1.00 96.81 337 HIS A O 1
ATOM 2542 N N . ALA A 1 338 ? 6.016 13.824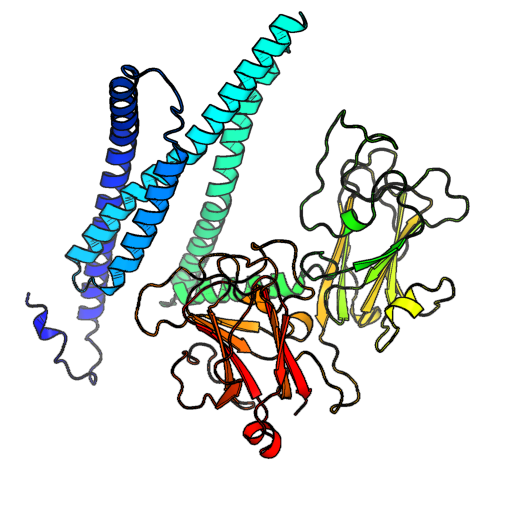 -16.367 1.00 94.75 338 ALA A N 1
ATOM 2543 C CA . ALA A 1 338 ? 4.675 13.641 -15.838 1.00 94.75 338 ALA A CA 1
ATOM 2544 C C . ALA A 1 338 ? 3.647 14.264 -16.779 1.00 94.75 338 ALA A C 1
ATOM 2546 O O . ALA A 1 338 ? 3.797 15.407 -17.216 1.00 94.75 338 ALA A O 1
ATOM 2547 N N . TRP A 1 339 ? 2.582 13.518 -17.055 1.00 95.69 339 TRP A N 1
ATOM 2548 C CA . TRP A 1 339 ? 1.471 13.957 -17.889 1.00 95.69 339 TRP A CA 1
ATOM 2549 C C . TRP A 1 339 ? 0.157 13.777 -17.142 1.00 95.69 339 TRP A C 1
ATOM 2551 O O . TRP A 1 339 ? -0.114 12.724 -16.561 1.00 95.69 339 TRP A O 1
ATOM 2561 N N . LYS A 1 340 ? -0.683 14.814 -17.178 1.00 93.00 340 LYS A N 1
ATOM 2562 C CA . LYS A 1 340 ? -2.058 14.745 -16.684 1.00 93.00 340 LYS A CA 1
ATOM 2563 C C . LYS A 1 340 ? -2.921 14.020 -17.713 1.00 93.00 340 LYS A C 1
ATOM 2565 O O . LYS A 1 340 ? -2.861 14.345 -18.896 1.00 93.00 340 LYS A O 1
ATOM 2570 N N . ILE A 1 341 ? -3.732 13.074 -17.250 1.00 93.06 341 ILE A N 1
ATOM 2571 C CA . ILE A 1 341 ? -4.614 12.262 -18.090 1.00 93.06 341 ILE A CA 1
ATOM 2572 C C . ILE A 1 341 ? -6.067 12.629 -17.806 1.00 93.06 341 ILE A C 1
ATOM 2574 O O . ILE A 1 341 ? -6.468 12.768 -16.644 1.00 93.06 341 ILE A O 1
ATOM 2578 N N . ASN A 1 342 ? -6.872 12.753 -18.862 1.00 86.06 342 ASN A N 1
ATOM 2579 C CA . ASN A 1 342 ? -8.315 12.849 -18.709 1.00 86.06 342 ASN A CA 1
ATOM 2580 C C . ASN A 1 342 ? -8.908 11.453 -18.463 1.00 86.06 342 ASN A C 1
ATOM 2582 O O . ASN A 1 342 ? -9.278 10.737 -19.389 1.00 86.06 342 ASN A O 1
ATOM 2586 N N . GLY A 1 343 ? -8.979 11.053 -17.192 1.00 76.81 343 GLY A N 1
ATOM 2587 C CA . GLY A 1 343 ? -9.464 9.722 -16.816 1.00 76.81 343 GLY A CA 1
ATOM 2588 C C . GLY A 1 343 ? -10.900 9.399 -17.229 1.00 76.81 343 GLY A C 1
ATOM 2589 O O . GLY A 1 343 ? -11.257 8.227 -17.262 1.00 76.81 343 GLY A O 1
ATOM 2590 N N . GLU A 1 344 ? -11.726 10.403 -17.537 1.00 79.94 344 GLU A N 1
ATOM 2591 C CA . GLU A 1 344 ? -13.101 10.179 -18.006 1.00 79.94 344 GLU A CA 1
ATOM 2592 C C . GLU A 1 344 ? -13.133 9.584 -19.420 1.00 79.94 344 GLU A C 1
ATOM 2594 O O . GLU A 1 344 ? -13.938 8.696 -19.684 1.00 79.94 344 GLU A O 1
ATOM 2599 N N . GLU A 1 345 ? -12.209 9.991 -20.296 1.00 83.69 345 GLU A N 1
ATOM 2600 C CA . GLU A 1 345 ? -12.098 9.468 -21.667 1.00 83.69 345 GLU A CA 1
ATOM 2601 C C . GLU A 1 345 ? -11.565 8.030 -21.697 1.00 83.69 345 GLU A C 1
ATOM 2603 O O . GLU A 1 345 ? -11.989 7.207 -22.510 1.00 83.69 345 GLU A O 1
ATOM 2608 N N . VAL A 1 346 ? -10.648 7.709 -20.782 1.00 86.12 346 VAL A N 1
ATOM 2609 C CA . VAL A 1 346 ? -10.075 6.362 -20.642 1.00 86.12 346 VAL A CA 1
ATOM 2610 C C . VAL A 1 346 ? -11.091 5.397 -20.020 1.00 86.12 346 VAL A C 1
ATOM 2612 O O . VAL A 1 346 ? -11.192 4.237 -20.430 1.00 86.12 346 VAL A O 1
ATOM 2615 N N . GLY A 1 347 ? -11.858 5.878 -19.039 1.00 89.56 347 GLY A N 1
ATOM 2616 C CA . GLY A 1 347 ? -12.728 5.062 -18.202 1.00 89.56 347 GLY A CA 1
ATOM 2617 C C . GLY A 1 347 ? -11.963 4.305 -17.110 1.00 89.56 347 GLY A C 1
ATOM 2618 O O . GLY A 1 347 ? -10.821 4.619 -16.767 1.00 89.56 347 GLY A O 1
ATOM 2619 N N . LYS A 1 348 ? -12.621 3.300 -16.522 1.00 92.69 348 LYS A N 1
ATOM 2620 C CA . LYS A 1 348 ? -12.002 2.415 -15.525 1.00 92.69 348 LYS A CA 1
ATOM 2621 C C . LYS A 1 348 ? -10.977 1.512 -16.209 1.00 92.69 348 LYS A C 1
ATOM 2623 O O . LYS A 1 348 ? -11.231 1.029 -17.305 1.00 92.69 348 LYS A O 1
ATOM 2628 N N . VAL A 1 349 ? -9.865 1.229 -15.540 1.00 94.69 349 VAL A N 1
ATOM 2629 C CA . VAL A 1 349 ? -8.855 0.261 -15.987 1.00 94.69 349 VAL A CA 1
ATOM 2630 C C . VAL A 1 349 ? -8.513 -0.718 -14.869 1.00 94.69 349 VAL A C 1
ATOM 2632 O O . VAL A 1 349 ? -8.595 -0.393 -13.690 1.00 94.69 349 VAL A O 1
ATOM 2635 N N . THR A 1 350 ? -8.121 -1.921 -15.261 1.00 93.69 350 THR A N 1
ATOM 2636 C CA . THR A 1 350 ? -7.696 -3.050 -14.406 1.00 93.69 350 THR A CA 1
ATOM 2637 C C . THR A 1 350 ? -6.248 -3.441 -14.687 1.00 93.69 350 THR A C 1
ATOM 2639 O O . THR A 1 350 ? -5.526 -3.885 -13.795 1.00 93.69 350 THR A O 1
ATOM 2642 N N . HIS A 1 351 ? -5.802 -3.178 -15.915 1.00 96.75 351 HIS A N 1
ATOM 2643 C CA . HIS A 1 351 ? -4.462 -3.438 -16.401 1.00 96.75 351 HIS A CA 1
ATOM 2644 C C . HIS A 1 351 ? -3.953 -2.233 -17.180 1.00 96.75 351 HIS A C 1
ATOM 2646 O O . HIS A 1 351 ? -4.735 -1.520 -17.819 1.00 96.75 351 HIS A O 1
ATOM 2652 N N . VAL A 1 352 ? -2.638 -2.047 -17.168 1.00 97.69 352 VAL A N 1
ATOM 2653 C CA . VAL A 1 352 ? -1.941 -1.116 -18.055 1.00 97.69 352 VAL A CA 1
ATOM 2654 C C . VAL A 1 352 ? -0.785 -1.804 -18.759 1.00 97.69 352 VAL A C 1
ATOM 2656 O O . VAL A 1 352 ? -0.212 -2.755 -18.239 1.00 97.69 352 VAL A O 1
ATOM 2659 N N . ARG A 1 353 ? -0.431 -1.310 -19.940 1.00 97.56 353 ARG A N 1
ATOM 2660 C CA . ARG A 1 353 ? 0.760 -1.715 -20.679 1.00 97.56 353 ARG A CA 1
ATOM 2661 C C . ARG A 1 353 ? 1.594 -0.480 -20.971 1.00 97.56 353 ARG A C 1
ATOM 2663 O O . ARG A 1 353 ? 1.114 0.447 -21.620 1.00 97.56 353 ARG A O 1
ATOM 2670 N N . LEU A 1 354 ? 2.819 -0.475 -20.464 1.00 98.25 354 LEU A N 1
ATOM 2671 C CA . LEU A 1 354 ? 3.841 0.502 -20.813 1.00 98.25 354 LEU A CA 1
ATOM 2672 C C . LEU A 1 354 ? 4.567 -0.000 -22.058 1.00 98.25 354 LEU A C 1
ATOM 2674 O O . LEU A 1 354 ? 5.046 -1.130 -22.055 1.00 98.25 354 LEU A O 1
ATOM 2678 N N . CYS A 1 355 ? 4.647 0.829 -23.090 1.00 98.00 355 CYS A N 1
ATOM 2679 C CA . CYS A 1 355 ? 5.426 0.580 -24.296 1.00 98.00 355 CYS A CA 1
ATOM 2680 C C . CYS A 1 355 ? 6.591 1.571 -24.349 1.00 98.00 355 CYS A C 1
ATOM 2682 O O . CYS A 1 355 ? 6.382 2.769 -24.155 1.00 98.00 355 CYS A O 1
ATOM 2684 N N . MET A 1 356 ? 7.782 1.069 -24.641 1.00 97.62 356 MET A N 1
ATOM 2685 C CA . MET A 1 356 ? 9.027 1.804 -24.828 1.00 97.62 356 MET A CA 1
ATOM 2686 C C . MET A 1 356 ? 9.489 1.617 -26.274 1.00 97.62 356 MET A C 1
ATOM 2688 O O . MET A 1 356 ? 9.498 0.494 -26.777 1.00 97.62 356 MET A O 1
ATOM 2692 N N . PHE A 1 357 ? 9.827 2.711 -26.955 1.00 96.94 357 PHE A N 1
ATOM 2693 C CA . PHE A 1 357 ? 10.216 2.689 -28.363 1.00 96.94 357 PHE A CA 1
ATOM 2694 C C . PHE A 1 357 ? 11.658 3.178 -28.563 1.00 96.94 357 PHE A C 1
ATOM 2696 O O . PHE A 1 357 ? 11.987 4.252 -28.053 1.00 96.94 357 PHE A O 1
ATOM 2703 N N . PRO A 1 358 ? 12.458 2.467 -29.383 1.00 95.25 358 PRO A N 1
ATOM 2704 C CA . PRO A 1 358 ? 12.282 1.050 -29.745 1.00 95.25 358 PRO A CA 1
ATOM 2705 C C . PRO A 1 358 ? 12.588 0.101 -28.567 1.00 95.25 358 PRO A C 1
ATOM 2707 O O . PRO A 1 358 ? 11.925 -0.927 -28.425 1.00 95.25 358 PR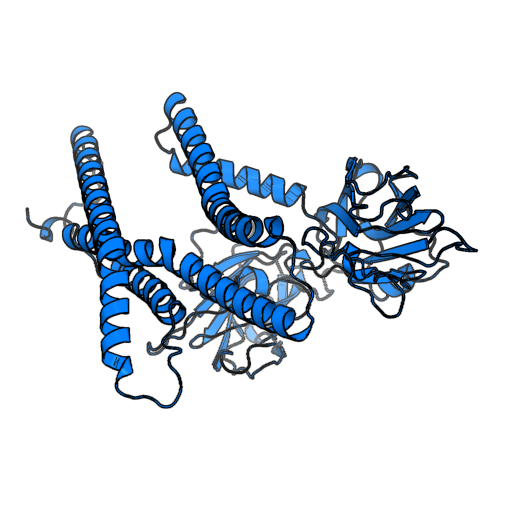O A O 1
ATOM 2710 N N . ASP A 1 359 ? 13.555 0.496 -27.738 1.00 96.19 359 ASP A N 1
ATOM 2711 C CA . ASP A 1 359 ? 14.135 -0.191 -26.582 1.00 96.19 359 ASP A CA 1
ATOM 2712 C C . ASP A 1 359 ? 14.807 0.850 -25.657 1.00 96.19 359 ASP A C 1
ATOM 2714 O O . ASP A 1 359 ? 14.726 2.054 -25.923 1.00 96.19 359 ASP A O 1
ATOM 2718 N N . GLY A 1 360 ? 15.419 0.415 -24.551 1.00 96.12 360 GLY A N 1
ATOM 2719 C CA . GLY A 1 360 ? 16.162 1.291 -23.637 1.00 96.12 360 GLY A CA 1
ATOM 2720 C C . GLY A 1 360 ? 15.880 1.008 -22.163 1.00 96.12 360 GLY A C 1
ATOM 2721 O O . GLY A 1 360 ? 15.610 -0.129 -21.778 1.00 96.12 360 GLY A O 1
ATOM 2722 N N . GLY A 1 361 ? 15.961 2.053 -21.335 1.00 97.12 361 GLY A N 1
ATOM 2723 C CA . GLY A 1 361 ? 15.806 1.959 -19.886 1.00 97.12 361 GLY A CA 1
ATOM 2724 C C . GLY A 1 361 ? 14.826 2.959 -19.265 1.00 97.12 361 GLY A C 1
ATOM 2725 O O . GLY A 1 361 ? 14.757 4.132 -19.652 1.00 97.12 361 GLY A O 1
ATOM 2726 N N . ILE A 1 362 ? 14.069 2.491 -18.267 1.00 98.44 362 ILE A N 1
ATOM 2727 C CA . ILE A 1 362 ? 13.122 3.274 -17.459 1.00 98.44 362 ILE A CA 1
ATOM 2728 C C . ILE A 1 362 ? 13.293 2.899 -15.986 1.00 98.44 362 ILE A C 1
ATOM 2730 O O . ILE A 1 362 ? 13.159 1.739 -15.606 1.00 98.44 362 ILE A O 1
ATOM 2734 N N . ALA A 1 363 ? 13.520 3.882 -15.117 1.00 96.81 363 ALA A N 1
ATOM 2735 C CA . ALA A 1 363 ? 13.746 3.649 -13.695 1.00 96.81 363 ALA A CA 1
ATOM 2736 C C . ALA A 1 363 ? 12.443 3.399 -12.922 1.00 96.81 363 ALA A C 1
ATOM 2738 O O . ALA A 1 363 ? 12.353 2.439 -12.153 1.00 96.81 363 ALA A O 1
ATOM 2739 N N . ARG A 1 364 ? 11.411 4.237 -13.115 1.00 96.94 364 ARG A N 1
ATOM 2740 C CA . ARG A 1 364 ? 10.087 4.068 -12.480 1.00 96.94 364 ARG A CA 1
ATOM 2741 C C . ARG A 1 364 ? 8.948 4.382 -13.430 1.00 96.94 364 ARG A C 1
ATOM 2743 O O . ARG A 1 364 ? 9.034 5.284 -14.259 1.00 96.94 364 ARG A O 1
ATOM 2750 N N . PHE A 1 365 ? 7.834 3.704 -13.189 1.00 97.81 365 PHE A N 1
ATOM 2751 C CA . PHE A 1 365 ? 6.538 4.030 -13.759 1.00 97.81 365 PHE A CA 1
ATOM 2752 C C . PHE A 1 365 ? 5.538 4.255 -12.621 1.00 97.81 365 PHE A C 1
ATOM 2754 O O . PHE A 1 365 ? 5.351 3.397 -11.753 1.00 97.81 365 PHE A O 1
ATOM 2761 N N . ARG A 1 366 ? 4.899 5.429 -12.600 1.00 94.12 366 ARG A N 1
ATOM 2762 C CA . ARG A 1 366 ? 3.791 5.738 -11.687 1.00 94.12 366 ARG A CA 1
ATOM 2763 C C . ARG A 1 366 ? 2.517 5.971 -12.477 1.00 94.12 366 ARG A C 1
ATOM 2765 O O . ARG A 1 366 ? 2.503 6.714 -13.457 1.00 94.12 366 ARG A O 1
ATOM 2772 N N . LEU A 1 367 ? 1.435 5.371 -11.998 1.00 93.94 367 LEU A N 1
ATOM 2773 C CA . LEU A 1 367 ? 0.096 5.552 -12.537 1.00 93.94 367 LEU A CA 1
ATOM 2774 C C . LEU A 1 367 ? -0.781 6.145 -11.442 1.00 93.94 367 LEU A C 1
ATOM 2776 O O . LEU A 1 367 ? -1.272 5.429 -10.573 1.00 93.94 367 LEU A O 1
ATOM 2780 N N . TYR A 1 368 ? -0.952 7.460 -11.460 1.00 88.69 368 TYR A N 1
ATOM 2781 C CA . TYR A 1 368 ? -1.728 8.168 -10.452 1.00 88.69 368 TYR A CA 1
ATOM 2782 C C . TYR A 1 368 ? -3.210 8.134 -10.789 1.00 88.69 368 TYR A C 1
ATOM 2784 O O . TYR A 1 368 ? -3.599 8.414 -11.926 1.00 88.69 368 TYR A O 1
ATOM 2792 N N . GLY A 1 369 ? -4.053 7.835 -9.806 1.00 86.31 369 GLY A N 1
ATOM 2793 C CA . GLY A 1 369 ? -5.491 7.853 -10.009 1.00 86.31 369 GLY A CA 1
ATOM 2794 C C . GLY A 1 369 ? -6.302 7.425 -8.799 1.00 86.31 369 GLY A C 1
ATOM 2795 O O . GLY A 1 369 ? -5.783 7.222 -7.705 1.00 86.31 369 GLY A O 1
ATOM 2796 N N . LEU A 1 370 ? -7.603 7.284 -9.033 1.00 81.00 370 LEU A N 1
ATOM 2797 C CA . LEU A 1 370 ? -8.576 6.888 -8.020 1.00 81.00 370 LEU A CA 1
ATOM 2798 C C . LEU A 1 370 ? -8.778 5.378 -8.066 1.00 81.00 370 LEU A C 1
ATOM 2800 O O . LEU A 1 370 ? -9.113 4.848 -9.125 1.00 81.00 370 LEU A O 1
ATOM 2804 N N . ALA A 1 371 ? -8.605 4.699 -6.933 1.00 79.25 371 ALA A N 1
ATOM 2805 C CA . ALA A 1 371 ? -8.968 3.293 -6.796 1.00 79.25 371 ALA A CA 1
ATOM 2806 C C . ALA A 1 371 ? -10.496 3.141 -6.853 1.00 79.25 371 ALA A C 1
ATOM 2808 O O . ALA A 1 371 ? -11.228 3.881 -6.196 1.00 79.25 371 ALA A O 1
ATOM 2809 N N . VAL A 1 372 ? -10.974 2.188 -7.650 1.00 80.25 372 VAL A N 1
ATOM 2810 C CA . VAL A 1 372 ? -12.396 1.884 -7.818 1.00 80.25 372 VAL A CA 1
ATOM 2811 C C . VAL A 1 372 ? -12.622 0.412 -7.470 1.00 80.25 372 VAL A C 1
ATOM 2813 O O . VAL A 1 372 ? -12.064 -0.454 -8.151 1.00 80.25 372 VAL A O 1
ATOM 2816 N N . PRO A 1 373 ? -13.439 0.102 -6.449 1.00 75.94 373 PRO A N 1
ATOM 2817 C CA . PRO A 1 373 ? -13.812 -1.275 -6.160 1.00 75.94 373 PRO A CA 1
ATOM 2818 C C . PRO A 1 373 ? -14.664 -1.834 -7.307 1.00 75.94 373 PRO A C 1
ATOM 2820 O O . PRO A 1 373 ? -15.525 -1.138 -7.857 1.00 75.94 373 PRO A O 1
ATOM 2823 N N . ILE A 1 374 ? -14.426 -3.093 -7.676 1.00 76.25 374 ILE A N 1
ATOM 2824 C CA . ILE A 1 374 ? -15.243 -3.811 -8.659 1.00 76.25 374 ILE A CA 1
ATOM 2825 C C . ILE A 1 374 ? -15.986 -4.907 -7.927 1.00 76.25 374 ILE A C 1
ATOM 2827 O O . ILE A 1 374 ? -15.385 -5.875 -7.473 1.00 76.25 374 ILE A O 1
ATOM 2831 N N . TRP A 1 375 ? -17.298 -4.762 -7.846 1.00 76.38 375 TRP A N 1
ATOM 2832 C CA . TRP A 1 375 ? -18.153 -5.825 -7.351 1.00 76.38 375 TRP A CA 1
ATOM 2833 C C . TRP A 1 375 ? -18.574 -6.723 -8.515 1.00 76.38 375 TRP A C 1
ATOM 2835 O O . TRP A 1 375 ? -18.868 -6.189 -9.592 1.00 76.38 375 TRP A O 1
ATOM 2845 N N . PRO A 1 376 ? -18.641 -8.047 -8.317 1.00 74.25 376 PRO A N 1
ATOM 2846 C CA . PRO A 1 376 ? -19.229 -8.941 -9.294 1.00 74.25 376 PRO A CA 1
ATOM 2847 C C . PRO A 1 376 ? -20.651 -8.520 -9.650 1.00 74.25 376 PRO A C 1
ATOM 2849 O O . PRO A 1 376 ? -21.386 -7.970 -8.825 1.00 74.25 376 PRO A O 1
ATOM 2852 N N . SER A 1 377 ? -21.041 -8.773 -10.899 1.00 75.75 377 SER A N 1
ATOM 2853 C CA . SER A 1 377 ? -22.396 -8.478 -11.368 1.00 75.75 377 SER A CA 1
ATOM 2854 C C . SER A 1 377 ? -23.439 -9.364 -10.695 1.00 75.75 377 SER A C 1
ATOM 2856 O O . SER A 1 377 ? -24.571 -8.922 -10.520 1.00 75.75 377 SER A O 1
ATOM 2858 N N . ASN A 1 378 ? -23.060 -10.588 -10.313 1.00 79.50 378 ASN A N 1
ATOM 2859 C CA . ASN A 1 378 ? -23.891 -11.484 -9.525 1.00 79.50 378 ASN A CA 1
ATOM 2860 C C . ASN A 1 378 ? -23.700 -11.186 -8.025 1.00 79.50 378 ASN A C 1
ATOM 2862 O O . ASN A 1 378 ? -22.624 -11.460 -7.495 1.00 79.50 378 ASN A O 1
ATOM 2866 N N . PRO A 1 379 ? -24.718 -10.678 -7.308 1.00 76.38 379 PRO A N 1
ATOM 2867 C CA . PRO A 1 379 ? -24.609 -10.410 -5.874 1.00 76.38 379 PRO A CA 1
ATOM 2868 C C . PRO A 1 379 ? -24.367 -11.664 -5.025 1.00 76.38 379 PRO A C 1
ATOM 2870 O O . PRO A 1 379 ? -23.881 -11.539 -3.905 1.00 76.38 379 PRO A O 1
ATOM 2873 N N . ALA A 1 380 ? -24.697 -12.849 -5.554 1.00 80.12 380 ALA A N 1
ATOM 2874 C CA . ALA A 1 380 ? -24.476 -14.135 -4.898 1.00 80.12 380 ALA A CA 1
ATOM 2875 C C . ALA A 1 380 ? -23.042 -14.671 -5.062 1.00 80.12 380 ALA A C 1
ATOM 2877 O O . ALA A 1 380 ? -22.724 -15.722 -4.512 1.00 80.12 380 ALA A O 1
ATOM 2878 N N . GLU A 1 381 ? -22.184 -13.990 -5.826 1.00 83.12 381 GLU A N 1
ATOM 2879 C CA . GLU A 1 381 ? -20.772 -14.353 -5.926 1.00 83.12 381 GLU A CA 1
ATOM 2880 C C . GLU A 1 381 ? -20.029 -13.947 -4.648 1.00 83.12 381 GLU A C 1
ATOM 2882 O O . GLU A 1 381 ? -20.160 -12.818 -4.163 1.00 83.12 381 GLU A O 1
ATOM 2887 N N . GLU A 1 382 ? -19.259 -14.882 -4.093 1.00 86.31 382 GLU A N 1
ATOM 2888 C CA . GLU A 1 382 ? -18.461 -14.635 -2.897 1.00 86.31 382 GLU A CA 1
ATOM 2889 C C . GLU A 1 382 ? -17.281 -13.706 -3.218 1.00 86.31 382 GLU A C 1
ATOM 2891 O O . GLU A 1 382 ? -16.516 -13.933 -4.154 1.00 86.31 382 GLU A O 1
ATOM 2896 N N . VAL A 1 383 ? -17.106 -12.664 -2.406 1.00 87.88 383 VAL A N 1
ATOM 2897 C CA . VAL A 1 383 ? -16.022 -11.684 -2.520 1.00 87.88 383 VAL A CA 1
ATOM 2898 C C . VAL A 1 383 ? -15.368 -11.408 -1.179 1.00 87.88 383 VAL A C 1
ATOM 2900 O O . VAL A 1 383 ? -15.996 -11.532 -0.131 1.00 87.88 383 VAL A O 1
ATOM 2903 N N . GLU A 1 384 ? -14.114 -10.955 -1.206 1.00 90.44 384 GLU A N 1
ATOM 2904 C CA . GLU A 1 384 ? -13.434 -10.445 -0.013 1.00 90.44 384 GLU A CA 1
ATOM 2905 C C . GLU A 1 384 ? -13.965 -9.041 0.344 1.00 90.44 384 GLU A C 1
ATOM 2907 O O . GLU A 1 384 ? -13.532 -8.027 -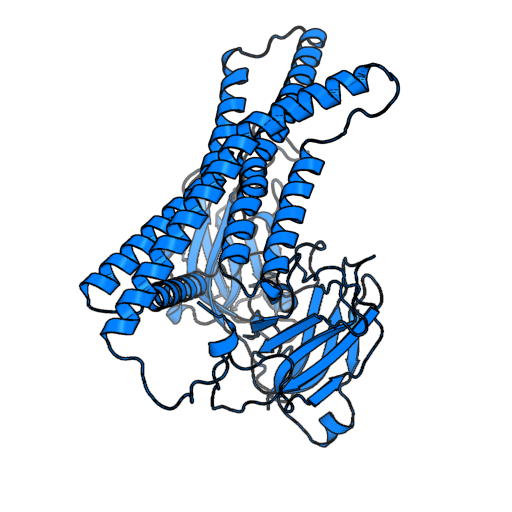0.205 1.00 90.44 384 GLU A O 1
ATOM 2912 N N . LEU A 1 385 ? -14.913 -8.977 1.279 1.00 91.38 385 LEU A N 1
ATOM 2913 C CA . LEU A 1 385 ? -15.559 -7.748 1.750 1.00 91.38 385 LEU A CA 1
ATOM 2914 C C . LEU A 1 385 ? -14.617 -6.856 2.573 1.00 91.38 385 LEU A C 1
ATOM 2916 O O . LEU A 1 385 ? -14.812 -5.643 2.625 1.00 91.38 385 LEU A O 1
ATOM 2920 N N . SER A 1 386 ? -13.603 -7.430 3.226 1.00 92.44 386 SER A N 1
ATOM 2921 C CA . SER A 1 386 ? -12.641 -6.687 4.056 1.00 92.44 386 SER A CA 1
ATOM 2922 C C . SER A 1 386 ? -11.491 -6.062 3.267 1.00 92.44 386 SER A C 1
ATOM 2924 O O . SER A 1 386 ? -10.758 -5.245 3.820 1.00 92.44 386 SER A O 1
ATOM 2926 N N . ALA A 1 387 ? -11.299 -6.438 2.000 1.00 85.44 387 ALA A N 1
ATOM 2927 C CA . ALA A 1 387 ? -10.124 -6.039 1.238 1.00 85.44 387 ALA A CA 1
ATOM 2928 C C . ALA A 1 387 ? -10.033 -4.511 1.092 1.00 85.44 387 ALA A C 1
ATOM 2930 O O . ALA A 1 387 ? -10.999 -3.852 0.695 1.00 85.44 387 ALA A O 1
ATOM 2931 N N . ALA A 1 388 ? -8.844 -3.938 1.313 1.00 80.19 388 ALA A N 1
ATOM 2932 C CA . ALA A 1 388 ? -8.623 -2.495 1.158 1.00 80.19 388 ALA A CA 1
ATOM 2933 C C . ALA A 1 388 ? -8.957 -2.013 -0.265 1.00 80.19 388 ALA A C 1
ATOM 2935 O O . ALA A 1 388 ? -9.532 -0.945 -0.466 1.00 80.19 388 ALA A O 1
ATOM 2936 N N . VAL A 1 389 ? -8.668 -2.852 -1.265 1.00 74.38 389 VAL A N 1
ATOM 2937 C CA . VAL A 1 389 ? -8.981 -2.593 -2.680 1.00 74.38 389 VAL A CA 1
ATOM 2938 C C . VAL A 1 389 ? -10.482 -2.611 -2.986 1.00 74.38 389 VAL A C 1
ATOM 2940 O O . VAL A 1 389 ? -10.899 -2.071 -4.010 1.00 74.38 389 VAL A O 1
ATOM 2943 N N . MET A 1 390 ? -11.280 -3.203 -2.094 1.00 75.00 390 MET A N 1
ATOM 2944 C CA . MET A 1 390 ? -12.741 -3.224 -2.142 1.00 75.00 390 MET A CA 1
ATOM 2945 C C . MET A 1 390 ? -13.376 -2.127 -1.274 1.00 75.00 390 MET A C 1
ATOM 2947 O O . MET A 1 390 ? -14.597 -2.032 -1.215 1.00 75.00 390 MET A O 1
ATOM 2951 N N . GLY A 1 391 ? -12.568 -1.264 -0.647 1.00 74.62 391 GLY A N 1
ATOM 2952 C CA . GLY A 1 391 ? -13.028 -0.189 0.236 1.00 74.62 391 GLY A CA 1
ATOM 2953 C C . GLY A 1 391 ? -13.034 -0.551 1.721 1.00 74.62 391 GLY A C 1
ATOM 2954 O O . GLY A 1 391 ? -13.562 0.220 2.519 1.00 74.62 391 GLY A O 1
ATOM 2955 N N . GLY A 1 392 ? -12.464 -1.699 2.100 1.00 82.62 392 GLY A N 1
ATOM 2956 C CA . GLY A 1 392 ? -12.286 -2.067 3.500 1.00 82.62 392 GLY A CA 1
ATOM 2957 C C . GLY A 1 392 ? -11.304 -1.139 4.220 1.00 82.62 392 GLY A C 1
ATOM 2958 O O . GLY A 1 392 ? -10.282 -0.738 3.660 1.00 82.62 392 GLY A O 1
ATOM 2959 N N . VAL A 1 393 ? -11.609 -0.780 5.467 1.00 81.25 393 VAL A N 1
ATOM 2960 C CA . VAL A 1 393 ? -10.807 0.172 6.253 1.00 81.25 393 VAL A CA 1
ATOM 2961 C C . VAL A 1 393 ? -10.665 -0.318 7.688 1.00 81.25 393 VAL A C 1
ATOM 2963 O O . VAL A 1 393 ? -11.658 -0.642 8.332 1.00 81.25 393 VAL A O 1
ATOM 2966 N N . ALA A 1 394 ? -9.439 -0.325 8.216 1.00 84.88 394 ALA A N 1
ATOM 2967 C CA . ALA A 1 394 ? -9.209 -0.502 9.647 1.00 84.88 394 ALA A CA 1
ATOM 2968 C C . ALA A 1 394 ? -9.590 0.798 10.371 1.00 84.88 394 ALA A C 1
ATOM 2970 O O . ALA A 1 394 ? -9.042 1.862 10.083 1.00 84.88 394 ALA A O 1
ATOM 2971 N N . VAL A 1 395 ? -10.565 0.707 11.267 1.00 80.44 395 VAL A N 1
ATOM 2972 C CA . VAL A 1 395 ? -11.253 1.841 11.891 1.00 80.44 395 VAL A CA 1
ATOM 2973 C C . VAL A 1 395 ? -10.630 2.190 13.238 1.00 80.44 395 VAL A C 1
ATOM 2975 O O . VAL A 1 395 ? -10.251 3.336 13.473 1.00 80.44 395 VAL A O 1
ATOM 2978 N N . THR A 1 396 ? -10.513 1.196 14.115 1.00 84.12 396 THR A N 1
ATOM 2979 C CA . THR A 1 396 ? -9.952 1.321 15.464 1.00 84.12 396 THR A CA 1
ATOM 2980 C C . THR A 1 396 ? -9.235 0.028 15.842 1.00 84.12 396 THR A C 1
ATOM 2982 O O . THR A 1 396 ? -9.467 -1.023 15.244 1.00 84.12 396 THR A O 1
ATOM 2985 N N . TRP A 1 397 ? -8.334 0.100 16.817 1.00 91.25 397 TRP A N 1
ATOM 2986 C CA . TRP A 1 397 ? -7.547 -1.033 17.303 1.00 91.25 397 TRP A CA 1
ATOM 2987 C C . TRP A 1 397 ? -7.169 -0.828 18.773 1.00 91.25 397 TRP A C 1
ATOM 2989 O O . TRP A 1 397 ? -7.180 0.305 19.261 1.00 91.25 397 TRP A O 1
ATOM 2999 N N . SER A 1 398 ? -6.840 -1.909 19.479 1.00 88.62 398 SER A N 1
ATOM 3000 C CA . SER A 1 398 ? -6.450 -1.876 20.897 1.00 88.62 398 SER A CA 1
ATOM 3001 C C . SER A 1 398 ? -5.021 -1.367 21.114 1.00 88.62 398 SER A C 1
ATOM 3003 O O . SER A 1 398 ? -4.792 -0.445 21.895 1.00 88.62 398 SER A O 1
ATOM 3005 N N . ASP A 1 399 ? -4.063 -1.960 20.404 1.00 87.69 399 ASP A N 1
ATOM 3006 C CA . ASP A 1 399 ? -2.633 -1.672 20.457 1.00 87.69 399 ASP A CA 1
ATOM 3007 C C . ASP A 1 399 ? -2.034 -1.800 19.053 1.00 87.69 399 ASP A C 1
ATOM 3009 O O . ASP A 1 399 ? -2.592 -2.426 18.148 1.00 87.69 399 ASP A O 1
ATOM 3013 N N . GLN A 1 400 ? -0.892 -1.153 18.852 1.00 80.94 400 GLN A N 1
ATOM 3014 C CA . GLN A 1 400 ? -0.157 -1.240 17.604 1.00 80.94 400 GLN A CA 1
ATOM 3015 C C . GLN A 1 400 ? 1.328 -1.014 17.873 1.00 80.94 400 GLN A C 1
ATOM 3017 O O . GLN A 1 400 ? 1.831 0.112 17.812 1.00 80.94 400 GLN A O 1
ATOM 3022 N N . HIS A 1 401 ? 2.026 -2.091 18.222 1.00 76.31 401 HIS A N 1
ATOM 3023 C CA . HIS A 1 401 ? 3.439 -2.037 18.567 1.00 76.31 401 HIS A CA 1
ATOM 3024 C C . HIS A 1 401 ? 4.333 -2.021 17.332 1.00 76.31 401 HIS A C 1
ATOM 3026 O O . HIS A 1 401 ? 5.194 -1.147 17.209 1.00 76.31 401 HIS A O 1
ATOM 3032 N N . PHE A 1 402 ? 4.101 -2.973 16.425 1.00 72.12 402 PHE A N 1
ATOM 3033 C CA . PHE A 1 402 ? 4.784 -3.089 15.144 1.00 72.12 402 PHE A CA 1
ATOM 3034 C C . PHE A 1 402 ? 3.770 -3.299 14.020 1.00 72.12 402 PHE A C 1
ATOM 3036 O O . PHE A 1 402 ? 2.705 -3.885 14.207 1.00 72.12 402 PHE A O 1
ATOM 3043 N N . GLY A 1 403 ? 4.098 -2.794 12.831 1.00 73.38 403 GLY A N 1
ATOM 3044 C CA . GLY A 1 403 ? 3.158 -2.801 11.715 1.00 73.38 403 GLY A CA 1
ATOM 3045 C C . GLY A 1 403 ? 1.942 -1.897 11.954 1.00 73.38 403 GLY A C 1
ATOM 3046 O O . GLY A 1 403 ? 1.899 -1.119 12.907 1.00 73.38 403 GLY A O 1
ATOM 3047 N N . GLN A 1 404 ? 0.973 -1.935 11.044 1.00 80.81 404 GLN A N 1
ATOM 3048 C CA . GLN A 1 404 ? -0.228 -1.097 11.092 1.00 80.81 404 GLN A CA 1
ATOM 3049 C C . GLN A 1 404 ? -1.467 -1.981 10.956 1.00 80.81 404 GLN A C 1
ATOM 3051 O O . GLN A 1 404 ? -1.457 -2.896 10.140 1.00 80.81 404 GLN A O 1
ATOM 3056 N N . ALA A 1 405 ? -2.550 -1.687 11.676 1.00 85.12 405 ALA A N 1
ATOM 3057 C CA . ALA A 1 405 ? -3.806 -2.438 11.583 1.00 85.12 405 ALA A CA 1
ATOM 3058 C C . ALA A 1 405 ? -4.351 -2.496 10.141 1.00 85.12 405 ALA A C 1
ATOM 3060 O O . ALA A 1 405 ? -4.855 -3.524 9.696 1.00 85.12 405 ALA A O 1
ATOM 3061 N N . GLY A 1 406 ? -4.160 -1.425 9.360 1.00 82.19 406 GLY A N 1
ATOM 3062 C CA . GLY A 1 406 ? -4.516 -1.392 7.937 1.00 82.19 406 GLY A CA 1
ATOM 3063 C C . GLY A 1 406 ? -3.783 -2.430 7.074 1.00 82.19 406 GLY A C 1
ATOM 3064 O O . GLY A 1 406 ? -4.306 -2.823 6.033 1.00 82.19 406 GLY A O 1
ATOM 3065 N N . ASN A 1 407 ? -2.622 -2.934 7.514 1.00 85.44 407 ASN A N 1
ATOM 3066 C CA . ASN A 1 407 ? -1.883 -3.973 6.794 1.00 85.44 407 ASN A CA 1
ATOM 3067 C C . ASN A 1 407 ? -2.651 -5.297 6.715 1.00 85.44 407 ASN A C 1
ATOM 3069 O O . ASN A 1 407 ? -2.434 -6.074 5.785 1.00 85.44 407 ASN A O 1
ATOM 3073 N N . LEU A 1 408 ? -3.568 -5.543 7.657 1.00 91.94 408 LEU A N 1
ATOM 3074 C CA . LEU A 1 408 ? -4.404 -6.741 7.667 1.00 91.94 408 LEU A CA 1
ATOM 3075 C C . LEU A 1 408 ? -5.269 -6.868 6.409 1.00 91.94 408 LEU A C 1
ATOM 3077 O O . LEU A 1 408 ? -5.595 -7.982 6.011 1.00 91.94 408 LEU A O 1
ATOM 3081 N N . LEU A 1 409 ? -5.613 -5.736 5.793 1.00 88.00 409 LEU A N 1
ATOM 3082 C CA . LEU A 1 409 ? -6.532 -5.637 4.656 1.00 88.00 409 LEU A CA 1
ATOM 3083 C C . LEU A 1 409 ? -5.797 -5.555 3.315 1.00 88.00 409 LEU A C 1
ATOM 3085 O O . LEU A 1 409 ? -6.422 -5.366 2.265 1.00 88.00 409 LEU A O 1
ATOM 3089 N N . LEU A 1 410 ? -4.462 -5.616 3.348 1.00 83.50 410 LEU A N 1
ATOM 3090 C CA . LEU A 1 410 ? -3.653 -5.534 2.146 1.00 83.50 410 LEU A CA 1
ATOM 3091 C C . LEU A 1 410 ? -3.739 -6.839 1.347 1.00 83.50 410 LEU A C 1
ATOM 3093 O O . LEU A 1 410 ? -3.794 -7.929 1.910 1.00 83.50 410 LEU A O 1
ATOM 3097 N N . PRO A 1 411 ? -3.673 -6.758 0.018 1.00 77.81 411 PRO A N 1
ATOM 3098 C CA . PRO A 1 411 ? -3.609 -7.943 -0.824 1.00 77.81 411 PRO A CA 1
ATOM 3099 C C . PRO A 1 411 ? -2.338 -8.789 -0.592 1.00 77.81 411 PRO A C 1
ATOM 3101 O O . PRO A 1 411 ? -1.331 -8.341 -0.030 1.00 77.81 411 PRO A O 1
ATOM 3104 N N . GLY A 1 412 ? -2.386 -10.042 -1.057 1.00 83.38 412 GLY A N 1
ATOM 3105 C CA . GLY A 1 412 ? -1.293 -11.011 -0.911 1.00 83.38 412 GLY A CA 1
ATOM 3106 C C . GLY A 1 412 ? -1.101 -11.492 0.532 1.00 83.38 412 GLY A C 1
ATOM 3107 O O . GLY A 1 412 ? -2.007 -11.376 1.353 1.00 83.38 412 GLY A O 1
ATOM 3108 N N . ARG A 1 413 ? 0.076 -12.054 0.829 1.00 86.50 413 ARG A N 1
ATOM 3109 C CA . ARG A 1 413 ? 0.437 -12.558 2.170 1.00 86.50 413 ARG A CA 1
ATOM 3110 C C . ARG A 1 413 ? 1.659 -11.859 2.789 1.00 86.50 413 ARG A C 1
ATOM 3112 O O . ARG A 1 413 ? 2.138 -12.246 3.844 1.00 86.50 413 ARG A O 1
ATOM 3119 N N . GLY A 1 414 ? 2.135 -10.785 2.161 1.00 81.81 414 GLY A N 1
ATOM 3120 C CA . GLY A 1 414 ? 3.285 -10.011 2.636 1.00 81.81 414 GLY A CA 1
ATOM 3121 C C . GLY A 1 414 ? 4.647 -10.666 2.374 1.00 81.81 414 GLY A C 1
ATOM 3122 O O . GLY A 1 414 ? 4.727 -11.718 1.743 1.00 81.81 414 GLY A O 1
ATOM 3123 N N . LYS A 1 415 ? 5.717 -9.982 2.796 1.00 79.94 415 LYS A N 1
ATOM 3124 C CA . LYS A 1 415 ? 7.125 -10.356 2.545 1.00 79.94 415 LYS A CA 1
ATOM 3125 C C . LYS A 1 415 ? 7.923 -10.716 3.805 1.00 79.94 415 LYS A C 1
ATOM 3127 O O . LYS A 1 415 ? 8.875 -11.488 3.737 1.00 79.94 415 LYS A O 1
ATOM 3132 N N . ASP A 1 416 ? 7.601 -10.085 4.929 1.00 83.38 416 ASP A N 1
ATOM 3133 C CA . ASP A 1 416 ? 8.301 -10.191 6.212 1.00 83.38 416 ASP A CA 1
ATOM 3134 C C . ASP A 1 416 ? 7.350 -9.753 7.333 1.00 83.38 416 ASP A C 1
ATOM 3136 O O . ASP A 1 416 ? 6.212 -9.410 7.062 1.00 83.38 416 ASP A O 1
ATOM 3140 N N . MET A 1 417 ? 7.739 -9.766 8.608 1.00 81.38 417 MET A N 1
ATOM 3141 C CA . MET A 1 417 ? 6.822 -9.384 9.700 1.00 81.38 417 MET A CA 1
ATOM 3142 C C . MET A 1 417 ? 6.360 -7.913 9.651 1.00 81.38 417 MET A C 1
ATOM 3144 O O . MET A 1 417 ? 5.263 -7.614 10.119 1.00 81.38 417 MET A O 1
ATOM 3148 N N . GLY A 1 418 ? 7.143 -7.010 9.050 1.00 79.25 418 GLY A N 1
ATOM 3149 C CA . GLY A 1 418 ? 6.916 -5.562 9.088 1.00 79.25 418 GLY A CA 1
ATOM 3150 C C . GLY A 1 418 ? 5.672 -5.087 8.334 1.00 79.25 418 GLY A C 1
ATOM 3151 O O . GLY A 1 418 ? 5.179 -3.991 8.596 1.00 79.25 418 GLY A O 1
ATOM 3152 N N . ASP A 1 419 ? 5.132 -5.914 7.438 1.00 80.56 419 ASP A N 1
ATOM 3153 C CA . ASP A 1 419 ? 3.895 -5.650 6.695 1.00 80.56 419 ASP A CA 1
ATOM 3154 C C . ASP A 1 419 ? 2.669 -6.410 7.244 1.00 80.56 419 ASP A C 1
ATOM 3156 O O . ASP A 1 419 ? 1.713 -6.675 6.513 1.00 80.56 419 ASP A O 1
ATOM 3160 N N . GLY A 1 420 ? 2.703 -6.793 8.527 1.00 88.00 420 GLY A N 1
ATOM 3161 C CA . GLY A 1 420 ? 1.542 -7.263 9.296 1.00 88.00 420 GLY A CA 1
ATOM 3162 C C . GLY A 1 420 ? 1.058 -6.225 10.315 1.00 88.00 420 GLY A C 1
ATOM 3163 O O . GLY A 1 420 ? 1.403 -5.046 10.217 1.00 88.00 420 GLY A O 1
ATOM 3164 N N . TRP A 1 421 ? 0.281 -6.677 11.294 1.00 95.31 421 TRP A N 1
ATOM 3165 C CA . TRP A 1 421 ? -0.083 -5.952 12.514 1.00 95.31 421 TRP A CA 1
ATOM 3166 C C . TRP A 1 421 ? 0.370 -6.777 13.718 1.00 95.31 421 TRP A C 1
ATOM 3168 O O . TRP A 1 421 ? 0.121 -7.979 13.751 1.00 95.31 421 TRP A O 1
ATOM 3178 N N . GLU A 1 422 ? 1.050 -6.157 14.679 1.00 93.44 422 GLU A N 1
ATOM 3179 C CA . GLU A 1 422 ? 1.571 -6.818 15.875 1.00 93.44 422 GLU A CA 1
ATOM 3180 C C . GLU A 1 422 ? 1.402 -5.935 17.112 1.00 93.44 422 GLU A C 1
ATOM 3182 O O . GLU A 1 422 ? 1.718 -4.738 17.098 1.00 93.44 422 GLU A O 1
ATOM 3187 N N . THR A 1 423 ? 0.947 -6.551 18.201 1.00 92.62 423 THR A N 1
ATOM 3188 C CA . THR A 1 423 ? 0.749 -5.898 19.495 1.00 92.62 423 THR A CA 1
ATOM 3189 C C . THR A 1 423 ? 1.847 -6.230 20.496 1.00 92.62 423 THR A C 1
ATOM 3191 O O . THR A 1 423 ? 2.665 -7.138 20.316 1.00 92.62 423 THR A O 1
ATOM 3194 N N . LYS A 1 424 ? 1.924 -5.437 21.566 1.00 90.69 424 LYS A N 1
ATOM 3195 C CA . LYS A 1 424 ? 2.860 -5.693 22.663 1.00 90.69 424 LYS A CA 1
ATOM 3196 C C . LYS A 1 424 ? 2.494 -6.982 23.378 1.00 90.69 424 LYS A C 1
ATOM 3198 O O . LYS A 1 424 ? 1.340 -7.223 23.706 1.00 90.69 424 LYS A O 1
ATOM 3203 N N . ARG A 1 425 ? 3.528 -7.722 23.779 1.00 92.75 425 ARG A N 1
ATOM 3204 C CA . ARG A 1 425 ? 3.362 -8.861 24.680 1.00 92.75 425 ARG A CA 1
ATOM 3205 C C . ARG A 1 425 ? 2.674 -8.432 25.974 1.00 92.75 425 ARG A C 1
ATOM 3207 O O . ARG A 1 425 ? 3.207 -7.604 26.721 1.00 92.75 425 ARG A O 1
ATOM 3214 N N . SER A 1 426 ? 1.550 -9.059 26.272 1.00 91.81 426 SER A N 1
ATOM 3215 C CA . SER A 1 426 ? 0.782 -8.840 27.484 1.00 91.81 426 SER A CA 1
ATOM 3216 C C . SER A 1 426 ? 1.168 -9.844 28.576 1.00 91.81 426 SER A C 1
ATOM 3218 O O . SER A 1 426 ? 1.838 -10.855 28.350 1.00 91.81 426 SER A O 1
ATOM 3220 N N . ARG A 1 427 ? 0.801 -9.518 29.818 1.00 88.00 427 ARG A N 1
ATOM 3221 C CA . ARG A 1 427 ? 0.932 -10.409 30.988 1.00 88.00 427 ARG A CA 1
ATOM 3222 C C . ARG A 1 427 ? -0.329 -10.428 31.856 1.00 88.00 427 ARG A C 1
ATOM 3224 O O . ARG A 1 427 ? -0.344 -11.093 32.888 1.00 88.00 427 ARG A O 1
ATOM 3231 N N . GLY A 1 428 ? -1.347 -9.653 31.478 1.00 84.62 428 GLY A N 1
ATOM 3232 C CA . GLY A 1 428 ? -2.613 -9.579 32.196 1.00 84.62 428 GLY A CA 1
ATOM 3233 C C . GLY A 1 428 ? -3.436 -10.839 31.957 1.00 84.62 428 GLY A C 1
ATOM 3234 O O . GLY A 1 428 ? -3.442 -11.385 30.856 1.00 84.62 428 GLY A O 1
ATOM 3235 N N . VAL A 1 429 ? -4.126 -11.312 32.993 1.00 87.38 429 VAL A N 1
ATOM 3236 C CA . VAL A 1 429 ? -5.048 -12.444 32.859 1.00 87.38 429 VAL A CA 1
ATOM 3237 C C . VAL A 1 429 ? -6.243 -11.996 32.020 1.00 87.38 429 VAL A C 1
ATOM 3239 O O . VAL A 1 429 ? -6.861 -10.985 32.338 1.00 87.38 429 VAL A O 1
ATOM 3242 N N . GLY A 1 430 ? -6.554 -12.746 30.960 1.00 86.50 430 GLY A N 1
ATOM 3243 C CA . GLY A 1 430 ? -7.669 -12.433 30.061 1.00 86.50 430 GLY A CA 1
ATOM 3244 C C . GLY A 1 430 ? -7.438 -11.216 29.162 1.00 86.50 430 GLY A C 1
ATOM 3245 O O . GLY A 1 430 ? -8.409 -10.623 28.712 1.00 86.50 430 GLY A O 1
ATOM 3246 N N . HIS A 1 431 ? -6.181 -10.812 28.932 1.00 93.06 431 HIS A N 1
ATOM 3247 C CA . HIS A 1 431 ? -5.868 -9.768 27.951 1.00 93.06 431 HIS A CA 1
ATOM 3248 C C . HIS A 1 431 ? -6.257 -10.223 26.542 1.00 93.06 431 HIS A C 1
ATOM 3250 O O . HIS A 1 431 ? -6.054 -11.387 26.197 1.00 93.06 431 HIS A O 1
ATOM 3256 N N . GLU A 1 432 ? -6.792 -9.294 25.757 1.00 94.94 432 GLU A N 1
ATOM 3257 C CA . GLU A 1 432 ? -7.147 -9.476 24.355 1.00 94.94 432 GLU A CA 1
ATOM 3258 C C . GLU A 1 432 ? -6.768 -8.208 23.592 1.00 94.94 432 GLU A C 1
ATOM 3260 O O . GLU A 1 432 ? -7.003 -7.089 24.064 1.00 94.94 432 GLU A O 1
ATOM 3265 N N . ASP A 1 433 ? -6.231 -8.381 22.392 1.00 95.62 433 ASP A N 1
ATOM 3266 C CA . ASP A 1 433 ? -6.019 -7.294 21.446 1.00 95.62 433 ASP A CA 1
ATOM 3267 C C . ASP A 1 433 ? -6.979 -7.419 20.267 1.00 95.62 433 ASP A C 1
ATOM 3269 O O . ASP A 1 433 ? -7.401 -8.513 19.909 1.00 95.62 433 ASP A O 1
ATOM 3273 N N . TRP A 1 434 ? -7.361 -6.306 19.647 1.00 95.44 434 TRP A N 1
ATOM 3274 C CA . TRP A 1 434 ? -8.385 -6.315 18.607 1.00 95.44 434 TRP A CA 1
ATOM 3275 C C . TRP A 1 434 ? -8.193 -5.224 17.557 1.00 95.44 434 TRP A C 1
ATOM 3277 O O . TRP A 1 434 ? -7.586 -4.183 17.814 1.00 95.44 434 TRP A O 1
ATOM 3287 N N . VAL A 1 435 ? -8.775 -5.453 16.378 1.00 94.75 435 VAL A N 1
ATOM 3288 C CA . VAL A 1 435 ? -8.942 -4.463 15.304 1.00 94.75 435 VAL A CA 1
ATOM 3289 C C . VAL A 1 435 ? -10.385 -4.497 14.819 1.00 94.75 435 VAL A C 1
ATOM 3291 O O . VAL A 1 435 ? -10.907 -5.561 14.496 1.00 94.75 435 VAL A O 1
ATOM 3294 N N . VAL A 1 436 ? -11.013 -3.326 14.718 1.00 93.19 436 VAL A N 1
ATOM 3295 C CA . VAL A 1 436 ? -12.301 -3.138 14.042 1.00 93.19 436 VAL A CA 1
ATOM 3296 C C . VAL A 1 436 ? -12.050 -2.726 12.597 1.00 93.19 436 VAL A C 1
ATOM 3298 O O . VAL A 1 436 ? -11.308 -1.786 12.311 1.00 93.19 436 VAL A O 1
ATOM 3301 N N . VAL A 1 437 ? -12.707 -3.420 11.681 1.00 91.62 437 VAL A N 1
ATOM 3302 C CA . VAL A 1 437 ? -12.619 -3.253 10.236 1.00 91.62 437 VAL A CA 1
ATOM 3303 C C . VAL A 1 437 ? -14.003 -2.915 9.703 1.00 91.62 437 VAL A C 1
ATOM 3305 O O . VAL A 1 437 ? -14.945 -3.681 9.882 1.00 91.62 437 VAL A O 1
ATOM 3308 N N . LYS A 1 438 ? -14.125 -1.787 9.007 1.00 89.69 438 LYS A N 1
ATOM 3309 C CA . LYS A 1 438 ? -15.280 -1.490 8.161 1.00 89.69 438 LYS A CA 1
ATOM 3310 C C . LYS A 1 438 ? -15.138 -2.260 6.854 1.00 89.69 438 LYS A C 1
ATOM 3312 O O . LYS A 1 438 ? -14.102 -2.159 6.197 1.00 89.69 438 LYS A O 1
ATOM 3317 N N . LEU A 1 439 ? -16.169 -3.008 6.479 1.00 89.81 439 LEU A N 1
ATOM 3318 C CA . LEU A 1 439 ? -16.222 -3.721 5.207 1.00 89.81 439 LEU A CA 1
ATOM 3319 C C . LEU A 1 439 ? -16.455 -2.738 4.052 1.00 89.81 439 LEU A C 1
ATOM 3321 O O . LEU A 1 439 ? -17.109 -1.706 4.212 1.00 89.81 439 LEU A O 1
ATOM 3325 N N . GLY A 1 440 ? -15.943 -3.075 2.869 1.00 85.00 440 GLY A N 1
ATOM 3326 C CA . GLY A 1 440 ? -16.122 -2.276 1.656 1.00 85.00 440 GLY A CA 1
ATOM 3327 C C . GLY A 1 440 ? -17.574 -2.205 1.172 1.00 85.00 440 GLY A C 1
ATOM 3328 O O . GLY A 1 440 ? -17.961 -1.253 0.496 1.00 85.00 440 GLY A O 1
ATOM 3329 N N . ALA A 1 441 ? -18.389 -3.190 1.550 1.00 87.44 441 ALA A N 1
ATOM 3330 C CA . ALA A 1 441 ? -19.834 -3.193 1.378 1.00 87.44 441 ALA A CA 1
ATOM 3331 C C . ALA A 1 441 ? -20.497 -3.986 2.509 1.00 87.44 441 ALA A C 1
ATOM 3333 O O . ALA A 1 441 ? -19.892 -4.902 3.071 1.00 87.44 441 ALA A O 1
ATOM 3334 N N . ARG A 1 442 ? -21.761 -3.659 2.802 1.00 90.88 442 ARG A N 1
ATOM 3335 C CA . ARG A 1 442 ? -22.613 -4.473 3.671 1.00 90.88 442 ARG A CA 1
ATOM 3336 C C . ARG A 1 442 ? -22.810 -5.853 3.037 1.00 90.88 442 ARG A C 1
ATOM 3338 O O . ARG A 1 442 ? -23.148 -5.944 1.854 1.00 90.88 442 ARG A O 1
ATOM 3345 N N . GLY A 1 443 ? -22.590 -6.921 3.798 1.00 91.31 443 GLY A N 1
ATOM 3346 C CA . GLY A 1 443 ? -22.611 -8.273 3.240 1.00 91.31 443 GLY A CA 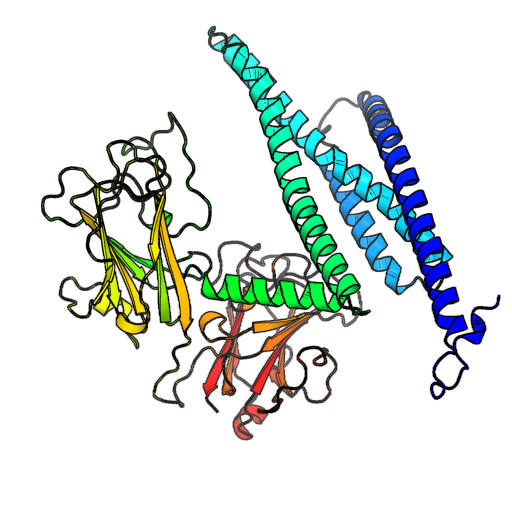1
ATOM 3347 C C . GLY A 1 443 ? -22.898 -9.374 4.250 1.00 91.31 443 GLY A C 1
ATOM 3348 O O . GLY A 1 443 ? -22.703 -9.203 5.451 1.00 91.31 443 GLY A O 1
ATOM 3349 N N . ARG A 1 444 ? -23.378 -10.507 3.737 1.00 92.44 444 ARG A N 1
ATOM 3350 C CA . ARG A 1 444 ? -23.559 -11.764 4.472 1.00 92.44 444 ARG A CA 1
ATOM 3351 C C . ARG A 1 444 ? -22.252 -12.535 4.392 1.00 92.44 444 ARG A C 1
ATOM 3353 O O . ARG A 1 444 ? -21.774 -12.802 3.292 1.00 92.44 444 ARG A O 1
ATOM 3360 N N . VAL A 1 445 ? -21.658 -12.844 5.536 1.00 92.75 445 VAL A N 1
ATOM 3361 C CA . VAL A 1 445 ? -20.328 -13.461 5.594 1.00 92.75 445 VAL A CA 1
ATOM 3362 C C . VAL A 1 445 ? -20.462 -14.974 5.612 1.00 92.75 445 VAL A C 1
ATOM 3364 O O . VAL A 1 445 ? -21.248 -15.505 6.389 1.00 92.75 445 VAL A O 1
ATOM 3367 N N . GLY A 1 446 ? -19.714 -15.645 4.734 1.00 91.38 446 GLY A N 1
ATOM 3368 C CA . GLY A 1 446 ? -19.677 -17.106 4.633 1.00 91.38 446 GLY A CA 1
ATOM 3369 C C . GLY A 1 446 ? -18.450 -17.705 5.314 1.00 91.38 446 GLY A C 1
ATOM 3370 O O . GLY A 1 446 ? -18.547 -18.719 6.007 1.00 91.38 446 GLY A O 1
ATOM 3371 N N . ARG A 1 447 ? -17.293 -17.044 5.184 1.00 94.56 447 ARG A N 1
ATOM 3372 C CA . ARG A 1 447 ? -16.037 -17.505 5.788 1.00 94.56 447 ARG A CA 1
ATOM 3373 C C . ARG A 1 447 ? -15.072 -16.368 6.093 1.00 94.56 447 ARG A C 1
ATOM 3375 O O . ARG A 1 447 ? -15.114 -15.293 5.491 1.00 94.56 447 ARG A O 1
ATOM 3382 N N . VAL A 1 448 ? -14.158 -16.632 7.015 1.00 96.69 448 VAL A N 1
ATOM 3383 C CA . VAL A 1 448 ? -13.116 -15.707 7.451 1.00 96.69 448 VAL A CA 1
ATOM 3384 C C . VAL A 1 448 ? -11.763 -16.404 7.398 1.00 96.69 448 VAL A C 1
ATOM 3386 O O . VAL A 1 448 ? -11.630 -17.541 7.838 1.00 96.69 448 VAL A O 1
ATOM 3389 N N . VAL A 1 449 ? -10.745 -15.718 6.881 1.00 97.75 449 VAL A N 1
ATOM 3390 C CA . VAL A 1 449 ? -9.361 -16.202 6.859 1.00 97.75 449 VAL A CA 1
ATOM 3391 C C . VAL A 1 449 ? -8.478 -15.300 7.712 1.00 97.75 449 VAL A C 1
ATOM 3393 O O . VAL A 1 449 ? -8.418 -14.085 7.507 1.00 97.75 449 VAL A O 1
ATOM 3396 N N . VAL A 1 450 ? -7.756 -15.911 8.646 1.00 97.88 450 VAL A N 1
ATOM 3397 C CA . VAL A 1 450 ? -6.748 -15.270 9.492 1.00 97.88 450 VAL A CA 1
ATOM 3398 C C . VAL A 1 450 ? -5.380 -15.846 9.144 1.00 97.88 450 VAL A C 1
ATOM 3400 O O . VAL A 1 450 ? -5.118 -17.031 9.352 1.00 97.88 450 VAL A O 1
ATOM 3403 N N . ASP A 1 451 ? -4.487 -15.012 8.622 1.00 97.81 451 ASP A N 1
ATOM 3404 C CA . ASP A 1 451 ? -3.139 -15.427 8.223 1.00 97.81 451 ASP A CA 1
ATOM 3405 C C . ASP A 1 451 ? -2.106 -14.973 9.255 1.00 97.81 451 ASP A C 1
ATOM 3407 O O . ASP A 1 451 ? -2.059 -13.794 9.607 1.00 97.81 451 ASP A O 1
ATOM 3411 N N . THR A 1 452 ? -1.252 -15.886 9.712 1.00 97.44 452 THR A N 1
ATOM 3412 C CA . THR A 1 452 ? -0.131 -15.620 10.630 1.00 97.44 452 THR A CA 1
ATOM 3413 C C . THR A 1 452 ? 1.231 -15.688 9.929 1.00 97.44 452 THR A C 1
ATOM 3415 O O . THR A 1 452 ? 2.259 -15.832 10.594 1.00 97.44 452 THR A O 1
ATOM 3418 N N . MET A 1 453 ? 1.279 -15.592 8.593 1.00 95.88 453 MET A N 1
ATOM 3419 C CA . MET A 1 453 ? 2.527 -15.649 7.822 1.00 95.88 453 MET A CA 1
ATOM 3420 C C . MET A 1 453 ? 3.617 -14.731 8.397 1.00 95.88 453 MET A C 1
ATOM 3422 O O . MET A 1 453 ? 3.376 -13.579 8.763 1.00 95.88 453 MET A O 1
ATOM 3426 N N . HIS A 1 454 ? 4.832 -15.266 8.491 1.00 93.94 454 HIS A N 1
ATOM 3427 C CA . HIS A 1 454 ? 6.026 -14.687 9.118 1.00 93.94 454 HIS A CA 1
ATOM 3428 C C . HIS A 1 454 ? 6.001 -14.535 10.649 1.00 93.94 454 HIS A C 1
ATOM 3430 O O . HIS A 1 454 ? 7.072 -14.398 11.244 1.00 93.94 454 HIS A O 1
ATOM 3436 N N . PHE A 1 455 ? 4.853 -14.657 11.318 1.00 94.25 455 PHE A N 1
ATOM 3437 C CA . PHE A 1 455 ? 4.766 -14.657 12.782 1.00 94.25 455 PHE A CA 1
ATOM 3438 C C . PHE A 1 455 ? 5.035 -16.063 13.327 1.00 94.25 455 PHE A C 1
ATOM 3440 O O . PHE A 1 455 ? 4.146 -16.897 13.478 1.00 94.25 455 PHE A O 1
ATOM 3447 N N . ARG A 1 456 ? 6.315 -16.363 13.583 1.00 93.94 456 ARG A N 1
ATOM 3448 C CA . ARG A 1 456 ? 6.765 -17.730 13.920 1.00 93.94 456 ARG A CA 1
ATOM 3449 C C . ARG A 1 456 ? 6.849 -18.041 15.407 1.00 93.94 456 ARG A C 1
ATOM 3451 O O . ARG A 1 456 ? 6.727 -19.201 15.793 1.00 93.94 456 ARG A O 1
ATOM 3458 N N . GLY A 1 457 ? 7.098 -17.017 16.216 1.00 92.81 457 GLY A N 1
ATOM 3459 C CA . GLY A 1 457 ? 7.223 -17.129 17.674 1.00 92.81 457 GLY A CA 1
ATOM 3460 C C . GLY A 1 457 ? 6.339 -16.150 18.444 1.00 92.81 457 GLY A C 1
ATOM 3461 O O . GLY A 1 457 ? 6.371 -16.137 19.669 1.00 92.81 457 GLY A O 1
ATOM 3462 N N . ASN A 1 458 ? 5.590 -15.318 17.727 1.00 95.44 458 ASN A N 1
ATOM 3463 C CA . ASN A 1 458 ? 4.750 -14.245 18.248 1.00 95.44 458 ASN A CA 1
ATOM 3464 C C . ASN A 1 458 ? 3.408 -14.165 17.498 1.00 95.44 458 ASN A C 1
ATOM 3466 O O . ASN A 1 458 ? 2.808 -13.100 17.421 1.00 95.44 458 ASN A O 1
ATOM 3470 N N . PHE A 1 459 ? 2.948 -15.277 16.922 1.00 96.62 459 PHE A N 1
ATOM 3471 C CA . PHE A 1 459 ? 1.556 -15.415 16.494 1.00 96.62 459 PHE A CA 1
ATOM 3472 C C . PHE A 1 459 ? 0.659 -15.516 17.740 1.00 96.62 459 PHE A C 1
ATOM 3474 O O . PHE A 1 459 ? 1.139 -15.957 18.793 1.00 96.62 459 PHE A O 1
ATOM 3481 N N . PRO A 1 460 ? -0.620 -15.124 17.655 1.00 97.25 460 PRO A N 1
ATOM 3482 C CA . PRO A 1 460 ? -1.519 -15.242 18.791 1.00 97.25 460 PRO A CA 1
ATOM 3483 C C . PRO A 1 460 ? -1.804 -16.701 19.132 1.00 97.25 460 PRO A C 1
ATOM 3485 O O . PRO A 1 460 ? -1.764 -17.576 18.273 1.00 97.25 460 PRO A O 1
ATOM 3488 N N . LYS A 1 461 ? -2.129 -16.980 20.396 1.00 96.50 461 LYS A N 1
ATOM 3489 C CA . LYS A 1 461 ? -2.523 -18.332 20.815 1.00 96.50 461 LYS A CA 1
ATOM 3490 C C . LYS A 1 461 ? -3.875 -18.715 20.213 1.00 96.50 461 LYS A C 1
ATOM 3492 O O . LYS A 1 461 ? -4.079 -19.872 19.846 1.00 96.50 461 LYS A O 1
ATOM 3497 N N . GLY A 1 462 ? -4.788 -17.757 20.122 1.00 96.75 462 GLY A N 1
ATOM 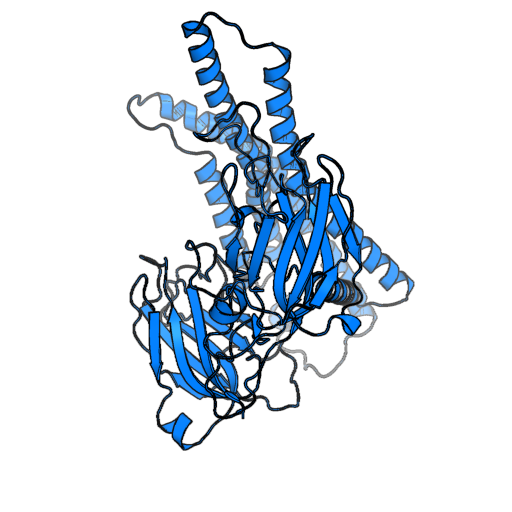3498 C CA . GLY A 1 462 ? -6.068 -17.942 19.463 1.00 96.75 462 GLY A CA 1
ATOM 3499 C C . GLY A 1 462 ? -6.673 -16.639 18.978 1.00 96.75 462 GLY A C 1
ATOM 3500 O O . GLY A 1 462 ? -6.154 -15.559 19.255 1.00 96.75 462 GLY A O 1
ATOM 3501 N N . VAL A 1 463 ? -7.766 -16.764 18.241 1.00 97.62 463 VAL A N 1
ATOM 3502 C CA . VAL A 1 463 ? -8.514 -15.655 17.659 1.00 97.62 463 VAL A CA 1
ATOM 3503 C C . VAL A 1 463 ? -10.011 -15.866 17.808 1.00 97.62 463 VAL A C 1
ATOM 3505 O O . VAL A 1 463 ? -10.475 -17.000 17.909 1.00 97.62 463 VAL A O 1
ATOM 3508 N N . ARG A 1 464 ? -10.752 -14.763 17.804 1.00 96.31 464 ARG A N 1
ATOM 3509 C CA . ARG A 1 464 ? -12.216 -14.711 17.737 1.00 96.31 464 ARG A CA 1
ATOM 3510 C C . ARG A 1 464 ? -12.616 -13.597 16.778 1.00 96.31 464 ARG A C 1
ATOM 3512 O O . ARG A 1 464 ? -11.898 -12.604 16.655 1.00 96.31 464 ARG A O 1
ATOM 3519 N N . VAL A 1 465 ? -13.749 -13.752 16.104 1.00 96.50 465 VAL A N 1
ATOM 3520 C CA . VAL A 1 465 ? -14.271 -12.740 15.181 1.00 96.50 465 VAL A CA 1
ATOM 3521 C C . VAL A 1 465 ? -15.705 -12.415 15.538 1.00 96.50 465 VAL A C 1
ATOM 3523 O O . VAL A 1 465 ? -16.527 -13.312 15.709 1.00 96.50 465 VAL A O 1
ATOM 3526 N N . GLU A 1 466 ? -16.004 -11.126 15.599 1.00 94.56 466 GLU A N 1
ATOM 3527 C CA . GLU A 1 466 ? -17.344 -10.613 15.854 1.00 94.56 466 GLU A CA 1
ATOM 3528 C C . GLU A 1 466 ? -17.780 -9.677 14.721 1.00 94.56 466 GLU A C 1
ATOM 3530 O O . GLU A 1 466 ? -16.950 -9.011 14.102 1.00 94.56 466 GLU A O 1
ATOM 3535 N N . GLY A 1 467 ? -19.080 -9.610 14.449 1.00 92.56 467 GLY A N 1
ATOM 3536 C CA . GLY A 1 467 ? -19.682 -8.781 13.411 1.00 92.56 467 GLY A CA 1
ATOM 3537 C C . GLY A 1 467 ? -20.702 -7.797 13.971 1.00 92.56 467 GLY A C 1
ATOM 3538 O O . GLY A 1 467 ? -21.386 -8.082 14.953 1.00 92.56 467 GLY A O 1
ATOM 3539 N N . LEU A 1 468 ? -20.812 -6.636 13.329 1.00 90.88 468 LEU A N 1
ATOM 3540 C CA . LEU A 1 468 ? -21.787 -5.598 13.656 1.00 90.88 468 LEU A CA 1
ATOM 3541 C C . LEU A 1 468 ? -22.410 -5.027 12.378 1.00 90.88 468 LEU A C 1
ATOM 3543 O O . LEU A 1 468 ? -21.719 -4.796 11.379 1.00 90.88 468 LEU A O 1
ATOM 3547 N N . ASP A 1 469 ? -23.715 -4.766 12.422 1.00 89.31 469 ASP A N 1
ATOM 3548 C CA . ASP A 1 469 ? -24.441 -4.031 11.387 1.00 89.31 469 ASP A CA 1
ATOM 3549 C C . ASP A 1 469 ? -24.972 -2.711 11.946 1.00 89.31 469 ASP A C 1
ATOM 3551 O O . ASP A 1 469 ? -25.921 -2.700 12.725 1.00 89.31 469 ASP A O 1
ATOM 3555 N N . VAL A 1 470 ? -24.350 -1.598 11.556 1.00 81.25 470 VAL A N 1
ATOM 3556 C CA . VAL A 1 470 ? -24.807 -0.245 11.918 1.00 81.25 470 VAL A CA 1
ATOM 3557 C C . VAL A 1 470 ? -25.820 0.355 10.927 1.00 81.25 470 VAL A C 1
ATOM 3559 O O . VAL A 1 470 ? -26.242 1.489 11.115 1.00 81.25 470 VAL A O 1
ATOM 3562 N N . GLY A 1 471 ? -26.236 -0.376 9.883 1.00 71.94 471 GLY A N 1
ATOM 3563 C CA . GLY A 1 471 ? -27.148 0.148 8.856 1.00 71.94 471 GLY A CA 1
ATOM 3564 C C . GLY A 1 471 ? -26.534 1.245 7.966 1.00 71.94 471 GLY A C 1
ATOM 3565 O O . GLY A 1 471 ? -25.314 1.409 7.912 1.00 71.94 471 GLY A O 1
ATOM 3566 N N . ASP A 1 472 ? -27.390 1.973 7.235 1.00 58.50 472 ASP A N 1
ATOM 3567 C CA . ASP A 1 472 ? -26.993 3.064 6.318 1.00 58.50 472 ASP A CA 1
ATOM 3568 C C . ASP A 1 472 ? -26.795 4.419 7.025 1.00 58.50 472 ASP A C 1
ATOM 3570 O O . ASP A 1 472 ? -26.138 5.319 6.491 1.00 58.50 472 ASP A O 1
ATOM 3574 N N . GLU A 1 473 ? -27.327 4.579 8.239 1.00 49.72 473 GLU A N 1
ATOM 3575 C CA . GLU A 1 473 ? -27.088 5.757 9.068 1.00 49.72 473 GLU A CA 1
ATOM 3576 C C . GLU A 1 473 ? -25.714 5.617 9.721 1.00 49.72 473 GLU A C 1
ATOM 3578 O O . GLU A 1 473 ? -25.545 4.973 10.750 1.00 49.72 473 GLU A O 1
ATOM 3583 N N . GLY A 1 474 ? -24.696 6.177 9.066 1.00 50.00 474 GLY A N 1
ATOM 3584 C CA . GLY A 1 474 ? -23.327 6.193 9.567 1.00 50.00 474 GLY A CA 1
ATOM 3585 C C . GLY A 1 474 ? -23.219 6.907 10.914 1.00 50.00 474 GLY A C 1
ATOM 3586 O O . GLY A 1 474 ? -22.905 8.098 10.954 1.00 50.00 474 GLY A O 1
ATOM 3587 N N . GLU A 1 475 ? -23.426 6.176 12.011 1.00 46.50 475 GLU A N 1
ATOM 3588 C CA . GLU A 1 475 ? -22.997 6.605 13.338 1.00 46.50 475 GLU A CA 1
ATOM 3589 C C . GLU A 1 475 ? -21.495 6.914 13.292 1.00 46.50 475 GLU A C 1
ATOM 3591 O O . GLU A 1 475 ? -20.710 6.299 12.557 1.00 46.50 475 GLU A O 1
ATOM 3596 N N . GLY A 1 476 ? -21.095 7.934 14.051 1.00 47.69 476 GLY A N 1
ATOM 3597 C CA . GLY A 1 476 ? -19.720 8.398 14.095 1.00 47.69 476 GLY A CA 1
ATOM 3598 C C . GLY A 1 476 ? -18.771 7.243 14.401 1.00 47.69 476 GLY A C 1
ATOM 3599 O O . GLY A 1 476 ? -18.768 6.696 15.497 1.00 47.69 476 GLY A O 1
ATOM 3600 N N . VAL A 1 477 ? -17.899 6.940 13.440 1.00 47.12 477 VAL A N 1
ATOM 3601 C CA . VAL A 1 477 ? -16.811 5.943 13.480 1.00 47.12 477 VAL A CA 1
ATOM 3602 C C . VAL A 1 477 ? -15.990 5.977 14.792 1.00 47.12 477 VAL A C 1
ATOM 3604 O O . VAL A 1 477 ? -15.360 4.991 15.161 1.00 47.12 477 VAL A O 1
ATOM 3607 N N . GLY A 1 478 ? -16.014 7.098 15.525 1.00 44.91 478 GLY A N 1
ATOM 3608 C CA . GLY A 1 478 ? -15.352 7.285 16.819 1.00 44.91 478 GLY A CA 1
ATOM 3609 C C . GLY A 1 478 ? -16.024 6.643 18.046 1.00 44.91 478 GLY A C 1
ATOM 3610 O O . GLY A 1 478 ? -15.390 6.628 19.102 1.00 44.91 478 GLY A O 1
ATOM 3611 N N . GLU A 1 479 ? -17.250 6.115 17.945 1.00 49.00 479 GLU A N 1
ATOM 3612 C CA . GLU A 1 479 ? -17.981 5.518 19.084 1.00 49.00 479 GLU A CA 1
ATOM 3613 C C . GLU A 1 479 ? -17.978 3.980 19.111 1.00 49.00 479 GLU A C 1
ATOM 3615 O O . GLU A 1 479 ? -18.278 3.390 20.149 1.00 49.00 479 GLU A O 1
ATOM 3620 N N . LEU A 1 480 ? -17.524 3.321 18.038 1.00 58.72 480 LEU A N 1
ATOM 3621 C CA . LEU A 1 480 ? -17.360 1.863 17.963 1.00 58.72 480 LEU A CA 1
ATOM 3622 C C . LEU A 1 480 ? -16.135 1.407 18.777 1.00 58.72 480 LEU A C 1
ATOM 3624 O O . LEU A 1 480 ? -15.072 1.076 18.244 1.00 58.72 480 LEU A O 1
ATOM 3628 N N . ARG A 1 481 ? -16.259 1.444 20.106 1.00 55.38 481 ARG A N 1
ATOM 3629 C CA . ARG A 1 481 ? -15.289 0.860 21.042 1.00 55.38 481 ARG A CA 1
ATOM 3630 C C . ARG A 1 481 ? -15.537 -0.646 21.165 1.00 55.38 481 ARG A C 1
ATOM 3632 O O . ARG A 1 481 ? -16.657 -1.116 20.998 1.00 55.38 481 ARG A O 1
ATOM 3639 N N . GLY A 1 482 ? -14.497 -1.410 21.507 1.00 51.94 482 GLY A N 1
ATOM 3640 C CA . GLY A 1 482 ? -14.533 -2.880 21.570 1.00 51.94 482 GLY A CA 1
ATOM 3641 C C . GLY A 1 482 ? -15.570 -3.518 22.514 1.00 51.94 482 GLY A C 1
ATOM 3642 O O . GLY A 1 482 ? -15.710 -4.735 22.470 1.00 51.94 482 GLY A O 1
ATOM 3643 N N . ALA A 1 483 ? -16.301 -2.731 23.313 1.00 55.19 483 ALA A N 1
ATOM 3644 C CA . ALA A 1 483 ? -17.266 -3.177 24.325 1.00 55.19 483 ALA A CA 1
ATOM 3645 C C . ALA A 1 483 ? -18.742 -2.885 23.970 1.00 55.19 483 ALA A C 1
ATOM 3647 O O . ALA A 1 483 ? -19.575 -2.778 24.864 1.00 55.19 483 ALA A O 1
ATOM 3648 N N . ASP A 1 484 ? -19.070 -2.692 22.691 1.00 64.81 484 ASP A N 1
ATOM 3649 C CA . ASP A 1 484 ? -20.463 -2.528 22.256 1.00 64.81 484 ASP A CA 1
ATOM 3650 C C . ASP A 1 484 ? -21.227 -3.868 22.363 1.00 64.81 484 ASP A C 1
ATOM 3652 O O . ASP A 1 484 ? -20.828 -4.865 21.767 1.00 64.81 484 ASP A O 1
ATOM 3656 N N . GLU A 1 485 ? -22.325 -3.926 23.116 1.00 64.88 485 GLU A N 1
ATOM 3657 C CA . GLU A 1 485 ? -23.112 -5.162 23.293 1.00 64.88 485 GLU A CA 1
ATOM 3658 C C . GLU A 1 485 ? -23.791 -5.638 21.993 1.00 64.88 485 GLU A C 1
ATOM 3660 O O . GLU A 1 485 ? -24.303 -6.754 21.931 1.00 64.88 485 GLU A O 1
ATOM 3665 N N . ARG A 1 486 ? -23.781 -4.814 20.934 1.00 80.69 486 ARG A N 1
ATOM 3666 C CA . ARG A 1 486 ? -24.332 -5.148 19.612 1.00 80.69 486 ARG A CA 1
ATOM 3667 C C . ARG A 1 486 ? -23.447 -6.096 18.788 1.00 80.69 486 ARG A C 1
ATOM 3669 O O . ARG A 1 486 ? -23.893 -6.558 17.737 1.00 80.69 486 ARG A O 1
ATOM 3676 N N . TRP A 1 487 ? -22.208 -6.364 19.210 1.00 87.38 487 TRP A N 1
ATOM 3677 C CA . TRP A 1 487 ? -21.315 -7.293 18.510 1.00 87.38 487 TRP A CA 1
ATOM 3678 C C . TRP A 1 487 ? -21.830 -8.736 18.600 1.00 87.38 487 TRP A C 1
ATOM 3680 O O . TRP A 1 487 ? -22.156 -9.241 19.670 1.00 87.38 487 TRP A O 1
ATOM 3690 N N . VAL A 1 488 ? -21.888 -9.407 17.453 1.00 90.06 488 VAL A N 1
ATOM 3691 C CA . VAL A 1 488 ? -22.362 -10.789 17.315 1.00 90.06 488 VAL A CA 1
ATOM 3692 C C . VAL A 1 488 ? -21.162 -11.679 17.042 1.00 90.06 488 VAL A C 1
ATOM 3694 O O . VAL A 1 488 ? -20.391 -11.378 16.136 1.00 90.06 488 VAL A O 1
ATOM 3697 N N . GLU A 1 489 ? -20.997 -12.775 17.777 1.00 91.81 489 GLU A N 1
ATOM 3698 C CA . GLU A 1 489 ? -19.937 -13.746 17.487 1.00 91.81 489 GLU A CA 1
ATOM 3699 C C . GLU A 1 489 ? -20.158 -14.375 16.100 1.00 91.81 489 GLU A C 1
ATOM 3701 O O . GLU A 1 489 ? -21.246 -14.847 15.780 1.00 91.81 489 GLU A O 1
ATOM 3706 N N . VAL A 1 490 ? -19.136 -14.297 15.244 1.00 93.12 490 VAL A N 1
ATOM 3707 C CA . VAL A 1 490 ? -19.126 -14.822 13.865 1.00 93.12 490 VAL A CA 1
ATOM 3708 C C . VAL A 1 490 ? -18.230 -16.054 13.777 1.00 93.12 490 VAL A C 1
ATOM 3710 O O . VAL A 1 490 ? -18.551 -17.002 13.061 1.00 93.12 490 VAL A O 1
ATOM 3713 N N . VAL A 1 491 ? -17.111 -16.028 14.505 1.00 94.12 491 VAL A N 1
ATOM 3714 C CA . VAL A 1 491 ? -16.192 -17.153 14.695 1.00 94.12 491 VAL A CA 1
ATOM 3715 C C . VAL A 1 491 ? -15.811 -17.195 16.169 1.00 94.12 491 VAL A C 1
ATOM 3717 O O . VAL A 1 491 ? -15.116 -16.286 16.631 1.00 94.12 491 VAL A O 1
ATOM 3720 N N . GLY A 1 492 ? -16.222 -18.241 16.887 1.00 93.00 492 GLY A N 1
ATOM 3721 C CA . GLY A 1 492 ? -15.805 -18.481 18.267 1.00 93.00 492 GLY A CA 1
ATOM 3722 C C . GLY A 1 492 ? -14.293 -18.685 18.442 1.00 93.00 492 GLY A C 1
ATOM 3723 O O . GLY A 1 492 ? -13.520 -18.810 17.486 1.00 93.00 492 GLY A O 1
ATOM 3724 N N . VAL A 1 493 ? -13.853 -18.723 19.702 1.00 95.00 493 VAL A N 1
ATOM 3725 C CA . VAL A 1 493 ? -12.424 -18.792 20.053 1.00 95.00 493 VAL A CA 1
ATOM 3726 C C . VAL A 1 493 ? -11.753 -20.021 19.433 1.00 95.00 493 VAL A C 1
ATOM 3728 O O . VAL A 1 493 ? -12.050 -21.160 19.788 1.00 95.00 493 VAL A O 1
ATOM 3731 N N . SER A 1 494 ? -10.787 -19.774 18.552 1.00 95.31 494 SER A N 1
ATOM 3732 C CA . SER A 1 494 ? -10.077 -20.796 17.783 1.00 95.31 494 SER A CA 1
ATOM 3733 C C . SER A 1 494 ? -8.567 -20.649 17.935 1.00 95.31 494 SER A C 1
ATOM 3735 O O . SER A 1 494 ? -8.050 -19.536 17.945 1.00 95.31 494 SER A O 1
ATOM 3737 N N . SER A 1 495 ? -7.830 -21.755 18.059 1.00 96.12 495 SER A N 1
ATOM 3738 C CA . SER A 1 495 ? -6.367 -21.715 18.180 1.00 96.12 495 SER A CA 1
ATOM 3739 C C . SER A 1 495 ? -5.690 -21.350 16.860 1.00 96.12 495 SER A C 1
ATOM 3741 O O . SER A 1 495 ? -6.120 -21.809 15.802 1.00 96.12 495 SER A O 1
ATOM 3743 N N . CYS A 1 496 ? -4.581 -20.617 16.932 1.00 95.94 496 CYS A N 1
ATOM 3744 C CA . CYS A 1 496 ? -3.735 -20.340 15.773 1.00 95.94 496 CYS A CA 1
ATOM 3745 C C . CYS A 1 496 ? -2.436 -21.147 15.804 1.00 95.94 496 CYS A C 1
ATOM 3747 O O . CYS A 1 496 ? -1.941 -21.567 16.849 1.00 95.94 496 CYS A O 1
ATOM 3749 N N . GLU A 1 497 ? -1.863 -21.310 14.622 1.00 96.62 497 GLU A N 1
ATOM 3750 C CA . GLU A 1 497 ? -0.552 -21.874 14.361 1.00 96.62 497 GLU A CA 1
ATOM 3751 C C . GLU A 1 497 ? 0.364 -20.810 13.754 1.00 96.62 497 GLU A C 1
ATOM 3753 O O . GLU A 1 497 ? -0.073 -19.786 13.219 1.00 96.62 497 GLU A O 1
ATOM 3758 N N . LYS A 1 498 ? 1.669 -21.057 13.836 1.00 95.81 498 LYS A N 1
ATOM 3759 C CA . LYS A 1 498 ? 2.683 -20.197 13.228 1.00 95.81 498 LYS A CA 1
ATOM 3760 C C . LYS A 1 498 ? 2.662 -20.281 11.706 1.00 95.81 498 LYS A C 1
ATOM 3762 O O . LYS A 1 498 ? 2.591 -21.375 11.156 1.00 95.81 498 LYS A O 1
ATOM 3767 N N . ASP A 1 499 ? 2.897 -19.145 11.054 1.00 94.50 499 ASP A N 1
ATOM 3768 C CA . ASP A 1 499 ? 3.212 -19.068 9.620 1.00 94.50 499 ASP A CA 1
ATOM 3769 C C . ASP A 1 499 ? 2.155 -19.744 8.712 1.00 94.50 499 ASP A C 1
ATOM 3771 O O . ASP A 1 499 ? 2.499 -20.389 7.719 1.00 94.50 499 ASP A O 1
ATOM 3775 N N . ARG A 1 500 ? 0.865 -19.643 9.072 1.00 95.81 500 ARG A N 1
ATOM 3776 C CA . ARG A 1 500 ? -0.225 -20.421 8.460 1.00 95.81 500 ARG A CA 1
ATOM 3777 C C . ARG A 1 500 ? -1.492 -19.587 8.222 1.00 95.81 500 ARG A C 1
ATOM 3779 O O . ARG A 1 500 ? -1.813 -18.689 8.996 1.00 95.81 500 ARG A O 1
ATOM 3786 N N . GLU A 1 501 ? -2.228 -19.927 7.164 1.00 97.50 501 GLU A N 1
ATOM 3787 C CA . GLU A 1 501 ? -3.601 -19.456 6.939 1.00 97.50 501 GLU A CA 1
ATOM 3788 C C . GLU A 1 501 ? -4.601 -20.342 7.692 1.00 97.50 501 GLU A C 1
ATOM 3790 O O . GLU A 1 501 ? -4.581 -21.569 7.570 1.00 97.50 501 GLU A O 1
ATOM 3795 N N . HIS A 1 502 ? -5.476 -19.703 8.463 1.00 97.62 502 HIS A N 1
ATOM 3796 C CA . HIS A 1 502 ? -6.555 -20.336 9.211 1.00 97.62 502 HIS A CA 1
ATOM 3797 C C . HIS A 1 502 ? -7.868 -19.904 8.591 1.00 97.62 502 HIS A C 1
ATOM 3799 O O . HIS A 1 502 ? -8.187 -18.717 8.587 1.00 97.62 502 HIS A O 1
ATOM 3805 N N . GLU A 1 503 ? -8.606 -20.861 8.053 1.00 97.25 503 GLU A N 1
ATOM 3806 C CA . GLU A 1 503 ? -9.900 -20.629 7.433 1.00 97.25 503 GLU A CA 1
ATOM 3807 C C . GLU A 1 503 ? -11.005 -21.111 8.370 1.00 97.25 503 GLU A C 1
ATOM 3809 O O . GLU A 1 503 ? -10.992 -22.253 8.830 1.00 97.25 503 GLU A O 1
ATOM 3814 N N . PHE A 1 504 ? -11.942 -20.216 8.664 1.00 94.38 504 PHE A N 1
ATOM 3815 C CA . PHE A 1 504 ? -13.053 -20.437 9.574 1.00 94.38 504 PHE A CA 1
ATOM 3816 C C . PHE A 1 504 ? -14.365 -20.203 8.833 1.00 94.38 504 PHE A C 1
ATOM 3818 O O . PHE A 1 504 ? -14.579 -19.134 8.259 1.00 94.38 504 PHE A O 1
ATOM 3825 N N . MET A 1 505 ? -15.253 -21.192 8.867 1.00 92.00 505 MET A N 1
ATOM 3826 C CA . MET A 1 505 ? -16.631 -21.016 8.412 1.00 92.00 505 MET A CA 1
ATOM 3827 C C . MET A 1 505 ? -17.414 -20.239 9.469 1.00 92.00 505 MET A C 1
ATOM 3829 O O . MET A 1 505 ? -17.174 -20.413 10.666 1.00 92.00 505 MET A O 1
ATOM 3833 N N . VAL A 1 506 ? -18.334 -19.383 9.028 1.00 84.94 506 VAL A N 1
ATOM 3834 C CA . VAL A 1 506 ? -19.206 -18.636 9.943 1.00 84.94 506 VAL A CA 1
ATOM 3835 C C . VAL A 1 506 ? -20.117 -19.590 10.713 1.00 84.94 506 VAL A C 1
ATOM 3837 O O . VAL A 1 506 ? -20.531 -20.631 10.202 1.00 84.94 506 VAL A O 1
ATOM 3840 N N . GLU A 1 507 ? -20.432 -19.246 11.960 1.00 79.19 507 GLU A N 1
ATOM 3841 C CA . GLU A 1 507 ? -21.322 -2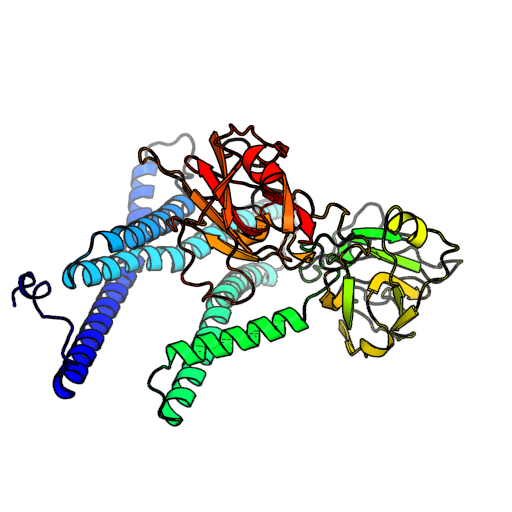0.059 12.782 1.00 79.19 507 GLU A CA 1
ATOM 3842 C C . GLU A 1 507 ? -22.711 -20.246 12.156 1.00 79.19 507 GLU A C 1
ATOM 3844 O O . GLU A 1 507 ? -23.366 -19.305 11.703 1.00 79.19 507 GLU A O 1
ATOM 3849 N N . VAL A 1 508 ? -23.204 -21.486 12.224 1.00 66.56 508 VAL A N 1
ATOM 3850 C CA . VAL A 1 508 ? -24.464 -21.925 11.601 1.00 66.56 508 VAL A CA 1
ATOM 3851 C C . VAL A 1 508 ? -25.669 -21.078 12.039 1.00 66.56 508 VAL A C 1
ATOM 3853 O O . VAL A 1 508 ? -26.618 -20.917 11.273 1.00 66.56 508 VAL A O 1
ATOM 3856 N N . GLY A 1 509 ? -25.662 -20.533 13.261 1.00 65.56 509 GLY A N 1
ATOM 3857 C CA . GLY A 1 509 ? -26.721 -19.642 13.749 1.00 65.56 509 GLY A CA 1
ATOM 3858 C C . GLY A 1 509 ? -26.769 -18.311 12.993 1.00 65.56 509 GLY A C 1
ATOM 3859 O O . GLY A 1 509 ? -27.835 -17.888 12.551 1.00 65.56 509 GLY A O 1
ATOM 3860 N N . VAL A 1 510 ? -25.606 -17.698 12.763 1.00 71.56 510 VAL A N 1
ATOM 3861 C CA . VAL A 1 510 ? -25.469 -16.437 12.019 1.00 71.56 510 VAL A CA 1
ATOM 3862 C C . VAL A 1 510 ? -25.856 -16.622 10.551 1.00 71.56 510 VAL A C 1
ATOM 3864 O O . VAL A 1 510 ? -26.563 -15.786 9.983 1.00 71.56 510 VAL A O 1
ATOM 3867 N N . GLU A 1 511 ? -25.440 -17.743 9.956 1.00 67.69 511 GLU A N 1
ATOM 3868 C CA . GLU A 1 511 ? -25.758 -18.097 8.572 1.00 67.69 511 GLU A CA 1
ATOM 3869 C C . GLU A 1 511 ? -27.267 -18.328 8.375 1.00 67.69 511 GLU A C 1
ATOM 3871 O O . GLU A 1 511 ? -27.870 -17.754 7.466 1.00 67.69 511 GLU A O 1
ATOM 3876 N N . LYS A 1 512 ? -27.910 -19.097 9.268 1.00 59.38 512 LYS A N 1
ATOM 3877 C CA . LYS A 1 512 ? -29.357 -19.383 9.211 1.00 59.38 512 LYS A CA 1
ATOM 3878 C C . LYS A 1 512 ? -30.227 -18.148 9.401 1.00 59.38 512 LYS A C 1
ATOM 3880 O O . LYS A 1 512 ? -31.282 -18.047 8.782 1.00 59.38 512 LYS A O 1
ATOM 3885 N N . GLU A 1 513 ? -29.803 -17.219 10.250 1.00 74.06 513 GLU A N 1
ATOM 3886 C CA . GLU A 1 513 ? -30.504 -15.948 10.445 1.00 74.06 513 GLU A CA 1
ATOM 3887 C C . GLU A 1 513 ? -30.272 -14.967 9.291 1.00 74.06 513 GLU A C 1
ATOM 3889 O O . GLU A 1 513 ? -30.967 -13.957 9.178 1.00 74.06 513 GLU A O 1
ATOM 3894 N N . GLY A 1 514 ? -29.310 -15.258 8.410 1.00 75.19 514 GLY A N 1
ATOM 3895 C CA . GLY A 1 514 ? -29.023 -14.430 7.255 1.00 75.19 514 GLY A CA 1
ATOM 3896 C C . GLY A 1 514 ? -28.595 -13.015 7.647 1.00 75.19 514 GLY A C 1
ATOM 3897 O O . GLY A 1 514 ? -28.981 -12.049 6.981 1.00 75.19 514 GLY A O 1
ATOM 3898 N N . ARG A 1 515 ? -27.839 -12.876 8.741 1.00 84.81 515 ARG A N 1
ATOM 3899 C CA . ARG A 1 515 ? -27.360 -11.568 9.190 1.00 84.81 515 ARG A CA 1
ATOM 3900 C C . ARG A 1 515 ? -26.366 -11.002 8.178 1.00 84.81 515 ARG A C 1
ATOM 3902 O O . ARG A 1 515 ? -25.493 -11.705 7.670 1.00 84.81 515 ARG A O 1
ATOM 3909 N N . ALA A 1 516 ? -26.519 -9.720 7.881 1.00 91.25 516 ALA A N 1
ATOM 3910 C CA . ALA A 1 516 ? -25.532 -8.956 7.137 1.00 91.25 516 ALA A CA 1
ATOM 3911 C C . ALA A 1 516 ? -24.741 -8.091 8.115 1.00 91.25 516 ALA A C 1
ATOM 3913 O O . ALA A 1 516 ? -25.250 -7.745 9.174 1.00 91.25 516 ALA A O 1
ATOM 3914 N N . PHE A 1 517 ? -23.515 -7.740 7.749 1.00 92.19 517 PHE A N 1
ATOM 3915 C CA . PHE A 1 517 ? -22.615 -6.955 8.580 1.00 92.19 517 PHE A CA 1
ATOM 3916 C C . PHE A 1 517 ? -22.015 -5.809 7.775 1.00 92.19 517 PHE A C 1
ATOM 3918 O O . PHE A 1 517 ? -21.781 -5.933 6.570 1.00 92.19 517 PHE A O 1
ATOM 3925 N N . THR A 1 518 ? -21.743 -4.697 8.450 1.00 91.12 518 THR A N 1
ATOM 3926 C CA . THR A 1 518 ? -20.979 -3.562 7.907 1.00 91.12 518 THR A CA 1
ATOM 3927 C C . THR A 1 518 ? -19.584 -3.476 8.514 1.00 91.12 518 THR A C 1
ATOM 3929 O O . THR A 1 518 ? -18.682 -2.918 7.887 1.00 91.12 518 THR A O 1
ATOM 3932 N N . HIS A 1 519 ? -19.386 -4.045 9.705 1.00 92.31 519 HIS A N 1
ATOM 3933 C CA . HIS A 1 519 ? -18.111 -4.057 10.411 1.00 92.31 519 HIS A CA 1
ATOM 3934 C C . HIS A 1 519 ? -17.790 -5.448 10.957 1.00 92.31 519 HIS A C 1
ATOM 3936 O O . HIS A 1 519 ? -18.686 -6.203 11.330 1.00 92.31 519 HIS A O 1
ATOM 3942 N N . MET A 1 520 ? -16.496 -5.746 11.035 1.00 94.75 520 MET A N 1
ATOM 3943 C CA . MET A 1 520 ? -15.941 -6.946 11.652 1.00 94.75 520 MET A CA 1
ATOM 3944 C C . MET A 1 520 ? -14.874 -6.571 12.669 1.00 94.75 520 MET A C 1
ATOM 3946 O O . MET A 1 520 ? -14.075 -5.672 12.425 1.00 94.75 520 MET A O 1
ATOM 3950 N N . LYS A 1 521 ? -14.835 -7.272 13.794 1.00 94.62 521 LYS A N 1
ATOM 3951 C CA . LYS A 1 521 ? -13.838 -7.113 14.846 1.00 94.62 521 LYS A CA 1
ATOM 3952 C C . LYS A 1 521 ? -13.057 -8.413 14.965 1.00 94.62 521 LYS A C 1
ATOM 3954 O O . LYS A 1 521 ? -13.609 -9.428 15.378 1.00 94.62 521 LYS A O 1
ATOM 3959 N N . ILE A 1 522 ? -11.785 -8.379 14.580 1.00 96.75 522 ILE A N 1
ATOM 3960 C CA . ILE A 1 522 ? -10.851 -9.480 14.823 1.00 96.75 522 ILE A CA 1
ATOM 3961 C C . ILE A 1 522 ? -10.231 -9.277 16.199 1.00 96.75 522 ILE A C 1
ATOM 3963 O O . ILE A 1 522 ? -9.722 -8.198 16.496 1.00 96.75 522 ILE A O 1
ATOM 3967 N N . ILE A 1 523 ? -10.289 -10.312 17.026 1.00 97.00 523 ILE A N 1
ATOM 3968 C CA . ILE A 1 523 ? -9.729 -10.352 18.372 1.00 97.00 523 ILE A CA 1
ATOM 3969 C C . ILE A 1 523 ? -8.632 -11.412 18.378 1.00 97.00 523 ILE A C 1
ATOM 3971 O O . ILE A 1 523 ? -8.841 -12.526 17.898 1.00 97.00 523 ILE A O 1
ATOM 3975 N N . ILE A 1 524 ? -7.471 -11.073 18.924 1.00 97.56 524 ILE A N 1
ATOM 3976 C CA . ILE A 1 524 ? -6.343 -11.970 19.138 1.00 97.56 524 ILE A CA 1
ATOM 3977 C C . ILE A 1 524 ? -6.135 -12.183 20.634 1.00 97.56 524 ILE A C 1
ATOM 3979 O O . ILE A 1 524 ? -6.294 -11.265 21.436 1.00 97.56 524 ILE A O 1
ATOM 3983 N N . ILE A 1 525 ? -5.792 -13.415 21.002 1.00 96.69 525 ILE A N 1
ATOM 3984 C CA . ILE A 1 525 ? -5.726 -13.861 22.389 1.00 96.69 525 ILE A CA 1
ATOM 3985 C C . ILE A 1 525 ? -4.361 -14.514 22.662 1.00 96.69 525 ILE A C 1
ATOM 3987 O O . ILE A 1 525 ? -3.989 -15.464 21.966 1.00 96.69 525 ILE A O 1
ATOM 3991 N N . PRO A 1 526 ? -3.636 -14.100 23.715 1.00 95.31 526 PRO A N 1
ATOM 3992 C CA . PRO A 1 526 ? -3.855 -12.845 24.432 1.00 95.31 526 PRO A CA 1
ATOM 3993 C C . PRO A 1 526 ? -3.413 -11.627 23.603 1.00 95.31 526 PRO A C 1
ATOM 3995 O O . PRO A 1 526 ? -4.056 -10.590 23.616 1.00 95.31 526 PRO A O 1
ATOM 3998 N N . ASP A 1 527 ? -2.325 -11.782 22.857 1.00 96.50 527 ASP A N 1
ATOM 3999 C CA . ASP A 1 527 ? -1.639 -10.768 22.059 1.00 96.50 527 ASP A CA 1
ATOM 4000 C C . ASP A 1 527 ? -0.865 -11.473 20.936 1.00 96.50 527 ASP A C 1
ATOM 4002 O O . ASP A 1 527 ? -0.894 -12.704 20.833 1.00 96.50 527 ASP A O 1
ATOM 4006 N N . GLY A 1 528 ? -0.163 -10.712 20.098 1.00 95.69 528 GLY A N 1
ATOM 4007 C CA . GLY A 1 528 ? 0.721 -11.251 19.070 1.00 95.69 528 GLY A CA 1
ATOM 4008 C C . GLY A 1 528 ? 0.580 -10.510 17.751 1.00 95.69 528 GLY A C 1
ATOM 4009 O O . GLY A 1 528 ? 0.212 -9.337 17.718 1.00 95.69 528 GLY A O 1
ATOM 4010 N N . GLY A 1 529 ? 0.895 -11.194 16.655 1.00 96.25 529 GLY A N 1
ATOM 4011 C CA . GLY A 1 529 ? 0.851 -10.620 15.321 1.00 96.25 529 GLY A CA 1
ATOM 4012 C C . GLY A 1 529 ? 0.063 -11.437 14.310 1.00 96.25 529 GLY A C 1
ATOM 4013 O O . GLY A 1 529 ? 0.106 -12.669 14.289 1.00 96.25 529 GLY A O 1
ATOM 4014 N N . LEU A 1 530 ? -0.639 -10.710 13.446 1.00 97.31 530 LEU A N 1
ATOM 4015 C CA . LEU A 1 530 ? -1.375 -11.220 12.301 1.00 97.31 530 LEU A CA 1
ATOM 4016 C C . LEU A 1 530 ? -0.842 -10.591 11.019 1.00 97.31 530 LEU A C 1
ATOM 4018 O O . LEU A 1 530 ? -0.458 -9.420 10.963 1.00 97.31 530 LEU A O 1
ATOM 4022 N N . LYS A 1 531 ? -0.847 -11.380 9.952 1.00 96.50 531 LYS A N 1
ATOM 4023 C CA . LYS A 1 531 ? -0.469 -10.928 8.623 1.00 96.50 531 LYS A CA 1
ATOM 4024 C C . LYS A 1 531 ? -1.651 -10.346 7.872 1.00 96.50 531 LYS A C 1
ATOM 4026 O O . LYS A 1 531 ? -1.557 -9.208 7.415 1.00 96.50 531 LYS A O 1
ATOM 4031 N N . ARG A 1 532 ? -2.734 -11.113 7.734 1.00 96.88 532 ARG A N 1
ATOM 4032 C CA . ARG A 1 532 ? -3.952 -10.720 7.012 1.00 96.88 532 ARG A CA 1
ATOM 4033 C C . ARG A 1 532 ? -5.203 -11.138 7.759 1.00 96.88 532 ARG A C 1
ATOM 4035 O O . ARG A 1 532 ? -5.211 -12.152 8.454 1.00 96.88 532 ARG A O 1
ATOM 4042 N N . PHE A 1 533 ? -6.256 -10.362 7.545 1.00 97.69 533 PHE A N 1
ATOM 4043 C CA . PHE A 1 533 ? -7.611 -10.659 7.976 1.00 97.69 533 PHE A CA 1
ATOM 4044 C C . PHE A 1 533 ? -8.548 -10.484 6.783 1.00 97.69 533 PHE A C 1
ATOM 4046 O O . PHE A 1 533 ? -8.727 -9.371 6.282 1.00 97.69 533 PHE A O 1
ATOM 4053 N N . ARG A 1 534 ? -9.115 -11.594 6.309 1.00 97.06 534 ARG A N 1
ATOM 4054 C CA . ARG A 1 534 ? -9.954 -11.632 5.112 1.00 97.06 534 ARG A CA 1
ATOM 4055 C C . ARG A 1 534 ? -11.346 -12.111 5.464 1.00 97.06 534 ARG A C 1
ATOM 4057 O O . ARG A 1 534 ? -11.503 -13.167 6.063 1.00 97.06 534 ARG A O 1
ATOM 4064 N N . VAL A 1 535 ? -12.349 -11.354 5.061 1.00 96.56 535 VAL A N 1
ATOM 4065 C CA . VAL A 1 535 ? -13.757 -11.649 5.314 1.00 96.56 535 VAL A CA 1
ATOM 4066 C C . VAL A 1 535 ? -14.413 -11.874 3.967 1.00 96.56 535 VAL A C 1
ATOM 4068 O O . VAL A 1 535 ? -14.518 -10.936 3.179 1.00 96.56 535 VAL A O 1
ATOM 4071 N N . PHE A 1 536 ? -14.826 -13.106 3.696 1.00 94.38 536 PHE A N 1
ATOM 4072 C CA . PHE A 1 536 ? -15.450 -13.491 2.440 1.00 94.38 536 PHE A CA 1
ATOM 4073 C C . PHE A 1 536 ? -16.956 -13.665 2.612 1.00 94.38 536 PHE A C 1
ATOM 4075 O O . PHE A 1 536 ? -17.436 -14.220 3.604 1.00 94.38 536 PHE A O 1
ATOM 4082 N N . GLY A 1 537 ? -17.711 -13.163 1.645 1.00 92.56 537 GLY A N 1
ATOM 4083 C CA . GLY A 1 537 ? -19.161 -13.238 1.677 1.00 92.56 537 GLY A CA 1
ATOM 4084 C C . GLY A 1 537 ? -19.818 -12.644 0.444 1.00 92.56 537 GLY A C 1
ATOM 4085 O O . GLY A 1 537 ? -19.151 -12.193 -0.484 1.00 92.56 537 GLY A O 1
ATOM 4086 N N . THR A 1 538 ? -21.143 -12.615 0.455 1.00 91.19 538 THR A N 1
ATOM 4087 C CA . THR A 1 538 ? -21.971 -12.043 -0.612 1.00 91.19 538 THR A CA 1
ATOM 4088 C C . THR A 1 538 ? -22.492 -10.675 -0.197 1.00 91.19 538 THR A C 1
ATOM 4090 O O . THR A 1 538 ? -22.771 -10.439 0.982 1.00 91.19 538 THR A O 1
ATOM 4093 N N . ARG A 1 539 ? -22.687 -9.763 -1.150 1.00 88.94 539 ARG A N 1
ATOM 4094 C CA . ARG A 1 539 ? -23.307 -8.463 -0.848 1.00 88.94 539 ARG A CA 1
ATOM 4095 C C . ARG A 1 539 ? -24.769 -8.642 -0.430 1.00 88.94 539 ARG A C 1
ATOM 4097 O O . ARG A 1 539 ? -25.471 -9.480 -0.992 1.00 88.94 539 ARG A O 1
ATOM 4104 N N . ALA A 1 540 ? -25.188 -7.876 0.577 1.00 82.62 540 ALA A N 1
ATOM 4105 C CA . ALA A 1 540 ? -26.523 -7.948 1.171 1.00 82.62 540 ALA A CA 1
ATOM 4106 C C . ALA A 1 540 ? -27.518 -6.971 0.543 1.00 82.62 540 ALA A C 1
ATOM 4108 O O . ALA A 1 540 ? -27.068 -5.919 0.029 1.00 82.62 540 ALA A O 1
#

Sequence (540 aa):
MDVGRMKARDSSTPPRPGDRNSLCEDAIRFGTFASFLFAMVAFLANILLPLLLKALNKANYSSATTSSKFRISQLWTFGHAFFALAMFATFFITSQAGATFLVACVGLSWALTLWAPFSIIGSELAARQSLRDTISDISGEEPPPSSRDVQAGAIMGLHNVAISAPQIIAALACSGIFGIAKALGSQAGTGWVLRAGGCAALGAAYLTNLISAPLNSRILSFTDEFFASASNLTTPTPPICRPGYYIETGAWYDGWETRRHNPSPPDHCTIRLGPAAGIVKGVEIDTAFFDGNHAEEVEVWGTYEVGEGADERVKSPQYGGWKKVLGRRGCGASRRHAWKINGEEVGKVTHVRLCMFPDGGIARFRLYGLAVPIWPSNPAEEVELSAAVMGGVAVTWSDQHFGQAGNLLLPGRGKDMGDGWETKRSRGVGHEDWVVVKLGARGRVGRVVVDTMHFRGNFPKGVRVEGLDVGDEGEGVGELRGADERWVEVVGVSSCEKDREHEFMVEVGVEKEGRAFTHMKIIIIPDGGLKRFRVFGTRA

Organism: NCBI:txid209136